Protein 9FHP (pdb70)

Sequence (419 aa):
SETFVFSKDNLAGSSSGAITFGPSLSDCPAFSNGMLKAYHEYKISMVILEFVSEASSQNSGSIAYELDPHCKLNSLSSTINKFGITKPGKRAFTASYINGTEWHDVAEDQFRILYKGNGSSSIAGSFRITIKCQFHNPKSETFVFSKDNLAGSSSGAITFGPSLSDCPAFSNGMLKAYHEYKISMVILEFVSEASSQNSGSIAYELDPHCKLNSLSSTINKFGITKPGKRAFTASYINGTEWHDVAEDQFRILYKGNGSSSIAGSFRITIKCQFHNPKGSSETFVFSKDNLAGSSSGAITFGPSLSDCPAFSNGMLKAYHEYKISMVILEFVSEASSQNSGSIAYELDPHCKLNSLSSTINKFGITKPGKRAFTASYINGTEWHDVAEDQFRILYKGNGSSSIAGSFRITIKCQFHNPK

Radius of gyration: 26.4 Å; Cα contacts (8 Å, |Δi|>4): 1147; chains: 3; bounding box: 72×52×68 Å

Organism: Turnip yellows virus (isolate FL-1) (NCBI:txid12043)

Foldseek 3Di:
DDKDKFKAFQDFQFDKFKQFAFLPRPRDCCRNVNPQVFAFWKFQFKKKKKWFQPDDPVKFKKKAKDKFQAPPDGGDDDRDHIGTLHDIDIDMDGCVSNVGPDIDTRVGIGIMMIMGHDIHRGRSTMIMMMTDMDGDDGD/DDKDKFKDFQQFQFDWFKQFPALPNPRDCCRNVNVLQFAFKKFFFKKKKKWFQPDDLPWFWWKAKDKFQQPPDGTDDDRPHIGTLNDIDIDMDGRVSNVRPDIDTRVGGGIMMIMGHDIDGHRRTMIMMITDMDGDHTD/DDKDKDKFKDFQPFLADKFKAFPALPRPRGCCGNVNCLQFFFWKFFFKKKKKWAQPDAPPWWWKKAKDKFQAPPDGADDDRDDIGTLRDMDIDMDGCVRNVRPDIDGRVGGRIMMIMGHDTDGGGRTMIIMMTIMDGDHTD

Structure (mmCIF, N/CA/C/O backbone):
data_9FHP
#
_entry.id   9FHP
#
_cell.length_a   1.00
_cell.length_b   1.00
_cell.length_c   1.00
_cell.angle_alpha   90.00
_cell.angle_beta   90.00
_cell.angle_gamma   90.00
#
_symmetry.space_group_name_H-M   'P 1'
#
loop_
_atom_site.group_PDB
_atom_site.id
_atom_site.type_symbol
_atom_site.label_atom_id
_atom_site.label_alt_id
_atom_site.label_comp_id
_atom_site.label_asym_id
_atom_site.label_entity_id
_atom_site.label_seq_id
_atom_site.pdbx_PDB_ins_code
_atom_site.Cartn_x
_atom_site.Cartn_y
_atom_site.Cartn_z
_atom_site.occupancy
_atom_site.B_iso_or_equiv
_atom_site.auth_seq_id
_atom_site.auth_comp_id
_atom_site.auth_asym_id
_atom_site.auth_atom_id
_atom_site.pdbx_PDB_model_num
ATOM 1 N N . SER A 1 64 ? 167.40800 325.16700 263.91600 1.000 36.14000 64 SER A N 1
ATOM 2 C CA . SER A 1 64 ? 167.77200 326.08300 262.84400 1.000 36.14000 64 SER A CA 1
ATOM 3 C C . SER A 1 64 ? 166.53100 326.66300 262.18000 1.000 36.14000 64 SER A C 1
ATOM 4 O O . SER A 1 64 ? 166.31100 326.47100 260.98700 1.000 36.14000 64 SER A O 1
ATOM 7 N N . GLU A 1 65 ? 165.72300 327.37900 262.95600 1.000 40.36000 65 GLU A N 1
ATOM 8 C CA . GLU A 1 65 ? 164.46400 327.89000 262.44500 1.000 40.36000 65 GLU A CA 1
ATOM 9 C C . GLU A 1 65 ? 164.69000 329.08400 261.52200 1.000 40.36000 65 GLU A C 1
ATOM 10 O O . GLU A 1 65 ? 165.79800 329.60900 261.38900 1.000 40.36000 65 GLU A O 1
ATOM 16 N N . THR A 1 66 ? 163.60900 329.50700 260.87200 1.000 39.18000 66 THR A N 1
ATOM 17 C CA . THR A 1 66 ? 163.62300 330.60600 259.91900 1.000 39.18000 66 THR A CA 1
ATOM 18 C C . THR A 1 66 ? 162.46400 331.54000 260.22700 1.000 39.18000 66 THR A C 1
ATOM 19 O O . THR A 1 66 ? 161.40900 331.09600 260.68700 1.000 39.18000 66 THR A O 1
ATOM 23 N N . PHE A 1 67 ? 162.66200 332.83400 259.99000 1.000 37.91000 67 PHE A N 1
ATOM 24 C CA . PHE A 1 67 ? 161.60000 333.82000 260.13200 1.000 37.91000 67 PHE A CA 1
ATOM 25 C C . PHE A 1 67 ? 161.56500 334.66700 258.87500 1.000 37.91000 67 PHE A C 1
ATOM 26 O O . PHE A 1 67 ? 162.60400 334.90000 258.25100 1.000 37.91000 67 PHE A O 1
ATOM 34 N N . VAL A 1 68 ? 160.37400 335.11300 258.49700 1.000 35.13000 68 VAL A N 1
ATOM 35 C CA . VAL A 1 68 ? 160.18700 336.05500 257.40300 1.000 35.13000 68 VAL A CA 1
ATOM 36 C C . VAL A 1 68 ? 159.25100 337.14500 257.89100 1.000 35.13000 68 VAL A C 1
ATOM 37 O O . VAL A 1 68 ? 158.19100 336.84900 258.45300 1.000 35.13000 68 VAL A O 1
ATOM 41 N N . PHE A 1 69 ? 159.63800 338.40100 257.69300 1.000 39.93000 69 PHE A N 1
ATOM 42 C CA . PHE A 1 69 ? 158.74600 339.50800 258.00100 1.000 39.93000 69 PHE A CA 1
ATOM 43 C C . PHE A 1 69 ? 158.93900 340.59400 256.95600 1.000 39.93000 69 PHE A C 1
ATOM 44 O O . PHE A 1 69 ? 159.83500 340.52200 256.11100 1.000 39.93000 69 PHE A O 1
ATOM 52 N N . SER A 1 70 ? 158.07000 341.59800 256.99700 1.000 44.37000 70 SER A N 1
ATOM 53 C CA . SER A 1 70 ? 158.05300 342.59800 255.94200 1.000 44.37000 70 SER A CA 1
ATOM 54 C C . SER A 1 70 ? 157.71200 343.96000 256.52000 1.000 44.37000 70 SER A C 1
ATOM 55 O O . SER A 1 70 ? 156.71900 344.10500 257.23900 1.000 44.37000 70 SER A O 1
ATOM 58 N N . LYS A 1 71 ? 158.53800 344.94500 256.19500 1.000 48.93000 71 LYS A N 1
ATOM 59 C CA . LYS A 1 71 ? 158.27800 346.34200 256.51300 1.000 48.93000 71 LYS A CA 1
ATOM 60 C C . LYS A 1 71 ? 157.72600 346.99800 255.25400 1.000 48.93000 71 LYS A C 1
ATOM 61 O O . LYS A 1 71 ? 158.44600 347.15800 254.26200 1.000 48.93000 71 LYS A O 1
ATOM 67 N N . ASP A 1 72 ? 156.45200 347.36200 255.28600 1.000 55.59000 72 ASP A N 1
ATOM 68 C CA . ASP A 1 72 ? 155.76500 347.86000 254.10500 1.000 55.59000 72 ASP A CA 1
ATOM 69 C C . ASP A 1 72 ? 155.58500 349.37000 254.17200 1.000 55.59000 72 ASP A C 1
ATOM 70 O O . ASP A 1 72 ? 155.87200 350.01300 255.18400 1.000 55.59000 72 ASP A O 1
ATOM 75 N N . ASN A 1 73 ? 155.10600 349.92700 253.06000 1.000 54.47000 73 ASN A N 1
ATOM 76 C CA . ASN A 1 73 ? 154.80900 351.35300 252.94400 1.000 54.47000 73 ASN A CA 1
ATOM 77 C C . ASN A 1 73 ? 156.03500 352.20800 253.25400 1.000 54.47000 73 ASN A C 1
ATOM 78 O O . ASN A 1 73 ? 155.93300 353.27300 253.86700 1.000 54.47000 73 ASN A O 1
ATOM 83 N N . LEU A 1 74 ? 157.20400 351.74000 252.82700 1.000 50.43000 74 LEU A N 1
ATOM 84 C CA . LEU A 1 74 ? 158.42500 352.52500 252.96000 1.000 50.43000 74 LEU A CA 1
ATOM 85 C C . LEU A 1 74 ? 158.31200 353.76700 252.08900 1.000 50.43000 74 LEU A C 1
ATOM 86 O O . LEU A 1 74 ? 158.33200 353.67400 250.85900 1.000 50.43000 74 LEU A O 1
ATOM 91 N N . ALA A 1 75 ? 158.18300 354.92900 252.72100 1.000 53.49000 75 ALA A N 1
ATOM 92 C CA . ALA A 1 75 ? 158.15300 356.17300 251.97200 1.000 53.49000 75 ALA A CA 1
ATOM 93 C C . ALA A 1 75 ? 159.50700 356.42200 251.31700 1.000 53.49000 75 ALA A C 1
ATOM 94 O O . ALA A 1 75 ? 160.55400 355.98200 251.79800 1.000 53.49000 75 ALA A O 1
ATOM 96 N N . GLY A 1 76 ? 159.47400 357.13500 250.19200 1.000 53.72000 76 GLY A N 1
ATOM 97 C CA . GLY A 1 76 ? 160.69100 357.39500 249.45000 1.000 53.72000 76 GLY A CA 1
ATOM 98 C C . GLY A 1 76 ? 161.71400 358.21200 250.20900 1.000 53.72000 76 GLY A C 1
ATOM 99 O O . GLY A 1 76 ? 162.90300 358.14200 249.89000 1.000 53.72000 76 GLY A O 1
ATOM 100 N N . SER A 1 77 ? 161.28300 358.98900 251.20400 1.000 53.75000 77 SER A N 1
ATOM 101 C CA . SER A 1 77 ? 162.18300 359.83900 251.97300 1.000 53.75000 77 SER A CA 1
ATOM 102 C C . SER A 1 77 ? 162.25800 359.43600 253.44300 1.000 53.75000 77 SER A C 1
ATOM 103 O O . SER A 1 77 ? 162.85700 360.15600 254.24800 1.000 53.75000 77 SER A O 1
ATOM 106 N N . SER A 1 78 ? 161.66100 358.30600 253.81200 1.000 51.37000 78 SER A N 1
ATOM 107 C CA . SER A 1 78 ? 161.72200 357.85500 255.19500 1.000 51.37000 78 SER A CA 1
ATOM 108 C C . SER A 1 78 ? 163.11400 357.33100 255.52200 1.000 51.37000 78 SER A C 1
ATOM 109 O O . SER A 1 78 ? 163.72800 356.62100 254.72100 1.000 51.37000 78 SER A O 1
ATOM 112 N N . SER A 1 79 ? 163.60900 357.68700 256.70400 1.000 49.21000 79 SER A N 1
ATOM 113 C CA . SER A 1 79 ? 164.88800 357.20500 257.20500 1.000 49.21000 79 SER A CA 1
ATOM 114 C C . SER A 1 79 ? 164.65700 356.53200 258.54600 1.000 49.21000 79 SER A C 1
ATOM 115 O O . SER A 1 79 ? 164.08100 357.13700 259.45600 1.000 49.21000 79 SER A O 1
ATOM 118 N N . GLY A 1 80 ? 165.10800 355.29100 258.67100 1.000 43.14000 80 GLY A N 1
ATOM 119 C CA . GLY A 1 80 ? 164.87500 354.55600 259.89600 1.000 43.14000 80 GLY A CA 1
ATOM 120 C C . GLY A 1 80 ? 165.88200 353.44300 260.06000 1.000 43.14000 80 GLY A C 1
ATOM 121 O O . GLY A 1 80 ? 166.79500 353.27500 259.24800 1.000 43.14000 80 GLY A O 1
ATOM 122 N N . ALA A 1 81 ? 165.70400 352.68600 261.13700 1.000 40.03000 81 ALA A N 1
ATOM 123 C CA . ALA A 1 81 ? 166.58900 351.58400 261.47300 1.000 40.03000 81 ALA A CA 1
ATOM 124 C C . ALA A 1 81 ? 165.76800 350.34000 261.77000 1.000 40.03000 81 ALA A C 1
ATOM 125 O O . ALA A 1 81 ? 164.71100 350.41800 262.40200 1.000 40.03000 81 ALA A O 1
ATOM 127 N N . ILE A 1 82 ? 166.26000 349.19700 261.30500 1.000 41.35000 82 ILE A N 1
ATOM 128 C CA . ILE A 1 82 ? 165.68300 347.89400 261.59500 1.000 41.35000 82 ILE A CA 1
ATOM 129 C C . ILE A 1 82 ? 166.70800 347.14500 262.43000 1.000 41.35000 82 ILE A C 1
ATOM 130 O O . ILE A 1 82 ? 167.71900 346.67000 261.90000 1.000 41.35000 82 ILE A O 1
ATOM 135 N N . THR A 1 83 ? 166.46600 347.05900 263.73300 1.000 43.69000 83 THR A N 1
ATOM 136 C CA . THR A 1 83 ? 167.39200 346.43200 264.66500 1.000 43.69000 83 THR A CA 1
ATOM 137 C C . THR A 1 83 ? 166.93500 345.00800 264.93900 1.000 43.69000 83 THR A C 1
ATOM 138 O O . THR A 1 83 ? 165.75600 344.78100 265.22800 1.000 43.69000 83 THR A O 1
ATOM 142 N N . PHE A 1 84 ? 167.85700 344.05300 264.85200 1.000 41.65000 84 PHE A N 1
ATOM 143 C CA . PHE A 1 84 ? 167.51800 342.64400 265.01300 1.000 41.65000 84 PHE A CA 1
ATOM 144 C C . PHE A 1 84 ? 167.84500 342.21200 266.43600 1.000 41.65000 84 PHE A C 1
ATOM 145 O O . PHE A 1 84 ? 169.01500 342.17100 266.83000 1.000 41.65000 84 PHE A O 1
ATOM 153 N N . GLY A 1 85 ? 166.80700 341.89200 267.20100 1.000 48.56000 85 GLY A N 1
ATOM 154 C CA . GLY A 1 85 ? 166.95200 341.53900 268.59100 1.000 48.56000 85 GLY A CA 1
ATOM 155 C C . GLY A 1 85 ? 165.68200 341.82500 269.36100 1.000 48.56000 85 GLY A C 1
ATOM 156 O O . GLY A 1 85 ? 164.57200 341.74500 268.82600 1.000 48.56000 85 GLY A O 1
ATOM 157 N N . PRO A 1 86 ? 165.82000 342.16900 270.64100 1.000 49.05000 86 PRO A N 1
ATOM 158 C CA . PRO A 1 86 ? 164.63000 342.48000 271.44600 1.000 49.05000 86 PRO A CA 1
ATOM 159 C C . PRO A 1 86 ? 163.87700 343.70800 270.96900 1.000 49.05000 86 PRO A C 1
ATOM 160 O O . PRO A 1 86 ? 162.71800 343.89300 271.35900 1.000 49.05000 86 PRO A O 1
ATOM 164 N N . SER A 1 87 ? 164.49200 344.55300 270.14600 1.000 48.37000 87 SER A N 1
ATOM 165 C CA . SER A 1 87 ? 163.87600 345.79000 269.69100 1.000 48.37000 87 SER A CA 1
ATOM 166 C C . SER A 1 87 ? 163.13900 345.64100 268.36400 1.000 48.37000 87 SER A C 1
ATOM 167 O O . SER A 1 87 ? 162.63700 346.63800 267.83600 1.000 48.37000 87 SER A O 1
ATOM 170 N N . LEU A 1 88 ? 163.06000 344.42900 267.81400 1.000 49.92000 88 LEU A N 1
ATOM 171 C CA . LEU A 1 88 ? 162.42200 344.20600 266.51600 1.000 49.92000 88 LEU A CA 1
ATOM 172 C C . LEU A 1 88 ? 160.91500 344.07900 266.72000 1.000 49.92000 88 LEU A C 1
ATOM 173 O O . LEU A 1 88 ? 160.33000 342.99400 266.67600 1.000 49.92000 88 LEU A O 1
ATOM 178 N N . SER A 1 89 ? 160.26900 345.22500 266.94500 1.000 52.24000 89 SER A N 1
ATOM 179 C CA . SER A 1 89 ? 158.82400 345.23000 267.14100 1.000 52.24000 89 SER A CA 1
ATOM 180 C C . SER A 1 89 ? 158.06000 345.03500 265.83700 1.000 52.24000 89 SER A C 1
ATOM 181 O O . SER A 1 89 ? 156.85100 344.78500 265.87600 1.000 52.24000 89 SER A O 1
ATOM 184 N N . ASP A 1 90 ? 158.73400 345.14600 264.68900 1.000 53.52000 90 ASP A N 1
ATOM 185 C CA . ASP A 1 90 ? 158.07500 344.93100 263.40500 1.000 53.52000 90 ASP A CA 1
ATOM 186 C C . ASP A 1 90 ? 157.65100 343.48300 263.20500 1.000 53.52000 90 ASP A C 1
ATOM 187 O O . ASP A 1 90 ? 156.78400 343.21500 262.36800 1.000 53.52000 90 ASP A O 1
ATOM 192 N N . CYS A 1 91 ? 158.24400 342.54900 263.94400 1.000 53.11000 91 CYS A N 1
ATOM 193 C CA . CYS A 1 91 ? 157.89900 341.13100 263.87100 1.000 53.11000 91 CYS A CA 1
ATOM 194 C C . CYS A 1 91 ? 157.42500 340.69000 265.24800 1.000 53.11000 91 CYS A C 1
ATOM 195 O O . CYS A 1 91 ? 158.23700 340.41600 266.14100 1.000 53.11000 91 CYS A O 1
ATOM 198 N N . PRO A 1 92 ? 156.10900 340.61500 265.45600 1.000 51.49000 92 PRO A N 1
ATOM 199 C CA . PRO A 1 92 ? 155.59600 340.18000 266.76500 1.000 51.49000 92 PRO A CA 1
ATOM 200 C C . PRO A 1 92 ? 155.98900 338.76200 267.12800 1.000 51.49000 92 PRO A C 1
ATOM 201 O O . PRO A 1 92 ? 155.92300 338.39900 268.30800 1.000 51.49000 92 PRO A O 1
ATOM 205 N N . ALA A 1 93 ? 156.38800 337.94500 266.15300 1.000 47.09000 93 ALA A N 1
ATOM 206 C CA . ALA A 1 93 ? 156.74100 336.56000 266.42400 1.000 47.09000 93 ALA A CA 1
ATOM 207 C C . ALA A 1 93 ? 158.20800 336.37300 266.78700 1.000 47.09000 93 ALA A C 1
ATOM 208 O O . ALA A 1 93 ? 158.61800 335.23800 267.05200 1.000 47.09000 93 ALA A O 1
ATOM 210 N N . PHE A 1 94 ? 159.00700 337.43600 266.79600 1.000 44.63000 94 PHE A N 1
ATOM 211 C CA . PHE A 1 94 ? 160.41900 337.33600 267.13900 1.000 44.63000 94 PHE A CA 1
ATOM 212 C C . PHE A 1 94 ? 160.77600 338.10200 268.40200 1.000 44.63000 94 PHE A C 1
ATOM 213 O O . PHE A 1 94 ? 161.47900 337.57300 269.26700 1.000 44.63000 94 PHE A O 1
ATOM 221 N N . SER A 1 95 ? 160.31400 339.34700 268.53300 1.000 50.01000 95 SER A N 1
ATOM 222 C CA . SER A 1 95 ? 160.65300 340.13700 269.71200 1.000 50.01000 95 SER A CA 1
ATOM 223 C C . SER A 1 95 ? 159.97400 339.59100 270.96100 1.000 50.01000 95 SER A C 1
ATOM 224 O O . SER A 1 95 ? 160.62000 339.39100 271.99500 1.000 50.01000 95 SER A O 1
ATOM 227 N N . ASN A 1 96 ? 158.67000 339.34300 270.88400 1.000 50.58000 96 ASN A N 1
ATOM 228 C CA . ASN A 1 96 ? 157.89500 338.88500 272.02900 1.000 50.58000 96 ASN A CA 1
ATOM 229 C C . ASN A 1 96 ? 157.65200 337.38400 272.01400 1.000 50.58000 96 ASN A C 1
ATOM 230 O O . ASN A 1 96 ? 156.92600 336.87800 272.87400 1.000 50.58000 96 ASN A O 1
ATOM 235 N N . GLY A 1 97 ? 158.23700 336.66600 271.06300 1.000 48.36000 97 GLY A N 1
ATOM 236 C CA . GLY A 1 97 ? 158.03700 335.23700 270.95500 1.000 48.36000 97 GLY A CA 1
ATOM 237 C C . GLY A 1 97 ? 159.23200 334.43300 271.41500 1.000 48.36000 97 GLY A C 1
ATOM 238 O O . GLY A 1 97 ? 159.40100 334.18000 272.61000 1.000 48.36000 97 GLY A O 1
ATOM 239 N N . MET A 1 98 ? 160.06700 334.02300 270.45800 1.000 48.37000 98 MET A N 1
ATOM 240 C CA . MET A 1 98 ? 161.17500 333.12300 270.75900 1.000 48.37000 98 MET A CA 1
ATOM 241 C C . MET A 1 98 ? 162.16400 333.74700 271.73600 1.000 48.37000 98 MET A C 1
ATOM 242 O O . MET A 1 98 ? 162.70200 333.05600 272.60800 1.000 48.37000 98 MET A O 1
ATOM 247 N N . LEU A 1 99 ? 162.42600 335.04800 271.60100 1.000 47.01000 99 LEU A N 1
ATOM 248 C CA . LEU A 1 99 ? 163.43400 335.68800 272.44200 1.000 47.01000 99 LEU A CA 1
ATOM 249 C C . LEU A 1 99 ? 163.04700 335.65300 273.91500 1.000 47.01000 99 LEU A C 1
ATOM 250 O O . LEU A 1 99 ? 163.89100 335.38700 274.77800 1.000 47.01000 99 LEU A O 1
ATOM 255 N N . LYS A 1 100 ? 161.77700 335.92100 274.22700 1.000 46.94000 100 LYS A N 1
ATOM 256 C CA . LYS A 1 100 ? 161.35700 335.96900 275.62300 1.000 46.94000 100 LYS A CA 1
ATOM 257 C C . LYS A 1 100 ? 161.45100 334.61400 276.30800 1.000 46.94000 100 LYS A C 1
ATOM 258 O O . LYS A 1 100 ? 161.43700 334.55700 277.54100 1.000 46.94000 100 LYS A O 1
ATOM 264 N N . ALA A 1 101 ? 161.54800 333.52700 275.54700 1.000 47.23000 101 ALA A N 1
ATOM 265 C CA . ALA A 1 101 ? 161.58700 332.18400 276.11000 1.000 47.23000 101 ALA A CA 1
ATOM 266 C C . ALA A 1 101 ? 162.88500 331.46300 275.76300 1.000 47.23000 101 ALA A C 1
ATOM 267 O O . ALA A 1 101 ? 162.93900 330.23400 275.76700 1.000 47.23000 101 ALA A O 1
ATOM 269 N N . TYR A 1 102 ? 163.93900 332.21700 275.46900 1.000 45.50000 102 TYR A N 1
ATOM 270 C CA . TYR A 1 102 ? 165.24500 331.64600 275.18100 1.000 45.50000 102 TYR A CA 1
ATOM 271 C C . TYR A 1 102 ? 166.31900 332.57800 275.72100 1.000 45.50000 102 TYR A C 1
ATOM 272 O O . TYR A 1 102 ? 166.04300 333.71000 276.12800 1.000 45.50000 102 TYR A O 1
ATOM 281 N N . HIS A 1 103 ? 167.55700 332.09100 275.72800 1.000 43.42000 103 HIS A N 1
ATOM 282 C CA . HIS A 1 103 ? 168.67800 332.85400 276.26000 1.000 43.42000 103 HIS A CA 1
ATOM 283 C C . HIS A 1 103 ? 169.66800 333.28100 275.18600 1.000 43.42000 103 HIS A C 1
ATOM 284 O O . HIS A 1 103 ? 170.07200 334.44500 275.14400 1.000 43.42000 103 HIS A O 1
ATOM 291 N N . GLU A 1 104 ? 170.06900 332.36500 274.31400 1.000 45.70000 104 GLU A N 1
ATOM 292 C CA . GLU A 1 104 ? 171.03900 332.66600 273.27700 1.000 45.70000 104 GLU A CA 1
ATOM 293 C C . GLU A 1 104 ? 170.38400 332.55600 271.91100 1.000 45.70000 104 GLU A C 1
ATOM 294 O O . GLU A 1 104 ? 169.48800 331.73600 271.69600 1.000 45.70000 104 GLU A O 1
ATOM 300 N N . TYR A 1 105 ? 170.84700 333.39100 270.98800 1.000 38.87000 105 TYR A N 1
ATOM 301 C CA . TYR A 1 105 ? 170.35200 333.37200 269.62300 1.000 38.87000 105 TYR A CA 1
ATOM 302 C C . TYR A 1 105 ? 171.38800 334.03400 268.73400 1.000 38.87000 105 TYR A C 1
ATOM 303 O O . TYR A 1 105 ? 171.98600 335.04500 269.10700 1.000 38.87000 105 TYR A O 1
ATOM 312 N N . LYS A 1 106 ? 171.60200 333.45300 267.56000 1.000 33.80000 106 LYS A N 1
ATOM 313 C CA . LYS A 1 106 ? 172.46100 334.06100 266.55600 1.000 33.80000 106 LYS A CA 1
ATOM 314 C C . LYS A 1 106 ? 171.72100 334.06800 265.23000 1.000 33.80000 106 LYS A C 1
ATOM 315 O O . LYS A 1 106 ? 171.08800 333.07400 264.86300 1.000 33.80000 106 LYS A O 1
ATOM 321 N N . ILE A 1 107 ? 171.78200 335.19500 264.52800 1.000 32.35000 107 ILE A N 1
ATOM 322 C CA . ILE A 1 107 ? 171.11000 335.34800 263.24500 1.000 32.35000 107 ILE A CA 1
ATOM 323 C C . ILE A 1 107 ? 172.13700 335.02500 262.16700 1.000 32.35000 107 ILE A C 1
ATOM 324 O O . ILE A 1 107 ? 172.90600 335.88600 261.74400 1.000 32.35000 107 ILE A O 1
ATOM 329 N N . SER A 1 108 ? 172.15000 333.76700 261.72400 1.000 32.52000 108 SER A N 1
ATOM 330 C CA . SER A 1 108 ? 173.20700 333.31600 260.82700 1.000 32.52000 108 SER A CA 1
ATOM 331 C C . SER A 1 108 ? 173.11900 333.99000 259.46500 1.000 32.52000 108 SER A C 1
ATOM 332 O O . SER A 1 108 ? 174.14500 334.38900 258.90300 1.000 32.52000 108 SER A O 1
ATOM 335 N N . MET A 1 109 ? 171.91700 334.13200 258.91100 1.000 34.50000 109 MET A N 1
ATOM 336 C CA . MET A 1 109 ? 171.79500 334.67200 257.56400 1.000 34.50000 109 MET A CA 1
ATOM 337 C C . MET A 1 109 ? 170.65800 335.67700 257.49500 1.000 34.50000 109 MET A C 1
ATOM 338 O O . MET A 1 109 ? 169.60200 335.48100 258.09900 1.000 34.50000 109 MET A O 1
ATOM 343 N N . VAL A 1 110 ? 170.87600 336.75400 256.74400 1.000 31.72000 110 VAL A N 1
ATOM 344 C CA . VAL A 1 110 ? 169.85000 337.76600 256.52100 1.000 31.72000 110 VAL A CA 1
ATOM 345 C C . VAL A 1 110 ? 169.71100 338.00500 255.02700 1.000 31.72000 110 VAL A C 1
ATOM 346 O O . VAL A 1 110 ? 170.64700 338.48400 254.38200 1.000 31.72000 110 VAL A O 1
ATOM 350 N N . ILE A 1 111 ? 168.54000 337.69500 254.48100 1.000 33.26000 111 ILE A N 1
ATOM 351 C CA . ILE A 1 111 ? 168.23300 337.95400 253.08300 1.000 33.26000 111 ILE A CA 1
ATOM 352 C C . ILE A 1 111 ? 167.30700 339.15600 253.04800 1.000 33.26000 111 ILE A C 1
ATOM 353 O O . ILE A 1 111 ? 166.17300 339.09100 253.54100 1.000 33.26000 111 ILE A O 1
ATOM 358 N N . LEU A 1 112 ? 167.79100 340.25700 252.48600 1.000 36.41000 112 LEU A N 1
ATOM 359 C CA . LEU A 1 112 ? 167.04100 341.50100 252.40000 1.000 36.41000 112 LEU A CA 1
ATOM 360 C C . LEU A 1 112 ? 166.63700 341.71300 250.95100 1.000 36.41000 112 LEU A C 1
ATOM 361 O O . LEU A 1 112 ? 167.50000 341.84400 250.07600 1.000 36.41000 112 LEU A O 1
ATOM 366 N N . GLU A 1 113 ? 165.33300 341.73800 250.69300 1.000 39.38000 113 GLU A N 1
ATOM 367 C CA . GLU A 1 113 ? 164.81200 341.84600 249.34000 1.000 39.38000 113 GLU A CA 1
ATOM 368 C C . GLU A 1 113 ? 163.90800 343.06400 249.24800 1.000 39.38000 113 GLU A C 1
ATOM 369 O O . GLU A 1 113 ? 162.91400 343.16200 249.97200 1.000 39.38000 113 GLU A O 1
ATOM 375 N N . PHE A 1 114 ? 164.25300 343.98600 248.36000 1.000 42.43000 114 PHE A N 1
ATOM 376 C CA . PHE A 1 114 ? 163.46400 345.19100 248.15000 1.000 42.43000 114 PHE A CA 1
ATOM 377 C C . PHE A 1 114 ? 162.52000 344.95600 246.98000 1.000 42.43000 114 PHE A C 1
ATOM 378 O O . PHE A 1 114 ? 162.96500 344.78600 245.83800 1.000 42.43000 114 PHE A O 1
ATOM 386 N N . VAL A 1 115 ? 161.22200 344.94400 247.26600 1.000 44.13000 115 VAL A N 1
ATOM 387 C CA . VAL A 1 115 ? 160.19600 344.78200 246.24500 1.000 44.13000 115 VAL A CA 1
ATOM 388 C C . VAL A 1 115 ? 159.70300 346.16100 245.83600 1.000 44.13000 115 VAL A C 1
ATOM 389 O O . VAL A 1 115 ? 159.28100 346.95800 246.68400 1.000 44.13000 115 VAL A O 1
ATOM 393 N N . SER A 1 116 ? 159.75300 346.44300 244.53900 1.000 45.32000 116 SER A N 1
ATOM 394 C CA . SER A 1 116 ? 159.48700 347.77600 244.00600 1.000 45.32000 116 SER A CA 1
ATOM 395 C C . SER A 1 116 ? 157.99200 347.92900 243.75500 1.000 45.32000 116 SER A C 1
ATOM 396 O O . SER A 1 116 ? 157.48000 347.51200 242.71500 1.000 45.32000 116 SER A O 1
ATOM 399 N N . GLU A 1 117 ? 157.29300 348.53300 244.71100 1.000 51.03000 117 GLU A N 1
ATOM 400 C CA . GLU A 1 117 ? 155.90900 348.93200 244.51500 1.000 51.03000 117 GLU A CA 1
ATOM 401 C C . GLU A 1 117 ? 155.78900 350.30100 243.86900 1.000 51.03000 117 GLU A C 1
ATOM 402 O O . GLU A 1 117 ? 154.70200 350.66200 243.40800 1.000 51.03000 117 GLU A O 1
ATOM 408 N N . ALA A 1 118 ? 156.87700 351.06200 243.82100 1.000 54.56000 118 ALA A N 1
ATOM 409 C CA . ALA A 1 118 ? 156.81700 352.46200 243.43100 1.000 54.56000 118 ALA A CA 1
ATOM 410 C C . ALA A 1 118 ? 156.52000 352.61100 241.94800 1.000 54.56000 118 ALA A C 1
ATOM 411 O O . ALA A 1 118 ? 156.93300 351.78700 241.12800 1.000 54.56000 118 ALA A O 1
ATOM 413 N N . SER A 1 119 ? 155.79800 353.67200 241.61100 1.000 58.37000 119 SER A N 1
ATOM 414 C CA . SER A 1 119 ? 155.58100 354.00900 240.21600 1.000 58.37000 119 SER A CA 1
ATOM 415 C C . SER A 1 119 ? 156.90600 354.37500 239.56100 1.000 58.37000 119 SER A C 1
ATOM 416 O O . SER A 1 119 ? 157.83800 354.85000 240.21400 1.000 58.37000 119 SER A O 1
ATOM 419 N N . SER A 1 120 ? 156.98800 354.13900 238.25200 1.000 59.28000 120 SER A N 1
ATOM 420 C CA . SER A 1 120 ? 158.19400 354.47900 237.50700 1.000 59.28000 120 SER A CA 1
ATOM 421 C C . SER A 1 120 ? 158.42900 355.97800 237.41600 1.000 59.28000 120 SER A C 1
ATOM 422 O O . SER A 1 120 ? 159.45400 356.39200 236.86600 1.000 59.28000 120 SER A O 1
ATOM 425 N N . GLN A 1 121 ? 157.51600 356.79500 237.93400 1.000 62.74000 121 GLN A N 1
ATOM 426 C CA . GLN A 1 121 ? 157.65500 358.24200 237.92200 1.000 62.74000 121 GLN A CA 1
ATOM 427 C C . GLN A 1 121 ? 158.35900 358.76800 239.16700 1.000 62.74000 121 GLN A C 1
ATOM 428 O O . GLN A 1 121 ? 158.49600 359.98500 239.32200 1.000 62.74000 121 GLN A O 1
ATOM 434 N N . ASN A 1 122 ? 158.81400 357.88500 240.05200 1.000 56.74000 122 ASN A N 1
ATOM 435 C CA . ASN A 1 122 ? 159.48600 358.28400 241.28200 1.000 56.74000 122 ASN A CA 1
ATOM 436 C C . ASN A 1 122 ? 160.99200 358.18000 241.09100 1.000 56.74000 122 ASN A C 1
ATOM 437 O O . ASN A 1 122 ? 161.50600 357.11200 240.74300 1.000 56.74000 122 ASN A O 1
ATOM 442 N N . SER A 1 123 ? 161.69200 359.28400 241.32300 1.000 54.15000 123 SER A N 1
ATOM 443 C CA . SER A 1 123 ? 163.13900 359.34300 241.18600 1.000 54.15000 123 SER A CA 1
ATOM 444 C C . SER A 1 123 ? 163.77900 359.32100 242.56500 1.000 54.15000 123 SER A C 1
ATOM 445 O O . SER A 1 123 ? 163.43400 360.13400 243.42900 1.000 54.15000 123 SER A O 1
ATOM 448 N N . GLY A 1 124 ? 164.70000 358.39700 242.76700 1.000 49.00000 124 GLY A N 1
ATOM 449 C CA . GLY A 1 124 ? 165.37800 358.27300 244.04200 1.000 49.00000 124 GLY A CA 1
ATOM 450 C C . GLY A 1 124 ? 165.89300 356.86600 244.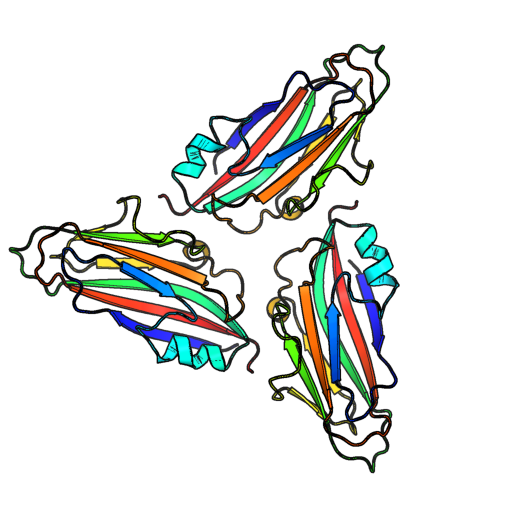24200 1.000 49.00000 124 GLY A C 1
ATOM 451 O O . GLY A 1 124 ? 165.79600 356.00600 243.37000 1.000 49.00000 124 GLY A O 1
ATOM 452 N N . SER A 1 125 ? 166.45800 356.64400 245.42400 1.000 43.17000 125 SER A N 1
ATOM 453 C CA . SER A 1 125 ? 166.99100 355.33900 245.77800 1.000 43.17000 125 SER A CA 1
ATOM 454 C C . SER A 1 125 ? 166.97400 355.19300 247.29000 1.000 43.17000 125 SER A C 1
ATOM 455 O O . SER A 1 125 ? 166.91800 356.18300 248.02300 1.000 43.17000 125 SER A O 1
ATOM 458 N N . ILE A 1 126 ? 167.02300 353.94700 247.74700 1.000 39.20000 126 ILE A N 1
ATOM 459 C CA . ILE A 1 126 ? 167.05300 353.63300 249.17000 1.000 39.20000 126 ILE A CA 1
ATOM 460 C C . ILE A 1 126 ? 168.41100 353.03100 249.49100 1.000 39.20000 126 ILE A C 1
ATOM 461 O O . ILE A 1 126 ? 168.75200 351.95300 248.99200 1.000 39.20000 126 ILE A O 1
ATOM 466 N N . ALA A 1 127 ? 169.18900 353.72400 250.31300 1.000 39.13000 127 ALA A N 1
ATOM 467 C CA . ALA A 1 127 ? 170.50300 353.24700 250.71300 1.000 39.13000 127 ALA A CA 1
ATOM 468 C C . ALA A 1 127 ? 170.40000 352.55100 252.06100 1.000 39.13000 127 ALA A C 1
ATOM 469 O O . ALA A 1 127 ? 169.83800 353.10400 253.01100 1.000 39.13000 127 ALA A O 1
ATOM 471 N N . TYR A 1 128 ? 170.93800 351.33800 252.13900 1.000 39.10000 128 TYR A N 1
ATOM 472 C CA . TYR A 1 128 ? 170.91800 350.54600 253.35900 1.000 39.10000 128 TYR A CA 1
ATOM 473 C C . TYR A 1 128 ? 172.34700 350.28800 253.80800 1.000 39.10000 128 TYR A C 1
ATOM 474 O O . TYR A 1 128 ? 173.18600 349.85900 253.01100 1.000 39.10000 128 TYR A O 1
ATOM 483 N N . GLU A 1 129 ? 172.61800 350.55800 255.07900 1.000 46.16000 129 GLU A N 1
ATOM 484 C CA . GLU A 1 129 ? 173.93300 350.36600 255.67400 1.000 46.16000 129 GLU A CA 1
ATOM 485 C C . GLU A 1 129 ? 173.81400 349.34400 256.79200 1.000 46.16000 129 GLU A C 1
ATOM 486 O O . GLU A 1 129 ? 172.93100 349.45500 257.64900 1.000 46.16000 129 GLU A O 1
ATOM 492 N N . LEU A 1 130 ? 174.70000 348.35700 256.78300 1.000 43.63000 130 LEU A N 1
ATOM 493 C CA . LEU A 1 130 ? 174.60100 347.19100 257.65600 1.000 43.63000 130 LEU A CA 1
ATOM 494 C C . LEU A 1 130 ? 175.56000 347.36400 258.82900 1.000 43.63000 130 LEU A C 1
ATOM 495 O O . LEU A 1 130 ? 176.74300 347.03300 258.72700 1.000 43.63000 130 LEU A O 1
ATOM 500 N N . ASP A 1 131 ? 175.05100 347.86900 259.95500 1.000 48.33000 131 ASP A N 1
ATOM 501 C CA . ASP A 1 131 ? 175.90200 348.14300 261.10400 1.000 48.33000 131 ASP A CA 1
ATOM 502 C C . ASP A 1 131 ? 175.90600 346.93300 262.02900 1.000 48.33000 131 ASP A C 1
ATOM 503 O O . ASP A 1 131 ? 174.85500 346.59900 262.60100 1.000 48.33000 131 ASP A O 1
ATOM 508 N N . PRO A 1 132 ? 177.04200 346.25900 262.21600 1.000 43.69000 132 PRO A N 1
ATOM 509 C CA . PRO A 1 132 ? 177.07700 345.04000 263.02900 1.000 43.69000 132 PRO A CA 1
ATOM 510 C C . PRO A 1 132 ? 177.21500 345.26900 264.52500 1.000 43.69000 132 PRO A C 1
ATOM 511 O O . PRO A 1 132 ? 177.41500 344.29600 265.25700 1.000 43.69000 132 PRO A O 1
ATOM 515 N N . HIS A 1 133 ? 177.13400 346.50500 265.01200 1.000 49.75000 133 HIS A N 1
ATOM 516 C CA . HIS A 1 133 ? 177.20900 346.72600 266.44900 1.000 49.75000 133 HIS A CA 1
ATOM 517 C C . HIS A 1 133 ? 176.21100 347.76300 266.94600 1.000 49.75000 133 HIS A C 1
ATOM 518 O O . HIS A 1 133 ? 176.28200 348.14800 268.12000 1.000 49.75000 133 HIS A O 1
ATOM 525 N N . CYS A 1 134 ? 175.28600 348.21700 266.10000 1.000 51.46000 134 CYS A N 1
ATOM 526 C CA . CYS A 1 134 ? 174.25600 349.18000 266.49100 1.000 51.46000 134 CYS A CA 1
ATOM 527 C C . CYS A 1 134 ? 174.87000 350.44200 267.09000 1.000 51.46000 134 CYS A C 1
ATOM 528 O O . CYS A 1 134 ? 174.35200 351.00900 268.05500 1.000 51.46000 134 CYS A O 1
ATOM 531 N N . LYS A 1 135 ? 175.98500 350.88600 266.51900 1.000 51.75000 135 LYS A N 1
ATOM 532 C CA . LYS A 1 135 ? 176.65000 352.09800 266.97100 1.000 51.75000 135 LYS A CA 1
ATOM 533 C C . LYS A 1 135 ? 176.34400 353.30200 266.09400 1.000 51.75000 135 LYS A C 1
ATOM 534 O O . LYS A 1 135 ? 176.94800 354.36100 266.28700 1.000 51.75000 135 LYS A O 1
ATOM 540 N N . LEU A 1 136 ? 175.42600 353.16700 265.14300 1.000 52.12000 136 LEU A N 1
ATOM 541 C CA . LEU A 1 136 ? 174.96600 354.27600 264.32200 1.000 52.12000 136 LEU A CA 1
ATOM 542 C C . LEU A 1 136 ? 173.46600 354.45300 264.50100 1.000 52.12000 136 LEU A C 1
ATOM 543 O O . LEU A 1 136 ? 172.69900 353.49300 264.38000 1.000 52.12000 136 LEU A O 1
ATOM 548 N N . ASN A 1 137 ? 173.05300 355.68200 264.79400 1.000 54.74000 137 ASN A N 1
ATOM 549 C CA . ASN A 1 137 ? 171.64200 356.02000 264.89900 1.000 54.74000 137 ASN A CA 1
ATOM 550 C C . ASN A 1 137 ? 171.08000 356.58100 263.60200 1.000 54.74000 137 ASN A C 1
ATOM 551 O O . ASN A 1 137 ? 169.86700 356.79000 263.50400 1.000 54.74000 137 ASN A O 1
ATOM 556 N N . SER A 1 138 ? 171.93100 356.82400 262.60800 1.000 55.89000 138 SER A N 1
ATOM 557 C CA . SER A 1 138 ? 171.50600 357.32400 261.31100 1.000 55.89000 138 SER A CA 1
ATOM 558 C C . SER A 1 138 ? 172.53000 356.89300 260.27300 1.000 55.89000 138 SER A C 1
ATOM 559 O O . SER A 1 138 ? 173.71000 356.70900 260.58700 1.000 55.89000 138 SER A O 1
ATOM 562 N N . LEU A 1 139 ? 172.07100 356.73500 259.03600 1.000 52.08000 139 LEU A N 1
ATOM 563 C CA . LEU A 1 139 ? 172.94700 356.25500 257.97600 1.000 52.08000 139 LEU A CA 1
ATOM 564 C C . LEU A 1 139 ? 174.04700 357.26800 257.68500 1.000 52.08000 139 LEU A C 1
ATOM 565 O O . LEU A 1 139 ? 173.82000 358.48000 257.69900 1.000 52.08000 139 LEU A O 1
ATOM 570 N N . SER A 1 140 ? 175.25000 356.75900 257.42200 1.000 52.28000 140 SER A N 1
ATOM 571 C CA . SER A 1 140 ? 176.41500 357.59200 257.15700 1.000 52.28000 140 SER A CA 1
ATOM 572 C C . SER A 1 140 ? 176.97600 357.44300 255.75100 1.000 52.28000 140 SER A C 1
ATOM 573 O O . SER A 1 140 ? 177.34100 358.45200 255.14300 1.000 52.28000 140 SER A O 1
ATOM 576 N N . SER A 1 141 ? 177.05900 356.22600 255.22000 1.000 51.59000 141 SER A N 1
ATOM 577 C CA . SER A 1 141 ? 177.59700 355.99400 253.88300 1.000 51.59000 141 SER A CA 1
ATOM 578 C C . SER A 1 141 ? 176.46100 355.55500 252.96700 1.000 51.59000 141 SER A C 1
ATOM 579 O O . SER A 1 141 ? 175.64100 354.71100 253.34200 1.000 51.59000 141 SER A O 1
ATOM 582 N N . THR A 1 142 ? 176.41900 356.12200 251.76400 1.000 49.37000 142 THR A N 1
ATOM 583 C CA . THR A 1 142 ? 175.35200 355.86900 250.79900 1.000 49.37000 142 THR A CA 1
ATOM 584 C C . THR A 1 142 ? 175.81500 354.98300 249.65200 1.000 49.37000 142 THR A C 1
ATOM 585 O O . THR A 1 142 ? 175.47300 355.23600 248.49500 1.000 49.37000 142 THR A O 1
ATOM 589 N N . ILE A 1 143 ? 176.60200 353.95000 249.92800 1.000 44.15000 143 ILE A N 1
ATOM 590 C CA . ILE A 1 143 ? 177.14300 353.09000 248.88200 1.000 44.15000 143 ILE A CA 1
ATOM 591 C C . ILE A 1 143 ? 176.14500 352.02700 248.45300 1.000 44.15000 143 ILE A C 1
ATOM 592 O O . ILE A 1 143 ? 175.69000 352.02000 247.31000 1.000 44.15000 143 ILE A O 1
ATOM 597 N N . ASN A 1 144 ? 175.78900 351.11700 249.35300 1.000 42.02000 144 ASN A N 1
ATOM 598 C CA . ASN A 1 144 ? 174.84700 350.05700 249.03000 1.000 42.02000 144 ASN A CA 1
ATOM 599 C C . ASN A 1 144 ? 173.45600 350.66000 248.90600 1.000 42.02000 144 ASN A C 1
ATOM 600 O O . ASN A 1 144 ? 172.93300 351.22500 249.87000 1.000 42.02000 144 ASN A O 1
ATOM 605 N N . LYS A 1 145 ? 172.86200 350.54500 247.72200 1.000 37.91000 145 LYS A N 1
ATOM 606 C CA . LYS A 1 145 ? 171.57800 351.18700 247.49600 1.000 37.91000 145 LYS A CA 1
ATOM 607 C C . LYS A 1 145 ? 170.77000 350.38500 246.49100 1.000 37.91000 145 LYS A C 1
ATOM 608 O O . LYS A 1 145 ? 171.32400 349.70900 245.62100 1.000 37.91000 145 LYS A O 1
ATOM 614 N N . PHE A 1 146 ? 169.45200 350.47000 246.63300 1.000 38.88000 146 PHE A N 1
ATOM 615 C CA . PHE A 1 146 ? 168.50300 349.90100 245.69000 1.000 38.88000 146 PHE A CA 1
ATOM 616 C C . PHE A 1 146 ? 167.79800 351.03300 244.95900 1.000 38.88000 146 PHE A C 1
ATOM 617 O O . PHE A 1 146 ? 167.32100 351.98200 245.59200 1.000 38.88000 146 PHE A O 1
ATOM 625 N N . GLY A 1 147 ? 167.74000 350.93600 243.63600 1.000 38.95000 147 GLY A N 1
ATOM 626 C CA . GLY A 1 147 ? 166.89300 351.83200 242.87900 1.000 38.95000 147 GLY A CA 1
ATOM 627 C C . GLY A 1 147 ? 165.43700 351.57700 243.20600 1.000 38.95000 147 GLY A C 1
ATOM 628 O O . GLY A 1 147 ? 164.98200 350.43200 243.15200 1.000 38.95000 147 GLY A O 1
ATOM 629 N N . ILE A 1 148 ? 164.69100 352.62900 243.55100 1.000 41.50000 148 ILE A N 1
ATOM 630 C CA . ILE A 1 148 ? 163.29900 352.45400 243.94700 1.000 41.50000 148 ILE A CA 1
ATOM 631 C C . ILE A 1 148 ? 162.41600 351.96800 242.81300 1.000 41.50000 148 ILE A C 1
ATOM 632 O O . ILE A 1 148 ? 161.27300 351.57200 243.05900 1.000 41.50000 148 ILE A O 1
ATOM 637 N N . THR A 1 149 ? 162.90800 351.99100 241.57800 1.000 41.91000 149 THR A N 1
ATOM 638 C CA . THR A 1 149 ? 162.12500 351.57700 240.42400 1.000 41.91000 149 THR A CA 1
ATOM 639 C C . THR A 1 149 ? 162.28700 350.10100 240.08800 1.000 41.91000 149 THR A C 1
ATOM 640 O O . THR A 1 149 ? 161.52100 349.57900 239.27300 1.000 41.91000 149 THR A O 1
ATOM 644 N N . LYS A 1 150 ? 163.25400 349.41400 240.69300 1.000 39.81000 150 LYS A N 1
ATOM 645 C CA . LYS A 1 150 ? 163.54100 348.03600 240.33300 1.000 39.81000 150 LYS A CA 1
ATOM 646 C C . LYS A 1 150 ? 163.69700 347.18000 241.58100 1.000 39.81000 150 LYS A C 1
ATOM 647 O O . LYS A 1 150 ? 164.13400 347.67600 242.62500 1.000 39.81000 150 LYS A O 1
ATOM 653 N N . PRO A 1 151 ? 163.36100 345.89500 241.50300 1.000 41.75000 151 PRO A N 1
ATOM 654 C CA . PRO A 1 151 ? 163.56700 345.01500 242.65500 1.000 41.75000 151 PRO A CA 1
ATOM 655 C C . PRO A 1 151 ? 165.04400 344.77500 242.90100 1.000 41.75000 151 PRO A C 1
ATOM 656 O O . PRO A 1 151 ? 165.87800 344.90600 242.00300 1.000 41.75000 151 PRO A O 1
ATOM 660 N N . GLY A 1 152 ? 165.36500 344.42500 244.14400 1.000 40.33000 152 GLY A N 1
ATOM 661 C CA . GLY A 1 152 ? 166.73400 344.11900 244.50000 1.000 40.33000 152 GLY A CA 1
ATOM 662 C C . GLY A 1 152 ? 166.78200 343.01100 245.53100 1.000 40.33000 152 GLY A C 1
ATOM 663 O O . GLY A 1 152 ? 165.83600 342.79800 246.28800 1.000 40.33000 152 GLY A O 1
ATOM 664 N N . LYS A 1 153 ? 167.91000 342.30800 245.55300 1.000 34.85000 153 LYS A N 1
ATOM 665 C CA . LYS A 1 153 ? 168.09700 341.22400 246.50600 1.000 34.85000 153 LYS A CA 1
ATOM 666 C C . LYS A 1 153 ? 169.51500 341.28700 247.04600 1.000 34.85000 153 LYS A C 1
ATOM 667 O O . LYS A 1 153 ? 170.44700 341.60100 246.30100 1.000 34.85000 153 LYS A O 1
ATOM 673 N N . ARG A 1 154 ? 169.67600 340.99300 248.33300 1.000 34.62000 154 ARG A N 1
ATOM 674 C CA . ARG A 1 154 ? 170.98600 341.01900 248.96600 1.000 34.62000 154 ARG A CA 1
ATOM 675 C C . ARG A 1 154 ? 171.03600 339.94100 250.03400 1.000 34.62000 154 ARG A C 1
ATOM 676 O O . ARG A 1 154 ? 170.04900 339.72100 250.74100 1.000 34.62000 154 ARG A O 1
ATOM 684 N N . ALA A 1 155 ? 172.17800 339.27100 250.15000 1.000 33.49000 155 ALA A N 1
ATOM 685 C CA . ALA A 1 155 ? 172.36500 338.19600 251.11500 1.000 33.49000 155 ALA A CA 1
ATOM 686 C C . ALA A 1 155 ? 173.54300 338.52900 252.01900 1.000 33.49000 155 ALA A C 1
ATOM 687 O O . ALA A 1 155 ? 174.64100 338.81300 251.53200 1.000 33.49000 155 ALA A O 1
ATOM 689 N N . PHE A 1 156 ? 173.31500 338.48800 253.32600 1.000 35.26000 156 PHE A N 1
ATOM 690 C CA . PHE A 1 156 ? 174.36200 338.67800 254.31700 1.000 35.26000 156 PHE A CA 1
ATOM 691 C C . PHE A 1 156 ? 174.57100 337.37500 255.07300 1.000 35.26000 156 PHE A C 1
ATOM 692 O O . PHE A 1 156 ? 173.63000 336.84400 255.67700 1.000 35.26000 156 PHE A O 1
ATOM 700 N N . THR A 1 157 ? 175.80000 336.87400 255.04700 1.000 37.89000 157 THR A N 1
ATOM 701 C CA . THR A 1 157 ? 176.14100 335.61500 255.68600 1.000 37.89000 157 THR A CA 1
ATOM 702 C C . THR A 1 157 ? 176.57100 335.87200 257.12900 1.000 37.89000 157 THR A C 1
ATOM 703 O O . THR A 1 157 ? 176.37300 336.95900 257.67500 1.000 37.89000 157 THR A O 1
ATOM 707 N N . ALA A 1 158 ? 177.16800 334.86100 257.76100 1.000 37.49000 158 ALA A N 1
ATOM 708 C CA . ALA A 1 158 ? 177.48400 334.95600 259.18200 1.000 37.49000 158 ALA A CA 1
ATOM 709 C C . ALA A 1 158 ? 178.51600 336.04000 259.46600 1.000 37.49000 158 ALA A C 1
ATOM 710 O O . ALA A 1 158 ? 178.37000 336.80200 260.42800 1.000 37.49000 158 ALA A O 1
ATOM 712 N N . SER A 1 159 ? 179.56200 336.13100 258.64400 1.000 39.84000 159 SER A N 1
ATOM 713 C CA . SER A 1 159 ? 180.67100 337.02300 258.96800 1.000 39.84000 159 SER A CA 1
ATOM 714 C C . SER A 1 159 ? 180.28100 338.49300 258.86600 1.000 39.84000 159 SER A C 1
ATOM 715 O O . SER A 1 159 ? 180.74300 339.30800 259.67200 1.000 39.84000 159 SER A O 1
ATOM 718 N N . TYR A 1 160 ? 179.44200 338.85400 257.89700 1.000 40.96000 160 TYR A N 1
ATOM 719 C CA . TYR A 1 160 ? 179.08400 340.25200 257.68800 1.000 40.96000 160 TYR A CA 1
ATOM 720 C C . TYR A 1 160 ? 178.26700 340.84500 258.82700 1.000 40.96000 160 TYR A C 1
ATOM 721 O O . TYR A 1 160 ? 178.38600 342.04700 259.08300 1.000 40.96000 160 TYR A O 1
ATOM 730 N N . ILE A 1 161 ? 177.44800 340.04900 259.50900 1.000 38.74000 161 ILE A N 1
ATOM 731 C CA . ILE A 1 161 ? 176.50900 340.57300 260.49000 1.000 38.74000 161 ILE A CA 1
ATOM 732 C C . ILE A 1 161 ? 176.86000 340.12600 261.90500 1.000 38.74000 161 ILE A C 1
ATOM 733 O O . ILE A 1 161 ? 175.97700 339.99100 262.74200 1.000 38.74000 161 ILE A O 1
ATOM 738 N N . ASN A 1 162 ? 178.14400 339.90200 262.18200 1.000 40.78000 162 ASN A N 1
ATOM 739 C CA . ASN A 1 162 ? 178.60400 339.53100 263.52000 1.000 40.78000 162 ASN A CA 1
ATOM 740 C C . ASN A 1 162 ? 177.83300 338.32300 264.04700 1.000 40.78000 162 ASN A C 1
ATOM 741 O O . ASN A 1 162 ? 177.39800 338.29200 265.19900 1.000 40.78000 162 ASN A O 1
ATOM 746 N N . GLY A 1 163 ? 177.65100 337.32500 263.18800 1.000 41.14000 163 GLY A N 1
ATOM 747 C CA . GLY A 1 163 ? 176.84200 336.17300 263.52300 1.000 41.14000 163 GLY A CA 1
ATOM 748 C C . GLY A 1 163 ? 177.62600 334.89200 263.70400 1.000 41.14000 163 GLY A C 1
ATOM 749 O O . GLY A 1 163 ? 177.19600 333.82800 263.25300 1.000 41.14000 163 GLY A O 1
ATOM 750 N N . THR A 1 164 ? 178.78100 334.97700 264.35800 1.000 44.82000 164 THR A N 1
ATOM 751 C CA . THR A 1 164 ? 179.57800 333.79900 264.65600 1.000 44.82000 164 THR A CA 1
ATOM 752 C C . THR A 1 164 ? 179.55700 333.40500 266.12400 1.000 44.82000 164 THR A C 1
ATOM 753 O O . THR A 1 164 ? 180.14000 332.37300 266.47500 1.000 44.82000 164 THR A O 1
ATOM 757 N N . GLU A 1 165 ? 178.90700 334.18000 266.98500 1.000 46.81000 165 GLU A N 1
ATOM 758 C CA . GLU A 1 165 ? 178.84600 333.89500 268.41000 1.000 46.81000 165 GLU A CA 1
ATOM 759 C C . GLU A 1 165 ? 177.45700 334.20500 268.94400 1.000 46.81000 165 GLU A C 1
ATOM 760 O O . GLU A 1 165 ? 176.75200 335.06500 268.40700 1.000 46.81000 165 GLU A O 1
ATOM 766 N N . TRP A 1 166 ? 177.07000 333.50400 270.00400 1.000 43.37000 166 TRP A N 1
ATOM 767 C CA . TRP A 1 166 ? 175.76200 333.72300 270.60200 1.000 43.37000 166 TRP A CA 1
ATOM 768 C C . TRP A 1 166 ? 175.70400 335.09300 271.26200 1.000 43.37000 166 TRP A C 1
ATOM 769 O O . TRP A 1 166 ? 176.73300 335.71800 271.52800 1.000 43.37000 166 TRP A O 1
ATOM 780 N N . HIS A 1 167 ? 174.48900 335.56300 271.51600 1.000 45.15000 167 HIS A N 1
ATOM 781 C CA . HIS A 1 167 ? 174.26200 336.79900 272.24700 1.000 45.15000 167 HIS A CA 1
ATOM 782 C C . HIS A 1 167 ? 173.06000 336.63300 273.16200 1.000 45.15000 167 HIS A C 1
ATOM 783 O O . HIS A 1 167 ? 172.14300 335.86100 272.87200 1.000 45.15000 167 HIS A O 1
ATOM 790 N N . ASP A 1 168 ? 173.07100 337.36000 274.27300 1.000 51.73000 168 ASP A N 1
ATOM 791 C CA . ASP A 1 168 ? 171.92600 337.34500 275.16800 1.000 51.73000 168 ASP A CA 1
ATOM 792 C C . ASP A 1 168 ? 170.73300 338.01400 274.49600 1.000 51.73000 168 ASP A C 1
ATOM 793 O O . ASP A 1 168 ? 170.87800 338.97100 273.73200 1.000 51.73000 168 ASP A O 1
ATOM 798 N N . VAL A 1 169 ? 169.53600 337.49400 274.78900 1.000 48.17000 169 VAL A N 1
ATOM 799 C CA . VAL A 1 169 ? 168.31500 338.01000 274.17400 1.000 48.17000 169 VAL A CA 1
ATOM 800 C C . VAL A 1 169 ? 167.98000 339.42200 274.61500 1.000 48.17000 169 VAL A C 1
ATOM 801 O O . VAL A 1 169 ? 167.03500 340.01700 274.08000 1.000 48.17000 169 VAL A O 1
ATOM 805 N N . ALA A 1 170 ? 168.71400 339.98000 275.57400 1.000 50.39000 170 ALA A N 1
ATOM 806 C CA . ALA A 1 170 ? 168.49500 341.35500 275.99500 1.000 50.39000 170 ALA A CA 1
ATOM 807 C C . ALA A 1 170 ? 169.33100 342.36000 275.21700 1.000 50.39000 170 ALA A C 1
ATOM 808 O O . ALA A 1 170 ? 169.16100 343.56700 275.41700 1.000 50.39000 170 ALA A O 1
ATOM 810 N N . GLU A 1 171 ? 170.21700 341.89800 274.33800 1.000 53.52000 171 GLU A N 1
ATOM 811 C CA . GLU A 1 171 ? 171.10800 342.77000 273.58500 1.000 53.52000 171 GLU A CA 1
ATOM 812 C C . GLU A 1 171 ? 170.90600 342.55400 272.09400 1.000 53.52000 171 GLU A C 1
ATOM 813 O O . GLU A 1 171 ? 170.78000 341.41400 271.63700 1.000 53.52000 171 GLU A O 1
ATOM 819 N N . ASP A 1 172 ? 170.87800 343.65100 271.34400 1.000 48.89000 172 ASP A N 1
ATOM 820 C CA . ASP A 1 172 ? 170.74800 343.57400 269.89700 1.000 48.89000 172 ASP A CA 1
ATOM 821 C C . ASP A 1 172 ? 172.00800 342.97700 269.28600 1.000 48.89000 172 ASP A C 1
ATOM 822 O O . ASP A 1 172 ? 173.11000 343.13700 269.81600 1.000 48.89000 172 ASP A O 1
ATOM 827 N N . GLN A 1 173 ? 171.84300 342.28100 268.16100 1.000 40.21000 173 GLN A N 1
ATOM 828 C CA . GLN A 1 173 ? 173.00700 341.74200 267.46700 1.000 40.21000 173 GLN A CA 1
ATOM 829 C C . GLN A 1 173 ? 173.53800 342.72900 266.43700 1.000 40.21000 173 GLN A C 1
ATOM 830 O O . GLN A 1 173 ? 174.73500 343.03400 266.41700 1.000 40.21000 173 GLN A O 1
ATOM 836 N N . PHE A 1 174 ? 172.66700 343.23700 265.57300 1.000 40.22000 174 PHE A N 1
ATOM 837 C CA . PHE A 1 174 ? 173.07300 344.20000 264.55900 1.000 40.22000 174 PHE A CA 1
ATOM 838 C C . PHE A 1 174 ? 171.84400 344.97700 264.10600 1.000 40.22000 174 PHE A C 1
ATOM 839 O O . PHE A 1 174 ? 170.72700 344.75000 264.58800 1.000 40.22000 174 PHE A O 1
ATOM 847 N N . ARG A 1 175 ? 172.05000 345.90000 263.17100 1.000 44.23000 175 ARG A N 1
ATOM 848 C CA . ARG A 1 175 ? 170.94300 346.67200 262.63800 1.000 44.23000 175 ARG A CA 1
ATOM 849 C C . ARG A 1 175 ? 171.22100 347.02000 261.18600 1.000 44.23000 175 ARG A C 1
ATOM 850 O O . ARG A 1 175 ? 172.36500 347.00500 260.72400 1.000 44.23000 175 ARG A O 1
ATOM 858 N N . ILE A 1 176 ? 170.14400 347.31500 260.46800 1.000 41.35000 176 ILE A N 1
ATOM 859 C CA . ILE A 1 176 ? 170.20100 347.77800 259.09000 1.000 41.35000 176 ILE A CA 1
ATOM 860 C C . ILE A 1 176 ? 169.54600 349.14700 259.05100 1.000 41.35000 176 ILE A C 1
ATOM 861 O O . ILE A 1 176 ? 168.35200 349.27600 259.34100 1.000 41.35000 176 ILE A O 1
ATOM 866 N N . LEU A 1 177 ? 170.31900 350.16800 258.70900 1.000 43.49000 177 LEU A N 1
ATOM 867 C CA . LEU A 1 177 ? 169.80800 351.52800 258.64000 1.000 43.49000 177 LEU A CA 1
ATOM 868 C C . LEU A 1 177 ? 169.44400 351.82800 257.19500 1.000 43.49000 177 LEU A C 1
ATOM 869 O O . LEU A 1 177 ? 170.30800 351.78100 256.31400 1.000 43.49000 177 LEU A O 1
ATOM 874 N N . TYR A 1 178 ? 168.17400 352.12800 256.95100 1.000 42.27000 178 TYR A N 1
ATOM 875 C CA . TYR A 1 178 ? 167.70100 352.44900 255.61600 1.000 42.27000 178 TYR A CA 1
ATOM 876 C C . TYR A 1 178 ? 167.39500 353.93700 255.54000 1.000 42.27000 178 TYR A C 1
ATOM 877 O O . TYR A 1 178 ? 166.88000 354.52500 256.49600 1.000 42.27000 178 TYR A O 1
ATOM 886 N N . LYS A 1 179 ? 167.73100 354.54600 254.40700 1.000 46.23000 179 LYS A N 1
ATOM 887 C CA . LYS A 1 179 ? 167.46100 355.96300 254.19600 1.000 46.23000 179 LYS A CA 1
ATOM 888 C C . LYS A 1 179 ? 167.13000 356.18100 252.73100 1.000 46.23000 179 LYS A C 1
ATOM 889 O O . LYS A 1 179 ? 167.90800 355.79400 251.85600 1.000 46.23000 179 LYS A O 1
ATOM 895 N N . GLY A 1 180 ? 165.98600 356.79500 252.46500 1.000 49.69000 180 GLY A N 1
ATOM 896 C CA . GLY A 1 180 ? 165.57500 357.10500 251.11200 1.000 49.69000 180 GLY A CA 1
ATOM 897 C C . GLY A 1 180 ? 165.65600 358.59500 250.83900 1.000 49.69000 180 GLY A C 1
ATOM 898 O O . GLY A 1 180 ? 165.57700 359.41300 251.75200 1.000 49.69000 180 GLY A O 1
ATOM 899 N N . ASN A 1 181 ? 165.81800 358.94200 249.56200 1.000 53.06000 181 ASN A N 1
ATOM 900 C CA . ASN A 1 181 ? 165.88900 360.33600 249.14300 1.000 53.06000 181 ASN A CA 1
ATOM 901 C C . ASN A 1 181 ? 164.91800 360.64500 248.01000 1.000 53.06000 181 ASN A C 1
ATOM 902 O O . ASN A 1 181 ? 165.15100 361.57700 247.23500 1.000 53.06000 181 ASN A O 1
ATOM 907 N N . GLY A 1 182 ? 163.83600 359.87900 247.89600 1.000 53.63000 182 GLY A N 1
ATOM 908 C CA . GLY A 1 182 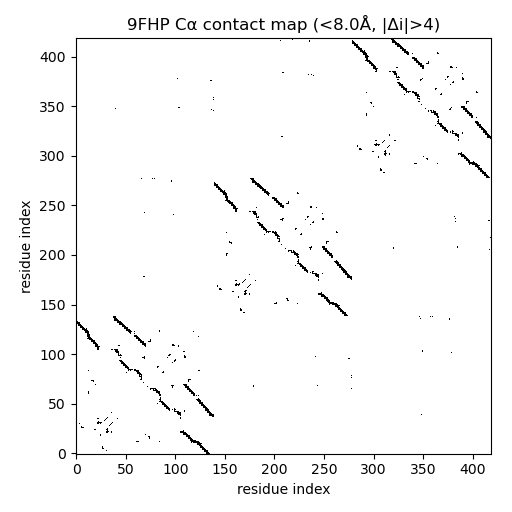? 162.83400 360.10100 246.87800 1.000 53.63000 182 GLY A CA 1
ATOM 909 C C . GLY A 1 182 ? 161.67300 360.93800 247.38100 1.000 53.63000 182 GLY A C 1
ATOM 910 O O . GLY A 1 182 ? 161.76100 361.65200 248.38100 1.000 53.63000 182 GLY A O 1
ATOM 911 N N . SER A 1 183 ? 160.56000 360.83900 246.66000 1.000 57.00000 183 SER A N 1
ATOM 912 C CA . SER A 1 183 ? 159.36100 361.58600 246.99800 1.000 57.00000 183 SER A CA 1
ATOM 913 C C . SER A 1 183 ? 158.61300 360.90800 248.14300 1.000 57.00000 183 SER A C 1
ATOM 914 O O . SER A 1 183 ? 158.94300 359.80200 248.57300 1.000 57.00000 183 SER A O 1
ATOM 917 N N . SER A 1 184 ? 157.57700 361.59000 248.63400 1.000 58.01000 184 SER A N 1
ATOM 918 C CA . SER A 1 184 ? 156.80000 361.07800 249.75500 1.000 58.01000 184 SER A CA 1
ATOM 919 C C . SER A 1 184 ? 155.90300 359.90600 249.37800 1.000 58.01000 184 SER A C 1
ATOM 920 O O . SER A 1 184 ? 155.31600 359.29000 250.27300 1.000 58.01000 184 SER A O 1
ATOM 923 N N . SER A 1 185 ? 155.78100 359.58600 248.09200 1.000 56.03000 185 SER A N 1
ATOM 924 C CA . SER A 1 185 ? 154.90900 358.50500 247.66300 1.000 56.03000 185 SER A CA 1
ATOM 925 C C . SER A 1 185 ? 155.47000 357.15100 248.09800 1.000 56.03000 185 SER A C 1
ATOM 926 O O . SER A 1 185 ? 156.58200 357.04300 248.62300 1.000 56.03000 185 SER A O 1
ATOM 929 N N . ILE A 1 186 ? 154.67600 356.10500 247.87000 1.000 54.06000 186 ILE A N 1
ATOM 930 C CA . ILE A 1 186 ? 155.07900 354.75600 248.24700 1.000 54.06000 186 ILE A CA 1
ATOM 931 C C . ILE A 1 186 ? 156.25400 354.31900 247.38700 1.000 54.06000 186 ILE A C 1
ATOM 932 O O . ILE A 1 186 ? 156.19200 354.36500 246.15200 1.000 54.06000 186 ILE A O 1
ATOM 937 N N . ALA A 1 187 ? 157.33200 353.88500 248.03700 1.000 53.87000 187 ALA A N 1
ATOM 938 C CA . ALA A 1 187 ? 158.55100 353.51400 247.33900 1.000 53.87000 187 ALA A CA 1
ATOM 939 C C . ALA A 1 187 ? 158.74300 352.01200 247.19800 1.000 53.87000 187 ALA A C 1
ATOM 940 O O . ALA A 1 187 ? 159.52600 351.58700 246.34300 1.000 53.87000 187 ALA A O 1
ATOM 942 N N . GLY A 1 188 ? 158.06700 351.20700 247.99800 1.000 50.23000 188 GLY A N 1
ATOM 943 C CA . GLY A 1 188 ? 158.19100 349.76900 247.90400 1.000 50.23000 188 GLY A CA 1
ATOM 944 C C . GLY A 1 188 ? 158.11100 349.14100 249.28000 1.000 50.23000 188 GLY A C 1
ATOM 945 O O . GLY A 1 188 ? 157.67000 349.76700 250.23600 1.000 50.23000 188 GLY A O 1
ATOM 946 N N . SER A 1 189 ? 158.55200 347.88900 249.35500 1.000 46.02000 189 SER A N 1
ATOM 947 C CA . SER A 1 189 ? 158.49800 347.13700 250.59700 1.000 46.02000 189 SER A CA 1
ATOM 948 C C . SER A 1 189 ? 159.82200 346.42400 250.82000 1.000 46.02000 189 SER A C 1
ATOM 949 O O . SER A 1 189 ? 160.53900 346.08500 249.87400 1.000 46.02000 189 SER A O 1
ATOM 952 N N . PHE A 1 190 ? 160.13700 346.19400 252.09100 1.000 41.41000 190 PHE A N 1
ATOM 953 C CA . PHE A 1 190 ? 161.31100 345.43400 252.49000 1.000 41.41000 190 PHE A CA 1
ATOM 954 C C . PHE A 1 190 ? 160.85200 344.07300 252.99400 1.000 41.41000 190 PHE A C 1
ATOM 955 O O . PHE A 1 190 ? 160.02900 343.99700 253.91000 1.000 41.41000 190 PHE A O 1
ATOM 963 N N . ARG A 1 191 ? 161.37400 343.00800 252.40000 1.000 38.28000 191 ARG A N 1
ATOM 964 C CA . ARG A 1 191 ? 161.13100 341.65200 252.86700 1.000 38.28000 191 ARG A CA 1
ATOM 965 C C . ARG A 1 191 ? 162.42200 341.12400 253.47500 1.000 38.28000 191 ARG A C 1
ATOM 966 O O . ARG A 1 191 ? 163.43300 340.99500 252.77600 1.000 38.28000 191 ARG A O 1
ATOM 974 N N . ILE A 1 192 ? 162.39400 340.83100 254.77000 1.000 33.47000 192 ILE A N 1
ATOM 975 C CA . ILE A 1 192 ? 163.56900 340.36800 255.49300 1.000 33.47000 192 ILE A CA 1
ATOM 976 C C . ILE A 1 192 ? 163.33900 338.91800 255.88000 1.000 33.47000 192 ILE A C 1
ATOM 977 O O . ILE A 1 192 ? 162.34800 338.59600 256.55000 1.000 33.47000 192 ILE A O 1
ATOM 982 N N . THR A 1 193 ? 164.25200 338.04800 255.46000 1.000 34.19000 193 THR A N 1
ATOM 983 C CA . THR A 1 193 ? 164.23400 336.63600 255.82100 1.000 34.19000 193 THR A CA 1
ATOM 984 C C . THR A 1 193 ? 165.45400 336.36900 256.68900 1.000 34.19000 193 THR A C 1
ATOM 985 O O . THR A 1 193 ? 166.58800 336.42300 256.20400 1.000 34.19000 193 THR A O 1
ATOM 989 N N . ILE A 1 194 ? 165.22700 336.08700 257.96500 1.000 32.50000 194 ILE A N 1
ATOM 990 C CA . ILE A 1 194 ? 166.30600 335.85200 258.91400 1.000 32.50000 194 ILE A CA 1
ATOM 991 C C . ILE A 1 194 ? 166.35100 334.36900 259.23900 1.000 32.50000 194 ILE A C 1
ATOM 992 O O . ILE A 1 194 ? 165.40600 333.81700 259.81600 1.000 32.50000 194 ILE A O 1
ATOM 997 N N . LYS A 1 195 ? 167.44400 333.72000 258.85700 1.000 34.36000 195 LYS A N 1
ATOM 998 C CA . LYS A 1 195 ? 167.70200 332.33900 259.23400 1.000 34.36000 195 LYS A CA 1
ATOM 999 C C . LYS A 1 195 ? 168.56700 332.36900 260.48500 1.000 34.36000 195 LYS A C 1
ATOM 1000 O O . LYS A 1 195 ? 169.73400 332.78000 260.43200 1.000 34.36000 195 LYS A O 1
ATOM 1006 N N . CYS A 1 196 ? 167.98600 331.95500 261.60800 1.000 37.99000 196 CYS A N 1
ATOM 1007 C CA . CYS A 1 196 ? 168.58200 332.08100 262.92800 1.000 37.99000 196 CYS A CA 1
ATOM 1008 C C . CYS A 1 196 ? 168.55400 330.74000 263.64500 1.000 37.99000 196 CYS A C 1
ATOM 1009 O O . CYS A 1 196 ? 167.91400 329.78300 263.20600 1.000 37.99000 196 CYS A O 1
ATOM 1012 N N . GLN A 1 197 ? 169.26100 330.68300 264.77000 1.000 37.47000 197 GLN A N 1
ATOM 1013 C CA . GLN A 1 197 ? 169.30200 329.49100 265.60000 1.000 37.47000 197 GLN A CA 1
ATOM 1014 C C . GLN A 1 197 ? 169.13800 329.89800 267.05500 1.000 37.47000 197 GLN A C 1
ATOM 1015 O O . GLN A 1 197 ? 169.44500 331.02900 267.43600 1.000 37.47000 197 GLN A O 1
ATOM 1021 N N . PHE A 1 198 ? 168.64400 328.96800 267.86300 1.000 43.19000 198 PHE A N 1
ATOM 1022 C CA . PHE A 1 198 ? 168.44400 329.20200 269.28300 1.000 43.19000 198 PHE A CA 1
ATOM 1023 C C . PHE A 1 198 ? 169.09600 328.08300 270.07800 1.000 43.19000 198 PHE A C 1
ATOM 1024 O O . PHE A 1 198 ? 169.24200 326.95800 269.59500 1.000 43.19000 198 PHE A O 1
ATOM 1032 N N . HIS A 1 199 ? 169.48600 328.40700 271.30700 1.000 47.36000 199 HIS A N 1
ATOM 1033 C CA . HIS A 1 199 ? 170.24400 327.48700 272.13600 1.000 47.36000 199 HIS A CA 1
ATOM 1034 C C . HIS A 1 199 ? 169.88400 327.73900 273.59000 1.000 47.36000 199 HIS A C 1
ATOM 1035 O O . HIS A 1 199 ? 169.35600 328.79800 273.94000 1.000 47.36000 199 HIS A O 1
ATOM 1042 N N . ASN A 1 200 ? 170.17800 326.75100 274.43500 1.000 49.28000 200 ASN A N 1
ATOM 1043 C CA . ASN A 1 200 ? 169.93200 326.83500 275.87000 1.000 49.28000 200 ASN A CA 1
ATOM 1044 C C . ASN A 1 200 ? 168.47800 327.19500 276.15000 1.000 49.28000 200 ASN A C 1
ATOM 1045 O O . ASN A 1 200 ? 168.18100 328.34600 276.49500 1.000 49.28000 200 ASN A O 1
ATOM 1050 N N . PRO A 1 201 ? 167.54400 326.25800 275.98300 1.000 47.84000 201 PRO A N 1
ATOM 1051 C CA . PRO A 1 201 ? 166.12800 326.58700 276.18900 1.000 47.84000 201 PRO A CA 1
ATOM 1052 C C . PRO A 1 201 ? 165.87200 327.09200 277.60000 1.000 47.84000 201 PRO A C 1
ATOM 1053 O O . PRO A 1 201 ? 166.43400 326.59100 278.57500 1.000 47.84000 201 PRO A O 1
ATOM 1057 N N . LYS A 1 202 ? 165.01400 328.10000 277.69500 1.000 51.26000 202 LYS A N 1
ATOM 1058 C CA . LYS A 1 202 ? 164.73500 328.75100 278.96300 1.000 51.26000 202 LYS A CA 1
ATOM 1059 C C . LYS A 1 202 ? 163.57100 328.07200 279.65700 1.000 51.26000 202 LYS A C 1
ATOM 1060 O O . LYS A 1 202 ? 162.42200 328.20500 279.24000 1.000 51.26000 202 LYS A O 1
ATOM 1067 N N . SER B 1 64 ? 192.67800 341.96200 253.23900 1.000 48.77000 64 SER B N 1
ATOM 1068 C CA . SER B 1 64 ? 193.83900 341.41600 253.93100 1.000 48.77000 64 SER B CA 1
ATOM 1069 C C . SER B 1 64 ? 195.09200 342.19900 253.57500 1.000 48.77000 64 SER B C 1
ATOM 1070 O O . SER B 1 64 ? 195.40600 342.37300 252.40100 1.000 48.77000 64 SER B O 1
ATOM 1073 N N . GLU B 1 65 ? 195.81200 342.66900 254.58900 1.000 48.26000 65 GLU B N 1
ATOM 1074 C CA . GLU B 1 65 ? 197.00500 343.46900 254.35200 1.000 48.26000 65 GLU B CA 1
ATOM 1075 C C . GLU B 1 65 ? 197.93900 343.32200 255.54600 1.000 48.26000 65 GLU B C 1
ATOM 1076 O O . GLU B 1 65 ? 197.56800 342.78600 256.59600 1.000 48.26000 65 GLU B O 1
ATOM 1082 N N . THR B 1 66 ? 199.17000 343.79200 255.35500 1.000 49.59000 66 THR B N 1
ATOM 1083 C CA . THR B 1 66 ? 200.24900 343.67000 256.33200 1.000 49.59000 66 THR B CA 1
ATOM 1084 C C . THR B 1 66 ? 200.81300 345.06500 256.57900 1.000 49.59000 66 THR B C 1
ATOM 1085 O O . THR B 1 66 ? 201.76500 345.47900 255.91300 1.000 49.59000 66 THR B O 1
ATOM 1089 N N . PHE B 1 67 ? 200.23200 345.78800 257.53100 1.000 45.97000 67 PHE B N 1
ATOM 1090 C CA . PHE B 1 67 ? 200.62200 347.16200 257.81400 1.000 45.97000 67 PHE B CA 1
ATOM 1091 C C . PHE B 1 67 ? 201.83900 347.17500 258.72500 1.000 45.97000 67 PHE B C 1
ATOM 1092 O O . PHE B 1 67 ? 201.83000 346.55600 259.79200 1.000 45.97000 67 PHE B O 1
ATOM 1100 N N . VAL B 1 68 ? 202.87600 347.89300 258.31300 1.000 45.85000 68 VAL B N 1
ATOM 1101 C CA . VAL B 1 68 ? 204.11500 347.99500 259.07100 1.000 45.85000 68 VAL B CA 1
ATOM 1102 C C . VAL B 1 68 ? 204.29200 349.44700 259.47700 1.000 45.85000 68 VAL B C 1
ATOM 1103 O O . VAL B 1 68 ? 204.31000 350.33700 258.62000 1.000 45.85000 68 VAL B O 1
ATOM 1107 N N . PHE B 1 69 ? 204.42100 349.69500 260.77600 1.000 50.27000 69 PHE B N 1
ATOM 1108 C CA . PHE B 1 69 ? 204.73100 351.03500 261.24900 1.000 50.27000 69 PHE B CA 1
ATOM 1109 C C . PHE B 1 69 ? 205.69400 350.93100 262.42100 1.000 50.27000 69 PHE B C 1
ATOM 1110 O O . PHE B 1 69 ? 206.13600 349.84300 262.79300 1.000 50.27000 69 PHE B O 1
ATOM 1118 N N . SER B 1 70 ? 206.03500 352.07600 263.00200 1.000 54.20000 70 SER B N 1
ATOM 1119 C CA . SER B 1 70 ? 207.03900 352.10000 264.05100 1.000 54.20000 70 SER B CA 1
ATOM 1120 C C . SER B 1 70 ? 206.84100 353.30700 264.95000 1.000 54.20000 70 SER B C 1
ATOM 1121 O O . SER B 1 70 ? 206.36600 354.35700 264.50900 1.000 54.20000 70 SER B O 1
ATOM 1124 N N . LYS B 1 71 ? 207.21200 353.13900 266.21300 1.000 55.65000 71 LYS B N 1
ATOM 1125 C CA . LYS B 1 71 ? 207.29300 354.22700 267.17900 1.000 55.65000 71 LYS B CA 1
ATOM 1126 C C . LYS B 1 71 ? 208.76000 354.38600 267.55300 1.000 55.65000 71 LYS B C 1
ATOM 1127 O O . LYS B 1 71 ? 209.41200 353.42000 267.96900 1.000 55.65000 71 LYS B O 1
ATOM 1133 N N . ASP B 1 72 ? 209.27800 355.59900 267.40500 1.000 58.08000 72 ASP B N 1
ATOM 1134 C CA . ASP B 1 72 ? 210.70000 355.86700 267.53900 1.000 58.08000 72 ASP B CA 1
ATOM 1135 C C . ASP B 1 72 ? 210.96700 356.76500 268.73800 1.000 58.08000 72 ASP B C 1
ATOM 1136 O O . ASP B 1 72 ? 210.05000 357.26400 269.39500 1.000 58.08000 72 ASP B O 1
ATOM 1141 N N . ASN B 1 73 ? 212.25700 356.96000 269.01200 1.000 58.91000 73 ASN B N 1
ATOM 1142 C CA . ASN B 1 73 ? 212.71900 357.83000 270.09300 1.000 58.91000 73 ASN B CA 1
ATOM 1143 C C . ASN B 1 73 ? 212.14900 357.39900 271.44200 1.000 58.91000 73 ASN B C 1
ATOM 1144 O O . ASN B 1 73 ? 211.85100 358.22600 272.30500 1.000 58.91000 73 ASN B O 1
ATOM 1149 N N . LEU B 1 74 ? 211.99700 356.09200 271.62900 1.000 58.69000 74 LEU B N 1
ATOM 1150 C CA . LEU B 1 74 ? 211.56500 355.55700 272.91400 1.000 58.69000 74 LEU B CA 1
ATOM 1151 C C . LEU B 1 74 ? 212.72700 355.66100 273.89000 1.000 58.69000 74 LEU B C 1
ATOM 1152 O O . LEU B 1 74 ? 213.72300 354.94200 273.75900 1.000 58.69000 74 LEU B O 1
ATOM 1157 N N . ALA B 1 75 ? 212.60900 356.55800 274.86400 1.000 58.51000 75 ALA B N 1
ATOM 1158 C CA . ALA B 1 75 ? 213.65100 356.69000 275.86800 1.000 58.51000 75 ALA B CA 1
ATOM 1159 C C . ALA B 1 75 ? 213.68300 355.45400 276.76100 1.000 58.51000 75 ALA B C 1
ATOM 1160 O O . ALA B 1 75 ? 212.78300 354.61100 276.74000 1.000 58.51000 75 ALA B O 1
ATOM 1162 N N . GLY B 1 76 ? 214.74800 355.34900 277.55400 1.000 57.10000 76 GLY B N 1
ATOM 1163 C CA . GLY B 1 76 ? 214.90100 354.19400 278.41800 1.000 57.10000 76 GLY B CA 1
ATOM 1164 C C . GLY B 1 76 ? 213.84200 354.10700 279.49800 1.000 57.10000 76 GLY B C 1
ATOM 1165 O O . GLY B 1 76 ? 213.62600 353.03800 280.07300 1.000 57.10000 76 GLY B O 1
ATOM 1166 N N . SER B 1 77 ? 213.17500 355.22100 279.79800 1.000 56.09000 77 SER B N 1
ATOM 1167 C CA . SER B 1 77 ? 212.14000 355.25500 280.82200 1.000 56.09000 77 SER B CA 1
ATOM 1168 C C . SER B 1 77 ? 210.79600 355.73300 280.28900 1.000 56.09000 77 SER B C 1
ATOM 1169 O O . SER B 1 77 ? 209.92300 356.09700 281.08200 1.000 56.09000 77 SER B O 1
ATOM 1172 N N . SER B 1 78 ? 210.60800 355.74800 278.97300 1.000 56.10000 78 SER B N 1
ATOM 1173 C CA . SER B 1 78 ? 209.34800 356.20800 278.40900 1.000 56.10000 78 SER B CA 1
ATOM 1174 C C . SER B 1 78 ? 208.22800 355.22500 278.72000 1.000 56.10000 78 SER B C 1
ATOM 1175 O O . SER B 1 78 ? 208.35900 354.01800 278.50100 1.000 56.10000 78 SER B O 1
ATOM 1178 N N . SER B 1 79 ? 207.11900 355.75200 279.22600 1.000 55.14000 79 SER B N 1
ATOM 1179 C CA . SER B 1 79 ? 205.94800 354.95500 279.55100 1.000 55.14000 79 SER B CA 1
ATOM 1180 C C . SER B 1 79 ? 204.78200 355.40600 278.68700 1.000 55.14000 79 SER B C 1
ATOM 1181 O O . SER B 1 79 ? 204.49000 356.60100 278.58900 1.000 55.14000 79 SER B O 1
ATOM 1184 N N . GLY B 1 80 ? 204.11400 354.44400 278.06600 1.000 54.60000 80 GLY B N 1
ATOM 1185 C CA . GLY B 1 80 ? 203.02900 354.79600 277.17100 1.000 54.60000 80 GLY B CA 1
ATOM 1186 C C . GLY B 1 80 ? 202.24000 353.57500 276.76200 1.000 54.60000 80 GLY B C 1
ATOM 1187 O O . GLY B 1 80 ? 202.52600 352.44600 277.17500 1.000 54.60000 80 GLY B O 1
ATOM 1188 N N . ALA B 1 81 ? 201.23000 353.82700 275.93600 1.000 52.24000 81 ALA B N 1
ATOM 1189 C CA . ALA B 1 81 ? 200.32600 352.79500 275.45900 1.000 52.24000 81 ALA B CA 1
ATOM 1190 C C . ALA B 1 81 ? 200.08400 352.97100 273.96900 1.000 52.24000 81 ALA B C 1
ATOM 1191 O O . ALA B 1 81 ? 199.83600 354.08400 273.49700 1.000 52.24000 81 ALA B O 1
ATOM 1193 N N . ILE B 1 82 ? 200.15600 351.86900 273.23800 1.000 51.54000 82 ILE B N 1
ATOM 1194 C CA . ILE B 1 82 ? 199.83300 351.83100 271.82000 1.000 51.54000 82 ILE B CA 1
ATOM 1195 C C . ILE B 1 82 ? 198.53100 351.05300 271.69700 1.000 51.54000 82 ILE B C 1
ATOM 1196 O O . ILE B 1 82 ? 198.51100 349.83000 271.86800 1.000 51.54000 82 ILE B O 1
ATOM 1201 N N . THR B 1 83 ? 197.43600 351.75700 271.42200 1.000 51.48000 83 THR B N 1
ATOM 1202 C CA . THR B 1 83 ? 196.11600 351.14100 271.32900 1.000 51.48000 83 THR B CA 1
ATOM 1203 C C . THR B 1 83 ? 195.81200 350.86200 269.86400 1.000 51.48000 83 THR B C 1
ATOM 1204 O O . THR B 1 83 ? 195.64800 351.79300 269.07000 1.000 51.48000 83 THR B O 1
ATOM 1208 N N . PHE B 1 84 ? 195.73500 349.58600 269.49900 1.000 49.84000 84 PHE B N 1
ATOM 1209 C CA . PHE B 1 84 ? 195.49700 349.22600 268.10700 1.000 49.84000 84 PHE B CA 1
ATOM 1210 C C . PHE B 1 84 ? 194.01900 349.41400 267.79400 1.000 49.84000 84 PHE B C 1
ATOM 1211 O O . PHE B 1 84 ? 193.17000 348.66900 268.29100 1.000 49.84000 84 PHE B O 1
ATOM 1219 N N . GLY B 1 85 ? 193.71500 350.41300 266.97300 1.000 53.77000 85 GLY B N 1
ATOM 1220 C CA . GLY B 1 85 ? 192.35300 350.74800 266.63900 1.000 53.77000 85 GLY B CA 1
ATOM 1221 C C . GLY B 1 85 ? 192.25600 352.15600 266.09300 1.000 53.77000 85 GLY B C 1
ATOM 1222 O O . GLY B 1 85 ? 193.21300 352.69500 265.53200 1.000 53.77000 85 GLY B O 1
ATOM 1223 N N . PRO B 1 86 ? 191.09200 352.78500 266.25500 1.000 52.86000 86 PRO B N 1
ATOM 1224 C CA . PRO B 1 86 ? 190.92500 354.15700 265.75200 1.000 52.86000 86 PRO B CA 1
ATOM 1225 C C . PRO B 1 86 ? 191.83900 355.16500 266.41800 1.000 52.86000 86 PRO B C 1
ATOM 1226 O O . PRO B 1 86 ? 192.05600 356.24500 265.85600 1.000 52.86000 86 PRO B O 1
ATOM 1230 N N . SER B 1 87 ? 192.37700 354.85700 267.59400 1.000 52.98000 87 SER B N 1
ATOM 1231 C CA . SER B 1 87 ? 193.27400 355.76200 268.29900 1.000 52.98000 87 SER B CA 1
ATOM 1232 C C . SER B 1 87 ? 194.73800 355.54300 267.94200 1.000 52.98000 87 SER B C 1
ATOM 1233 O O . SER B 1 87 ? 195.61200 356.11700 268.59800 1.000 52.98000 87 SER B O 1
ATOM 1236 N N . LEU B 1 88 ? 195.02600 354.72600 266.92900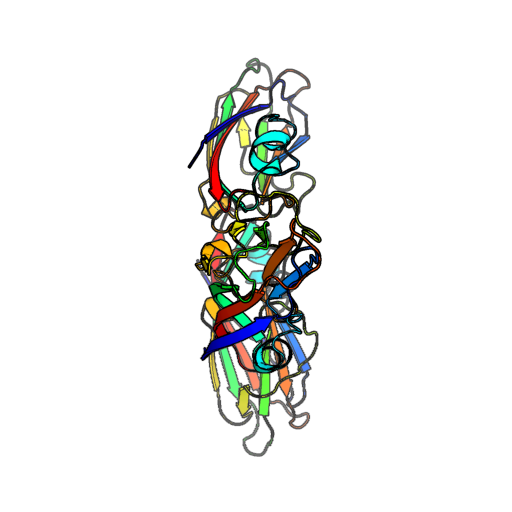 1.000 54.28000 88 LEU B N 1
ATOM 1237 C CA . LEU B 1 88 ? 196.39900 354.43700 266.51600 1.000 54.28000 88 LEU B CA 1
ATOM 1238 C C . LEU B 1 88 ? 196.88100 355.55900 265.59900 1.000 54.28000 88 LEU B C 1
ATOM 1239 O O . LEU B 1 88 ? 197.00700 355.41000 264.38100 1.000 54.28000 88 LEU B O 1
ATOM 1244 N N . SER B 1 89 ? 197.16100 356.71300 266.20800 1.000 58.25000 89 SER B N 1
ATOM 1245 C CA . SER B 1 89 ? 197.62200 357.86500 265.44100 1.000 58.25000 89 SER B CA 1
ATOM 1246 C C . SER B 1 89 ? 199.05700 357.70500 264.95700 1.000 58.25000 89 SER B C 1
ATOM 1247 O O . SER B 1 89 ? 199.51700 358.51900 264.14900 1.000 58.25000 89 SER B O 1
ATOM 1250 N N . ASP B 1 90 ? 199.77200 356.68300 265.43400 1.000 58.06000 90 ASP B N 1
ATOM 1251 C CA . ASP B 1 90 ? 201.14800 356.47100 264.99700 1.000 58.06000 90 ASP B CA 1
ATOM 1252 C C . ASP B 1 90 ? 201.20900 356.15600 263.50900 1.000 58.06000 90 ASP B C 1
ATOM 1253 O O . ASP B 1 90 ? 202.12400 356.60400 262.80800 1.000 58.06000 90 ASP B O 1
ATOM 1258 N N . CYS B 1 91 ? 200.24900 355.38200 263.01000 1.000 55.26000 91 CYS B N 1
ATOM 1259 C CA . CYS B 1 91 ? 200.19800 355.01800 261.59800 1.000 55.26000 91 CYS B CA 1
ATOM 1260 C C . CYS B 1 91 ? 198.97100 355.64300 260.95500 1.000 55.26000 91 CYS B C 1
ATOM 1261 O O . CYS B 1 91 ? 197.85500 355.12700 261.11900 1.000 55.26000 91 CYS B O 1
ATOM 1264 N N . PRO B 1 92 ? 199.11300 356.74800 260.22000 1.000 53.16000 92 PRO B N 1
ATOM 1265 C CA . PRO B 1 92 ? 197.95100 357.31600 259.52000 1.000 53.16000 92 PRO B CA 1
ATOM 1266 C C . PRO B 1 92 ? 197.34900 356.37500 258.49700 1.000 53.16000 92 PRO B C 1
ATOM 1267 O O . PRO B 1 92 ? 196.17400 356.53500 258.14700 1.000 53.16000 92 PRO B O 1
ATOM 1271 N N . ALA B 1 93 ? 198.11200 355.39600 258.00800 1.000 52.11000 93 ALA B N 1
ATOM 1272 C CA . ALA B 1 93 ? 197.59200 354.43400 257.04600 1.000 52.11000 93 ALA B CA 1
ATOM 1273 C C . ALA B 1 93 ? 196.59800 353.45800 257.65900 1.000 52.11000 93 ALA B C 1
ATOM 1274 O O . ALA B 1 93 ? 195.97200 352.69500 256.91600 1.000 52.11000 93 ALA B O 1
ATOM 1276 N N . PHE B 1 94 ? 196.44600 353.44800 258.98200 1.000 50.80000 94 PHE B N 1
ATOM 1277 C CA . PHE B 1 94 ? 195.52000 352.53200 259.63800 1.000 50.80000 94 PHE B CA 1
ATOM 1278 C C . PHE B 1 94 ? 194.37500 353.26800 260.31900 1.000 50.80000 94 PHE B C 1
ATOM 1279 O O . PHE B 1 94 ? 193.21100 352.95700 260.05300 1.000 50.80000 94 PHE B O 1
ATOM 1287 N N . SER B 1 95 ? 194.66100 354.23300 261.19400 1.000 52.82000 95 SER B N 1
ATOM 1288 C CA . SER B 1 95 ? 193.58500 354.92700 261.89500 1.000 52.82000 95 SER B CA 1
ATOM 1289 C C . SER B 1 95 ? 192.83700 355.86900 260.96300 1.000 52.82000 95 SER B C 1
ATOM 1290 O O . SER B 1 95 ? 191.60200 355.91800 260.97400 1.000 52.82000 95 SER B O 1
ATOM 1293 N N . ASN B 1 96 ? 193.56700 356.63300 260.15400 1.000 52.12000 96 ASN B N 1
ATOM 1294 C CA . ASN B 1 96 ? 192.95200 357.58900 259.24600 1.000 52.12000 96 ASN B CA 1
ATOM 1295 C C . ASN B 1 96 ? 192.71300 357.02100 257.85600 1.000 52.12000 96 ASN B C 1
ATOM 1296 O O . ASN B 1 96 ? 192.18700 357.73200 256.99500 1.000 52.12000 96 ASN B O 1
ATOM 1301 N N . GLY B 1 97 ? 193.07900 355.76500 257.61900 1.000 50.81000 97 GLY B N 1
ATOM 1302 C CA . GLY B 1 97 ? 192.94600 355.16900 256.30700 1.000 50.81000 97 GLY B CA 1
ATOM 1303 C C . GLY B 1 97 ? 191.85100 354.12900 256.22100 1.000 50.81000 97 GLY B C 1
ATOM 1304 O O . GLY B 1 97 ? 190.67400 354.46600 256.07000 1.000 50.81000 97 GLY B O 1
ATOM 1305 N N . MET B 1 98 ? 192.23600 352.85400 256.31600 1.000 51.45000 98 MET B N 1
ATOM 1306 C CA . MET B 1 98 ? 191.28400 351.76500 256.12700 1.000 51.45000 98 MET B CA 1
ATOM 1307 C C . MET B 1 98 ? 190.15800 351.79700 257.15300 1.000 51.45000 98 MET B C 1
ATOM 1308 O O . MET B 1 98 ? 189.03400 351.38000 256.84900 1.000 51.45000 98 MET B O 1
ATOM 1313 N N . LEU B 1 99 ? 190.42800 352.28200 258.36600 1.000 49.89000 99 LEU B N 1
ATOM 1314 C CA . LEU B 1 99 ? 189.39600 352.29300 259.39700 1.000 49.89000 99 LEU B CA 1
ATOM 1315 C C . LEU B 1 99 ? 188.28100 353.28400 259.09900 1.000 49.89000 99 LEU B C 1
ATOM 1316 O O . LEU B 1 99 ? 187.24600 353.25300 259.77200 1.000 49.89000 99 LEU B O 1
ATOM 1321 N N . LYS B 1 100 ? 188.46800 354.17000 258.12500 1.000 49.95000 100 LYS B N 1
ATOM 1322 C CA . LYS B 1 100 ? 187.39900 355.03600 257.65700 1.000 49.95000 100 LYS B CA 1
ATOM 1323 C C . LYS B 1 100 ? 186.80700 354.55800 256.33900 1.000 49.95000 100 LYS B C 1
ATOM 1324 O O . LYS B 1 100 ? 185.98800 355.26500 255.74500 1.000 49.95000 100 LYS B O 1
ATOM 1330 N N . ALA B 1 101 ? 187.20300 353.37400 255.87300 1.000 47.86000 101 ALA B N 1
ATOM 1331 C CA . ALA B 1 101 ? 186.65100 352.77800 254.66400 1.000 47.86000 101 ALA B CA 1
ATOM 1332 C C . ALA B 1 101 ? 186.00000 351.43000 254.93000 1.000 47.86000 101 ALA B C 1
ATOM 1333 O O . ALA B 1 101 ? 185.52500 350.78600 253.98900 1.000 47.86000 101 ALA B O 1
ATOM 1335 N N . TYR B 1 102 ? 185.96900 350.98600 256.18200 1.000 46.50000 102 TYR B N 1
ATOM 1336 C CA . TYR B 1 102 ? 185.39300 349.69500 256.51900 1.000 46.50000 102 TYR B CA 1
ATOM 1337 C C . TYR B 1 102 ? 184.64300 349.81500 257.83500 1.000 46.50000 102 TYR B C 1
ATOM 1338 O O . TYR B 1 102 ? 184.80500 350.78400 258.57900 1.000 46.50000 102 TYR B O 1
ATOM 1347 N N . HIS B 1 103 ? 183.80300 348.81900 258.10600 1.000 48.56000 103 HIS B N 1
ATOM 1348 C CA . HIS B 1 103 ? 183.07100 348.75700 259.36300 1.000 48.56000 103 HIS B CA 1
ATOM 1349 C C . HIS B 1 103 ? 183.76100 347.84900 260.37200 1.000 48.56000 103 HIS B C 1
ATOM 1350 O O . HIS B 1 103 ? 183.85200 348.18600 261.55600 1.000 48.56000 103 HIS B O 1
ATOM 1357 N N . GLU B 1 104 ? 184.24700 346.70200 259.92100 1.000 53.78000 104 GLU B N 1
ATOM 1358 C CA . GLU B 1 104 ? 184.82700 345.70600 260.80400 1.000 53.78000 104 GLU B CA 1
ATOM 1359 C C . GLU B 1 104 ? 186.28300 345.44800 260.44200 1.000 53.78000 104 GLU B C 1
ATOM 1360 O O . GLU B 1 104 ? 186.69500 345.60100 259.29000 1.000 53.78000 104 GLU B O 1
ATOM 1366 N N . TYR B 1 105 ? 187.05800 345.05000 261.44500 1.000 47.52000 105 TYR B N 1
ATOM 1367 C CA . TYR B 1 105 ? 188.45100 344.68500 261.23900 1.000 47.52000 105 TYR B CA 1
ATOM 1368 C C . TYR B 1 105 ? 188.88100 343.78100 262.38000 1.000 47.52000 105 TYR B C 1
ATOM 1369 O O . TYR B 1 105 ? 188.39000 343.89700 263.50500 1.000 47.52000 105 TYR B O 1
ATOM 1378 N N . LYS B 1 106 ? 189.81100 342.88200 262.07900 1.000 45.32000 106 LYS B N 1
ATOM 1379 C CA . LYS B 1 106 ? 190.41800 342.05500 263.10800 1.000 45.32000 106 LYS B CA 1
ATOM 1380 C C . LYS B 1 106 ? 191.90500 341.95200 262.81900 1.000 45.32000 106 LYS B C 1
ATOM 1381 O O . LYS B 1 106 ? 192.31200 341.83300 261.66100 1.000 45.32000 106 LYS B O 1
ATOM 1387 N N . ILE B 1 107 ? 192.70700 342.01300 263.87300 1.000 43.56000 107 ILE B N 1
ATOM 1388 C CA . ILE B 1 107 ? 194.16100 342.01500 263.75000 1.000 43.56000 107 ILE B CA 1
ATOM 1389 C C . ILE B 1 107 ? 194.61200 340.58500 264.01600 1.000 43.56000 107 ILE B C 1
ATOM 1390 O O . ILE B 1 107 ? 194.78600 340.16400 265.15900 1.000 43.56000 107 ILE B O 1
ATOM 1395 N N . SER B 1 108 ? 194.80600 339.82600 262.93900 1.000 46.25000 108 SER B N 1
ATOM 1396 C CA . SER B 1 108 ? 195.09400 338.40700 263.07800 1.000 46.25000 108 SER B CA 1
ATOM 1397 C C . SER B 1 108 ? 196.48900 338.12900 263.61500 1.000 46.25000 108 SER B C 1
ATOM 1398 O O . SER B 1 108 ? 196.67100 337.11100 264.28900 1.000 46.25000 108 SER B O 1
ATOM 1401 N N . MET B 1 109 ? 197.47400 338.98200 263.34300 1.000 45.78000 109 MET B N 1
ATOM 1402 C CA . MET B 1 109 ? 198.80200 338.70600 263.87700 1.000 45.78000 109 MET B CA 1
ATOM 1403 C C . MET B 1 109 ? 199.53400 340.01000 264.14300 1.000 45.78000 109 MET B C 1
ATOM 1404 O O . MET B 1 109 ? 199.44700 340.95400 263.35700 1.000 45.78000 109 MET B O 1
ATOM 1409 N N . VAL B 1 110 ? 200.26400 340.05100 265.25500 1.000 44.13000 110 VAL B N 1
ATOM 1410 C CA . VAL B 1 110 ? 201.09300 341.20100 265.59400 1.000 44.13000 110 VAL B CA 1
ATOM 1411 C C . VAL B 1 110 ? 202.52000 340.72800 265.81800 1.000 44.13000 110 VAL B C 1
ATOM 1412 O O . VAL B 1 110 ? 202.77900 339.92900 266.72100 1.000 44.13000 110 VAL B O 1
ATOM 1416 N N . ILE B 1 111 ? 203.44600 341.23600 265.01600 1.000 44.99000 111 ILE B N 1
ATOM 1417 C CA . ILE B 1 111 ? 204.86500 340.96900 265.19100 1.000 44.99000 111 ILE B CA 1
ATOM 1418 C C . ILE B 1 111 ? 205.47300 342.23300 265.77200 1.000 44.99000 111 ILE B C 1
ATOM 1419 O O . ILE B 1 111 ? 205.51600 343.27500 265.10500 1.000 44.99000 111 ILE B O 1
ATOM 1424 N N . LEU B 1 112 ? 205.92200 342.15100 267.01900 1.000 47.50000 112 LEU B N 1
ATOM 1425 C CA . LEU B 1 112 ? 206.46200 343.29300 267.74300 1.000 47.50000 112 LEU B CA 1
ATOM 1426 C C . LEU B 1 112 ? 207.97100 343.11800 267.84300 1.000 47.50000 112 LEU B C 1
ATOM 1427 O O . LEU B 1 112 ? 208.45100 342.20800 268.52400 1.000 47.50000 112 LEU B O 1
ATOM 1432 N N . GLU B 1 113 ? 208.71900 343.97900 267.16000 1.000 52.34000 113 GLU B N 1
ATOM 1433 C CA . GLU B 1 113 ? 210.16800 343.89700 267.13100 1.000 52.34000 113 GLU B CA 1
ATOM 1434 C C . GLU B 1 113 ? 210.75600 345.13200 267.79600 1.000 52.34000 113 GLU B C 1
ATOM 1435 O O . GLU B 1 113 ? 210.22600 346.23600 267.65600 1.000 52.34000 113 GLU B O 1
ATOM 1441 N N . PHE B 1 114 ? 211.83400 344.93800 268.53900 1.000 51.58000 114 PHE B N 1
ATOM 1442 C CA . PHE B 1 114 ? 212.54500 346.02400 269.19800 1.000 51.58000 114 PHE B CA 1
ATOM 1443 C C . PHE B 1 114 ? 213.93200 346.11200 268.58300 1.000 51.58000 114 PHE B C 1
ATOM 1444 O O . PHE B 1 114 ? 214.73100 345.17600 268.70700 1.000 51.58000 114 PHE B O 1
ATOM 1452 N N . VAL B 1 115 ? 214.21000 347.23000 267.92200 1.000 53.96000 115 VAL B N 1
ATOM 1453 C CA . VAL B 1 115 ? 215.51800 347.48400 267.33400 1.000 53.96000 115 VAL B CA 1
ATOM 1454 C C . VAL B 1 115 ? 216.31600 348.32900 268.31500 1.000 53.96000 115 VAL B C 1
ATOM 1455 O O . VAL B 1 115 ? 215.88600 349.42300 268.69800 1.000 53.96000 115 VAL B O 1
ATOM 1459 N N . SER B 1 116 ? 217.47500 347.82000 268.72100 1.000 55.77000 116 SER B N 1
ATOM 1460 C CA . SER B 1 116 ? 218.25600 348.42800 269.79200 1.000 55.77000 116 SER B CA 1
ATOM 1461 C C . SER B 1 116 ? 219.14200 349.52600 269.22100 1.000 55.77000 116 SER B C 1
ATOM 1462 O O . SER B 1 116 ? 220.17500 349.24500 268.60500 1.000 55.77000 116 SER B O 1
ATOM 1465 N N . GLU B 1 117 ? 218.74000 350.77500 269.42600 1.000 60.16000 117 GLU B N 1
ATOM 1466 C CA . GLU B 1 117 ? 219.58200 351.91500 269.10100 1.000 60.16000 117 GLU B CA 1
ATOM 1467 C C . GLU B 1 117 ? 220.46100 352.33800 270.26700 1.000 60.16000 117 GLU B C 1
ATOM 1468 O O . GLU B 1 117 ? 221.30200 353.22800 270.09900 1.000 60.16000 117 GLU B O 1
ATOM 1474 N N . ALA B 1 118 ? 220.28900 351.72400 271.43300 1.000 58.04000 118 ALA B N 1
ATOM 1475 C CA . ALA B 1 118 ? 220.97900 352.15900 272.63400 1.000 58.04000 118 ALA B CA 1
ATOM 1476 C C . ALA B 1 118 ? 222.44500 351.75200 272.60700 1.000 58.04000 118 ALA B C 1
ATOM 1477 O O . ALA B 1 118 ? 222.83600 350.78700 271.94500 1.000 58.04000 118 ALA B O 1
ATOM 1479 N N . SER B 1 119 ? 223.25600 352.50900 273.33800 1.000 60.51000 119 SER B N 1
ATOM 1480 C CA . SER B 1 119 ? 224.66300 352.17400 273.48500 1.000 60.51000 119 SER B CA 1
ATOM 1481 C C . SER B 1 119 ? 224.81000 350.88100 274.27400 1.000 60.51000 119 SER B C 1
ATOM 1482 O O . SER B 1 119 ? 223.98900 350.56700 275.13800 1.000 60.51000 119 SER B O 1
ATOM 1485 N N . SER B 1 120 ? 225.86600 350.12600 273.97200 1.000 61.86000 120 SER B N 1
ATOM 1486 C CA . SER B 1 120 ? 226.11700 348.89000 274.70000 1.000 61.86000 120 SER B CA 1
ATOM 1487 C C . SER B 1 120 ? 226.49300 349.13500 276.15400 1.000 61.86000 120 SER B C 1
ATOM 1488 O O . SER B 1 120 ? 226.51700 348.18000 276.93600 1.000 61.86000 120 SER B O 1
ATOM 1491 N N . GLN B 1 121 ? 226.79400 350.37800 276.52900 1.000 61.74000 121 GLN B N 1
ATOM 1492 C CA . GLN B 1 121 ? 227.11800 350.73700 277.90400 1.000 61.74000 121 GLN B CA 1
ATOM 1493 C C . GLN B 1 121 ? 225.95000 351.41300 278.61200 1.000 61.74000 121 GLN B C 1
ATOM 1494 O O . GLN B 1 121 ? 226.15800 352.29300 279.45400 1.000 61.74000 121 GLN B O 1
ATOM 1500 N N . ASN B 1 122 ? 224.72200 351.02000 278.28000 1.000 58.42000 122 ASN B N 1
ATOM 1501 C CA . ASN B 1 122 ? 223.52600 351.48900 278.96400 1.000 58.42000 122 ASN B CA 1
ATOM 1502 C C . ASN B 1 122 ? 222.77300 350.29400 279.52500 1.000 58.42000 122 ASN B C 1
ATOM 1503 O O . ASN B 1 122 ? 222.73200 349.22700 278.90700 1.000 58.42000 122 ASN B O 1
ATOM 1508 N N . SER B 1 123 ? 222.18000 350.48200 280.69700 1.000 56.83000 123 SER B N 1
ATOM 1509 C CA . SER B 1 123 ? 221.54200 349.41100 281.44400 1.000 56.83000 123 SER B CA 1
ATOM 1510 C C . SER B 1 123 ? 220.03200 349.60100 281.47000 1.000 56.83000 123 SER B C 1
ATOM 1511 O O . SER B 1 123 ? 219.51300 350.70700 281.30000 1.000 56.83000 123 SER B O 1
ATOM 1514 N N . GLY B 1 124 ? 219.33200 348.50100 281.69500 1.000 53.93000 124 GLY B N 1
ATOM 1515 C CA . GLY B 1 124 ? 217.88900 348.50000 281.79800 1.000 53.93000 124 GLY B CA 1
ATOM 1516 C C . GLY B 1 124 ? 217.25200 347.66100 280.71200 1.000 53.93000 124 GLY B C 1
ATOM 1517 O O . GLY B 1 124 ? 217.92500 347.02400 279.89700 1.000 53.93000 124 GLY B O 1
ATOM 1518 N N . SER B 1 125 ? 215.92300 347.66400 280.71100 1.000 52.15000 125 SER B N 1
ATOM 1519 C CA . SER B 1 125 ? 215.14300 346.91500 279.73900 1.000 52.15000 125 SER B CA 1
ATOM 1520 C C . SER B 1 125 ? 213.77800 347.57300 279.62000 1.000 52.15000 125 SER B C 1
ATOM 1521 O O . SER B 1 125 ? 213.37300 348.35900 280.47900 1.000 52.15000 125 SER B O 1
ATOM 1524 N N . ILE B 1 126 ? 213.07500 347.24400 278.54300 1.000 47.41000 126 ILE B N 1
ATOM 1525 C CA . ILE B 1 126 ? 211.73700 347.76100 278.29000 1.000 47.41000 126 ILE B CA 1
ATOM 1526 C C . ILE B 1 126 ? 210.76600 346.60300 278.44100 1.000 47.41000 126 ILE B C 1
ATOM 1527 O O . ILE B 1 126 ? 210.87700 345.59200 277.73700 1.000 47.41000 126 ILE B O 1
ATOM 1532 N N . ALA B 1 127 ? 209.82200 346.73700 279.36600 1.000 49.52000 127 ALA B N 1
ATOM 1533 C CA . ALA B 1 127 ? 208.79700 345.73100 279.57200 1.000 49.52000 127 ALA B CA 1
ATOM 1534 C C . ALA B 1 127 ? 207.52000 346.12800 278.84500 1.000 49.52000 127 ALA B C 1
ATOM 1535 O O . ALA B 1 127 ? 207.18300 347.31100 278.72900 1.000 49.52000 127 ALA B O 1
ATOM 1537 N N . TYR B 1 128 ? 206.81300 345.11900 278.34700 1.000 51.22000 128 TYR B N 1
ATOM 1538 C CA . TYR B 1 128 ? 205.58200 345.33000 277.60500 1.000 51.22000 128 TYR B CA 1
ATOM 1539 C C . TYR B 1 128 ? 204.51500 344.37900 278.12400 1.000 51.22000 128 TYR B C 1
ATOM 1540 O O . TYR B 1 128 ? 204.77900 343.20200 278.37900 1.000 51.22000 128 TYR B O 1
ATOM 1549 N N . GLU B 1 129 ? 203.30600 344.90500 278.27900 1.000 55.63000 129 GLU B N 1
ATOM 1550 C CA . GLU B 1 129 ? 202.15200 344.12300 278.69500 1.000 55.63000 129 GLU B CA 1
ATOM 1551 C C . GLU B 1 129 ? 201.10800 344.19500 277.59500 1.000 55.63000 129 GLU B C 1
ATOM 1552 O O . GLU B 1 129 ? 200.76300 345.28700 277.13300 1.000 55.63000 129 GLU B O 1
ATOM 1558 N N . LEU B 1 130 ? 200.61100 343.03600 277.17900 1.000 51.13000 130 LEU B N 1
ATOM 1559 C CA . LEU B 1 130 ? 199.69500 342.93700 276.04800 1.000 51.13000 130 LEU B CA 1
ATOM 1560 C C . LEU B 1 130 ? 198.27000 342.88100 276.58000 1.000 51.13000 130 LEU B C 1
ATOM 1561 O O . LEU B 1 130 ? 197.71900 341.79900 276.79300 1.000 51.13000 130 LEU B O 1
ATOM 1566 N N . ASP B 1 131 ? 197.65900 344.04800 276.78900 1.000 54.15000 131 ASP B N 1
ATOM 1567 C CA . ASP B 1 131 ? 196.32200 344.10500 277.36200 1.000 54.15000 131 ASP B CA 1
ATOM 1568 C C . ASP B 1 131 ? 195.30900 343.78000 276.27300 1.000 54.15000 131 ASP B C 1
ATOM 1569 O O . ASP B 1 131 ? 195.22500 344.52000 275.27800 1.000 54.15000 131 ASP B O 1
ATOM 1574 N N . PRO B 1 132 ? 194.52800 342.71100 276.40700 1.000 52.06000 132 PRO B N 1
ATOM 1575 C CA . PRO B 1 132 ? 193.63300 342.30400 275.31600 1.000 52.06000 132 PRO B CA 1
ATOM 1576 C C . PRO B 1 132 ? 192.31500 343.05900 275.28800 1.000 52.06000 132 PRO B C 1
ATOM 1577 O O . PRO B 1 132 ? 191.57700 342.97200 274.30100 1.000 52.06000 132 PRO B O 1
ATOM 1581 N N . HIS B 1 133 ? 191.99100 343.79000 276.35400 1.000 56.11000 133 HIS B N 1
ATOM 1582 C CA . HIS B 1 133 ? 190.70600 344.47200 276.44400 1.000 56.11000 133 HIS B CA 1
ATOM 1583 C C . HIS B 1 133 ? 190.83400 345.91700 276.91100 1.000 56.11000 133 HIS B C 1
ATOM 1584 O O . HIS B 1 133 ? 189.82200 346.55500 277.21500 1.000 56.11000 133 HIS B O 1
ATOM 1591 N N . CYS B 1 134 ? 192.05700 346.44200 276.97300 1.000 58.52000 134 CYS B N 1
ATOM 1592 C CA . CYS B 1 134 ? 192.29700 347.86200 277.23500 1.000 58.52000 134 CYS B CA 1
ATOM 1593 C C . CYS B 1 134 ? 191.63500 348.32600 278.53000 1.000 58.52000 134 CYS B C 1
ATOM 1594 O O . CYS B 1 134 ? 191.05800 349.41200 278.60300 1.000 58.52000 134 CYS B O 1
ATOM 1597 N N . LYS B 1 135 ? 191.71300 347.49200 279.56500 1.000 61.18000 135 LYS B N 1
ATOM 1598 C CA . LYS B 1 135 ? 191.22800 347.88800 280.87900 1.000 61.18000 135 LYS B CA 1
ATOM 1599 C C . LYS B 1 135 ? 192.30900 348.50400 281.75500 1.000 61.18000 135 LYS B C 1
ATOM 1600 O O . LYS B 1 135 ? 191.99000 349.02200 282.83000 1.000 61.18000 135 LYS B O 1
ATOM 1606 N N . LEU B 1 136 ? 193.56400 348.46700 281.32300 1.000 59.50000 136 LEU B N 1
ATOM 1607 C CA . LEU B 1 136 ? 194.67800 349.03300 282.07000 1.000 59.50000 136 LEU B CA 1
ATOM 1608 C C . LEU B 1 136 ? 195.21800 350.24300 281.32200 1.000 59.50000 136 LEU B C 1
ATOM 1609 O O . LEU B 1 136 ? 195.54900 350.14800 280.13600 1.000 59.50000 136 LEU B O 1
ATOM 1614 N N . ASN B 1 137 ? 195.30400 351.37700 282.01500 1.000 61.96000 137 ASN B N 1
ATOM 1615 C CA . ASN B 1 137 ? 195.82600 352.60100 281.42500 1.000 61.96000 137 ASN B CA 1
ATOM 1616 C C . ASN B 1 137 ? 197.30800 352.81400 281.69900 1.000 61.96000 137 ASN B C 1
ATOM 1617 O O . ASN B 1 137 ? 197.86600 353.81800 281.24500 1.000 61.96000 137 ASN B O 1
ATOM 1622 N N . SER B 1 138 ? 197.95400 351.90400 282.42400 1.000 64.93000 138 SER B N 1
ATOM 1623 C CA . SER B 1 138 ? 199.37300 352.00700 282.72300 1.000 64.93000 138 SER B CA 1
ATOM 1624 C C . SER B 1 138 ? 199.93400 350.61400 282.96300 1.000 64.93000 138 SER B C 1
ATOM 1625 O O . SER B 1 138 ? 199.18900 349.66800 283.23000 1.000 64.93000 138 SER B O 1
ATOM 1628 N N . LEU B 1 139 ? 201.25500 350.49700 282.86600 1.000 61.66000 139 LEU B N 1
ATOM 1629 C CA . LEU B 1 139 ? 201.90200 349.20100 283.01500 1.000 61.66000 139 LEU B CA 1
ATOM 1630 C C . LEU B 1 139 ? 201.71000 348.65800 284.42400 1.000 61.66000 139 LEU B C 1
ATOM 1631 O O . LEU B 1 139 ? 201.84300 349.38500 285.41200 1.000 61.66000 139 LEU B O 1
ATOM 1636 N N . SER B 1 140 ? 201.38800 347.37300 284.51200 1.000 61.54000 140 SER B N 1
ATOM 1637 C CA . SER B 1 140 ? 201.25000 346.68700 285.79100 1.000 61.54000 140 SER B CA 1
ATOM 1638 C C . SER B 1 140 ? 202.20000 345.51200 285.94800 1.000 61.54000 140 SER B C 1
ATOM 1639 O O . SER B 1 140 ? 202.86400 345.39700 286.98100 1.000 61.54000 140 SER B O 1
ATOM 1642 N N . SER B 1 141 ? 202.28700 344.63800 284.95200 1.000 62.53000 141 SER B N 1
ATOM 1643 C CA . SER B 1 141 ? 203.14500 343.46600 285.00700 1.000 62.53000 141 SER B CA 1
ATOM 1644 C C . SER B 1 141 ? 204.38000 343.66800 284.14000 1.000 62.53000 141 SER B C 1
ATOM 1645 O O . SER B 1 141 ? 204.34700 344.38900 283.14000 1.000 62.53000 141 SER B O 1
ATOM 1648 N N . THR B 1 142 ? 205.47700 343.01500 284.53100 1.000 62.32000 142 THR B N 1
ATOM 1649 C CA . THR B 1 142 ? 206.74300 343.15800 283.82400 1.000 62.32000 142 THR B CA 1
ATOM 1650 C C . THR B 1 142 ? 207.37500 341.80700 283.52000 1.000 62.32000 142 THR B C 1
ATOM 1651 O O . THR B 1 142 ? 208.60400 341.69800 283.45100 1.000 62.32000 142 THR B O 1
ATOM 1655 N N . ILE B 1 143 ? 206.56000 340.76800 283.33100 1.000 57.03000 143 ILE B N 1
ATOM 1656 C CA . ILE B 1 143 ? 207.11400 339.43400 283.12300 1.000 57.03000 143 ILE B CA 1
ATOM 1657 C C . ILE B 1 143 ? 207.79300 339.33400 281.76100 1.000 57.03000 143 ILE B C 1
ATOM 1658 O O . ILE B 1 143 ? 208.78600 338.61400 281.60000 1.000 57.03000 143 ILE B O 1
ATOM 1663 N N . ASN B 1 144 ? 207.28000 340.04600 280.76300 1.000 52.84000 144 ASN B N 1
ATOM 1664 C CA . ASN B 1 144 ? 207.84500 339.99900 279.42200 1.000 52.84000 144 ASN B CA 1
ATOM 1665 C C . ASN B 1 144 ? 208.56500 341.30400 279.11400 1.000 52.84000 144 ASN B C 1
ATOM 1666 O O . ASN B 1 144 ? 208.03000 342.39200 279.34600 1.000 52.84000 144 ASN B O 1
ATOM 1671 N N . LYS B 1 145 ? 209.78300 341.19400 278.59000 1.000 49.90000 145 LYS B N 1
ATOM 1672 C CA . LYS B 1 145 ? 210.61300 342.37600 278.41600 1.000 49.90000 145 LYS B CA 1
ATOM 1673 C C . LYS B 1 145 ? 211.69100 342.11100 277.37700 1.000 49.90000 145 LYS B C 1
ATOM 1674 O O . LYS B 1 145 ? 212.07300 340.96400 277.13600 1.000 49.90000 145 LYS B O 1
ATOM 1680 N N . PHE B 1 146 ? 212.17400 343.19200 276.76800 1.000 50.89000 146 PHE B N 1
ATOM 1681 C CA . PHE B 1 146 ? 213.32000 343.16400 275.86900 1.000 50.89000 146 PHE B CA 1
ATOM 1682 C C . PHE B 1 146 ? 214.44900 343.96200 276.50400 1.000 50.89000 146 PHE B C 1
ATOM 1683 O O . PHE B 1 146 ? 214.22800 345.08100 276.97900 1.000 50.89000 146 PHE B O 1
ATOM 1691 N N . GLY B 1 147 ? 215.65100 343.39600 276.50700 1.000 52.72000 147 GLY B N 1
ATOM 1692 C CA . GLY B 1 147 ? 216.81000 344.15700 276.93700 1.000 52.72000 147 GLY B CA 1
ATOM 1693 C C . GLY B 1 147 ? 217.13900 345.25300 275.93900 1.000 52.72000 147 GLY B C 1
ATOM 1694 O O . GLY B 1 147 ? 217.18100 345.02900 274.72900 1.000 52.72000 147 GLY B O 1
ATOM 1695 N N . ILE B 1 148 ? 217.37900 346.46100 276.45800 1.000 53.97000 148 ILE B N 1
ATOM 1696 C CA . ILE B 1 148 ? 217.64400 347.60300 275.59100 1.000 53.97000 148 ILE B CA 1
ATOM 1697 C C . ILE B 1 148 ? 218.99300 347.52500 274.89900 1.000 53.97000 148 ILE B C 1
ATOM 1698 O O . ILE B 1 148 ? 219.34700 348.44400 274.15400 1.000 53.97000 148 ILE B O 1
ATOM 1703 N N . THR B 1 149 ? 219.76200 346.46600 275.12900 1.000 55.89000 149 THR B N 1
ATOM 1704 C CA . THR B 1 149 ? 221.04800 346.28700 274.47500 1.000 55.89000 149 THR B CA 1
ATOM 1705 C C . THR B 1 149 ? 221.02700 345.20700 273.40600 1.000 55.89000 149 THR B C 1
ATOM 1706 O O . THR B 1 149 ? 221.98300 345.10500 272.63100 1.000 55.89000 149 THR B O 1
ATOM 1710 N N . LYS B 1 150 ? 219.96900 344.40100 273.33900 1.000 55.73000 150 LYS B N 1
ATOM 1711 C CA . LYS B 1 150 ? 219.88200 343.29900 272.38500 1.000 55.73000 150 LYS B CA 1
ATOM 1712 C C . LYS B 1 150 ? 218.58400 343.43100 271.60200 1.000 55.73000 150 LYS B C 1
ATOM 1713 O O . LYS B 1 150 ? 217.52300 343.68400 272.20600 1.000 55.73000 150 LYS B O 1
ATOM 1719 N N . PRO B 1 151 ? 218.60900 343.27600 270.28000 1.000 53.26000 151 PRO B N 1
ATOM 1720 C CA . PRO B 1 151 ? 217.36400 343.34300 269.50900 1.000 53.26000 151 PRO B CA 1
ATOM 1721 C C . PRO B 1 151 ? 216.43100 342.20600 269.88900 1.000 53.26000 151 PRO B C 1
ATOM 1722 O O . PRO B 1 151 ? 216.86900 341.09700 270.20000 1.000 53.26000 151 PRO B O 1
ATOM 1726 N N . GLY B 1 152 ? 215.13100 342.48900 269.86100 1.000 51.38000 152 GLY B N 1
ATOM 1727 C CA . GLY B 1 152 ? 214.16300 341.48600 270.26000 1.000 51.38000 152 GLY B CA 1
ATOM 1728 C C . GLY B 1 152 ? 213.02500 341.31600 269.27800 1.000 51.38000 152 GLY B C 1
ATOM 1729 O O . GLY B 1 152 ? 212.73800 342.22500 268.49800 1.000 51.38000 152 GLY B O 1
ATOM 1730 N N . LYS B 1 153 ? 212.36300 340.16300 269.31000 1.000 48.05000 153 LYS B N 1
ATOM 1731 C CA . LYS B 1 153 ? 211.22800 339.91000 268.43700 1.000 48.05000 153 LYS B CA 1
ATOM 1732 C C . LYS B 1 153 ? 210.21400 339.06100 269.18600 1.000 48.05000 153 LYS B C 1
ATOM 1733 O O . LYS B 1 153 ? 210.58700 338.12100 269.89100 1.000 48.05000 153 LYS B O 1
ATOM 1739 N N . ARG B 1 154 ? 208.93500 339.39400 269.02800 1.000 45.83000 154 ARG B N 1
ATOM 1740 C CA . ARG B 1 154 ? 207.86000 338.67300 269.69800 1.000 45.83000 154 ARG B CA 1
ATOM 1741 C C . ARG B 1 154 ? 206.69600 338.53700 268.73100 1.000 45.83000 154 ARG B C 1
ATOM 1742 O O . ARG B 1 154 ? 206.44200 339.44600 267.93500 1.000 45.83000 154 ARG B O 1
ATOM 1750 N N . ALA B 1 155 ? 205.99600 337.40900 268.79200 1.000 45.73000 155 ALA B N 1
ATOM 1751 C CA . ALA B 1 155 ? 204.88000 337.12100 267.90000 1.000 45.73000 155 ALA B CA 1
ATOM 1752 C C . ALA B 1 155 ? 203.61600 336.92200 268.72400 1.000 45.73000 155 ALA B C 1
ATOM 1753 O O . ALA B 1 155 ? 203.63300 336.20600 269.73000 1.000 45.73000 155 ALA B O 1
ATOM 1755 N N . PHE B 1 156 ? 202.52600 337.54900 268.29500 1.000 46.86000 156 PHE B N 1
ATOM 1756 C CA . PHE B 1 156 ? 201.22800 337.43600 268.94200 1.000 46.86000 156 PHE B CA 1
ATOM 1757 C C . PHE B 1 156 ? 200.21800 336.95300 267.91300 1.000 46.86000 156 PHE B C 1
ATOM 1758 O O . PHE B 1 156 ? 199.94100 337.65800 266.93500 1.000 46.86000 156 PHE B O 1
ATOM 1766 N N . THR B 1 157 ? 199.66600 335.76600 268.13800 1.000 47.69000 157 THR B N 1
ATOM 1767 C CA . THR B 1 157 ? 198.68600 335.19300 267.22800 1.000 47.69000 157 THR B CA 1
ATOM 1768 C C . THR B 1 157 ? 197.29900 335.73700 267.56600 1.000 47.69000 157 THR B C 1
ATOM 1769 O O . THR B 1 157 ? 197.14000 336.62700 268.40500 1.000 47.69000 157 THR B O 1
ATOM 1773 N N . ALA B 1 158 ? 196.27300 335.19800 266.90600 1.000 48.84000 158 ALA B N 1
ATOM 1774 C CA . ALA B 1 158 ? 194.93000 335.75700 267.02700 1.000 48.84000 158 ALA B CA 1
ATOM 1775 C C . ALA B 1 158 ? 194.37000 335.57600 268.43200 1.000 48.84000 158 ALA B C 1
ATOM 1776 O O . ALA B 1 158 ? 193.69400 336.46600 268.95900 1.000 48.84000 158 ALA B O 1
ATOM 1778 N N . SER B 1 159 ? 194.63500 334.42600 269.05300 1.000 49.75000 159 SER B N 1
ATOM 1779 C CA . SER B 1 159 ? 194.02700 334.12900 270.34500 1.000 49.75000 159 SER B CA 1
ATOM 1780 C C . SER B 1 159 ? 194.46900 335.10900 271.42500 1.000 49.75000 159 SER B C 1
ATOM 1781 O O . SER B 1 159 ? 193.65100 335.52900 272.25100 1.000 49.75000 159 SER B O 1
ATOM 1784 N N . TYR B 1 160 ? 195.75000 335.48500 271.43800 1.000 50.36000 160 TYR B N 1
ATOM 1785 C CA . TYR B 1 160 ? 196.25400 336.37800 272.47800 1.000 50.36000 160 TYR B CA 1
ATOM 1786 C C . TYR B 1 160 ? 195.58700 337.74700 272.42300 1.000 50.36000 160 TYR B C 1
ATOM 1787 O O . TYR B 1 160 ? 195.25400 338.32100 273.46600 1.000 50.36000 160 TYR B O 1
ATOM 1796 N N . ILE B 1 161 ? 195.38600 338.28500 271.22600 1.000 48.88000 161 ILE B N 1
ATOM 1797 C CA . ILE B 1 161 ? 194.96800 339.66900 271.06200 1.000 48.88000 161 ILE B CA 1
ATOM 1798 C C . ILE B 1 161 ? 193.49800 339.77700 270.65600 1.000 48.88000 161 ILE B C 1
ATOM 1799 O O . ILE B 1 161 ? 193.11500 340.73200 269.98300 1.000 48.88000 161 ILE B O 1
ATOM 1804 N N . ASN B 1 162 ? 192.67000 338.81400 271.05200 1.000 52.25000 162 ASN B N 1
ATOM 1805 C CA . ASN B 1 162 ? 191.23100 338.83100 270.81600 1.000 52.25000 162 ASN B CA 1
ATOM 1806 C C . ASN B 1 162 ? 190.88000 339.00000 269.34400 1.000 52.25000 162 ASN B C 1
ATOM 1807 O O . ASN B 1 162 ? 189.94800 339.74300 269.01800 1.000 52.25000 162 ASN B O 1
ATOM 1812 N N . GLY B 1 163 ? 191.60500 338.34400 268.44300 1.000 51.73000 163 GLY B N 1
ATOM 1813 C CA . GLY B 1 163 ? 191.35400 338.47200 267.02200 1.000 51.73000 163 GLY B CA 1
ATOM 1814 C C . GLY B 1 163 ? 190.35600 337.46600 266.49300 1.000 51.73000 163 GLY B C 1
ATOM 1815 O O . GLY B 1 163 ? 190.13300 337.37500 265.28300 1.000 51.73000 163 GLY B O 1
ATOM 1816 N N . THR B 1 164 ? 189.74900 336.69700 267.39600 1.000 53.72000 164 THR B N 1
ATOM 1817 C CA . THR B 1 164 ? 188.75900 335.71400 266.97400 1.000 53.72000 164 THR B CA 1
ATOM 1818 C C . THR B 1 164 ? 187.47700 336.38700 266.49900 1.000 53.72000 164 THR B C 1
ATOM 1819 O O . THR B 1 164 ? 186.74700 335.82900 265.67200 1.000 53.72000 164 THR B O 1
ATOM 1823 N N . GLU B 1 165 ? 187.18600 337.57900 267.00500 1.000 53.90000 165 GLU B N 1
ATOM 1824 C CA . GLU B 1 165 ? 185.95700 338.28700 266.69100 1.000 53.90000 165 GLU B CA 1
ATOM 1825 C C . GLU B 1 165 ? 186.26800 339.61800 266.01000 1.000 53.90000 165 GLU B C 1
ATOM 1826 O O . GLU B 1 165 ? 187.33100 340.21400 266.21200 1.000 53.90000 165 GLU B O 1
ATOM 1832 N N . TRP B 1 166 ? 185.32700 340.08600 265.19900 1.000 49.61000 166 TRP B N 1
ATOM 1833 C CA . TRP B 1 166 ? 185.42600 341.37100 264.52800 1.000 49.61000 166 TRP B CA 1
ATOM 1834 C C . TRP B 1 166 ? 184.96700 342.47200 265.47200 1.000 49.61000 166 TRP B C 1
ATOM 1835 O O . TRP B 1 166 ? 184.29100 342.22100 266.47100 1.000 49.61000 166 TRP B O 1
ATOM 1846 N N . HIS B 1 167 ? 185.34900 343.70300 265.15200 1.000 51.11000 167 HIS B N 1
ATOM 1847 C CA . HIS B 1 167 ? 184.99500 344.85000 265.97000 1.000 51.11000 167 HIS B CA 1
ATOM 1848 C C . HIS B 1 167 ? 184.69900 346.04800 265.08400 1.000 51.11000 167 HIS B C 1
ATOM 1849 O O . HIS B 1 167 ? 185.25800 346.18800 263.99500 1.000 51.11000 167 HIS B O 1
ATOM 1856 N N . ASP B 1 168 ? 183.81400 346.91400 265.56600 1.000 53.08000 168 ASP B N 1
ATOM 1857 C CA . ASP B 1 168 ? 18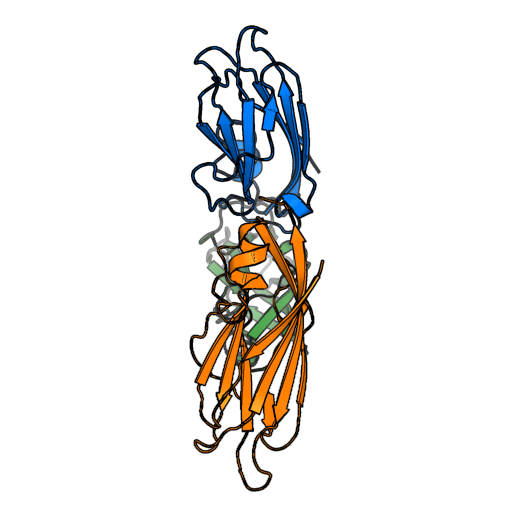3.51300 348.15000 264.86200 1.000 53.08000 168 ASP B CA 1
ATOM 1858 C C . ASP B 1 168 ? 184.70200 349.09500 264.95800 1.000 53.08000 168 ASP B C 1
ATOM 1859 O O . ASP B 1 168 ? 185.45100 349.07600 265.93800 1.000 53.08000 168 ASP B O 1
ATOM 1864 N N . VAL B 1 169 ? 184.87400 349.92700 263.92900 1.000 50.81000 169 VAL B N 1
ATOM 1865 C CA . VAL B 1 169 ? 186.02700 350.81100 263.84600 1.000 50.81000 169 VAL B CA 1
ATOM 1866 C C . VAL B 1 169 ? 186.01400 351.90800 264.89800 1.000 50.81000 169 VAL B C 1
ATOM 1867 O O . VAL B 1 169 ? 186.95300 352.70500 264.95600 1.000 50.81000 169 VAL B O 1
ATOM 1871 N N . ALA B 1 170 ? 184.97200 351.98200 265.72200 1.000 52.79000 170 ALA B N 1
ATOM 1872 C CA . ALA B 1 170 ? 184.93000 352.91700 266.83600 1.000 52.79000 170 ALA B CA 1
ATOM 1873 C C . ALA B 1 170 ? 185.35200 352.27200 268.15100 1.000 52.79000 170 ALA B C 1
ATOM 1874 O O . ALA B 1 170 ? 185.22300 352.89900 269.20900 1.000 52.79000 170 ALA B O 1
ATOM 1876 N N . GLU B 1 171 ? 185.85200 351.03900 268.10600 1.000 53.06000 171 GLU B N 1
ATOM 1877 C CA . GLU B 1 171 ? 186.21800 350.28400 269.29500 1.000 53.06000 171 GLU B CA 1
ATOM 1878 C C . GLU B 1 171 ? 187.68200 349.87800 269.22100 1.000 53.06000 171 GLU B C 1
ATOM 1879 O O . GLU B 1 171 ? 188.15900 349.42600 268.17700 1.000 53.06000 171 GLU B O 1
ATOM 1885 N N . ASP B 1 172 ? 188.38800 350.03300 270.33800 1.000 52.91000 172 ASP B N 1
ATOM 1886 C CA . ASP B 1 172 ? 189.79300 349.65600 270.41000 1.000 52.91000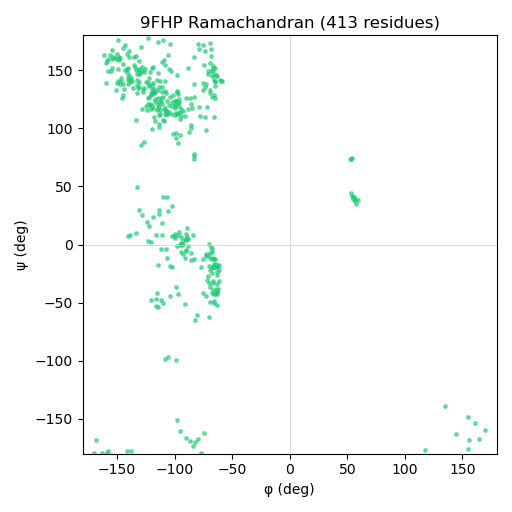 172 ASP B CA 1
ATOM 1887 C C . ASP B 1 172 ? 189.91100 348.17800 270.75500 1.000 52.91000 172 ASP B C 1
ATOM 1888 O O . ASP B 1 172 ? 189.43100 347.73900 271.80500 1.000 52.91000 172 ASP B O 1
ATOM 1893 N N . GLN B 1 173 ? 190.55500 347.41000 269.87500 1.000 48.79000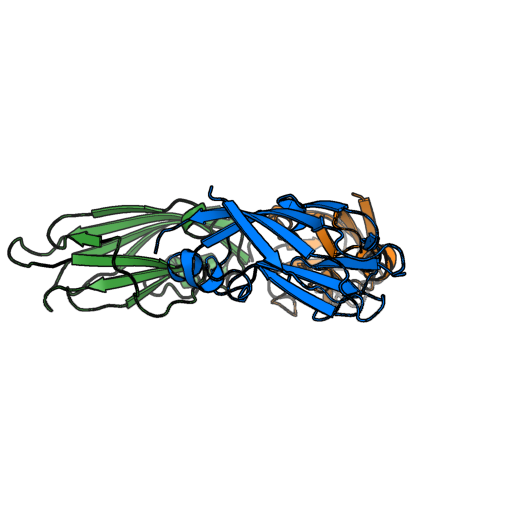 173 GLN B N 1
ATOM 1894 C CA . GLN B 1 173 ? 190.60900 345.96500 270.07200 1.000 48.79000 173 GLN B CA 1
ATOM 1895 C C . GLN B 1 173 ? 191.49200 345.59900 271.25900 1.000 48.79000 173 GLN B C 1
ATOM 1896 O O . GLN B 1 173 ? 191.01700 345.01600 272.23900 1.000 48.79000 173 GLN B O 1
ATOM 1902 N N . PHE B 1 174 ? 192.77500 345.93300 271.19400 1.000 49.28000 174 PHE B N 1
ATOM 1903 C CA . PHE B 1 174 ? 193.69500 345.63600 272.28500 1.000 49.28000 174 PHE B CA 1
ATOM 1904 C C . PHE B 1 174 ? 194.76400 346.72000 272.31300 1.000 49.28000 174 PHE B C 1
ATOM 1905 O O . PHE B 1 174 ? 194.79300 347.60900 271.45400 1.000 49.28000 174 PHE B O 1
ATOM 1913 N N . ARG B 1 175 ? 195.64300 346.65500 273.30800 1.000 51.01000 175 ARG B N 1
ATOM 1914 C CA . ARG B 1 175 ? 196.67900 347.66700 273.42100 1.000 51.01000 175 ARG B CA 1
ATOM 1915 C C . ARG B 1 175 ? 197.93400 347.03600 273.99900 1.000 51.01000 175 ARG B C 1
ATOM 1916 O O . ARG B 1 175 ? 197.89700 345.96100 274.60300 1.000 51.01000 175 ARG B O 1
ATOM 1924 N N . ILE B 1 176 ? 199.04900 347.72000 273.78200 1.000 48.86000 176 ILE B N 1
ATOM 1925 C CA . ILE B 1 176 ? 200.34500 347.31900 274.30500 1.000 48.86000 176 ILE B CA 1
ATOM 1926 C C . ILE B 1 176 ? 200.81800 348.43200 275.22400 1.000 48.86000 176 ILE B C 1
ATOM 1927 O O . ILE B 1 176 ? 201.01200 349.57100 274.78100 1.000 48.86000 176 ILE B O 1
ATOM 1932 N N . LEU B 1 177 ? 200.98600 348.11700 276.50300 1.000 54.49000 177 LEU B N 1
ATOM 1933 C CA . LEU B 1 177 ? 201.53300 349.06200 277.46300 1.000 54.49000 177 LEU B CA 1
ATOM 1934 C C . LEU B 1 177 ? 203.03200 348.83200 277.57400 1.000 54.49000 177 LEU B C 1
ATOM 1935 O O . LEU B 1 177 ? 203.46600 347.76000 278.00100 1.000 54.49000 177 LEU B O 1
ATOM 1940 N N . TYR B 1 178 ? 203.82000 349.83000 277.18700 1.000 52.85000 178 TYR B N 1
ATOM 1941 C CA . TYR B 1 178 ? 205.26700 349.69700 277.19300 1.000 52.85000 178 TYR B CA 1
ATOM 1942 C C . TYR B 1 178 ? 205.87100 350.70300 278.16000 1.000 52.85000 178 TYR B C 1
ATOM 1943 O O . TYR B 1 178 ? 205.53900 351.89200 278.13800 1.000 52.85000 178 TYR B O 1
ATOM 1952 N N . LYS B 1 179 ? 206.76700 350.21300 279.01400 1.000 51.45000 179 LYS B N 1
ATOM 1953 C CA . LYS B 1 179 ? 207.46100 351.08800 279.94700 1.000 51.45000 179 LYS B CA 1
ATOM 1954 C C . LYS B 1 179 ? 208.85700 350.54500 280.19200 1.000 51.45000 179 LYS B C 1
ATOM 1955 O O . LYS B 1 179 ? 209.03700 349.33400 280.34000 1.000 51.45000 179 LYS B O 1
ATOM 1961 N N . GLY B 1 180 ? 209.83800 351.43900 280.22500 1.000 53.56000 180 GLY B N 1
ATOM 1962 C CA . GLY B 1 180 ? 211.22000 351.07200 280.45600 1.000 53.56000 180 GLY B CA 1
ATOM 1963 C C . GLY B 1 180 ? 211.67200 351.54400 281.82200 1.000 53.56000 180 GLY B C 1
ATOM 1964 O O . GLY B 1 180 ? 211.08000 352.45400 282.40600 1.000 53.56000 180 GLY B O 1
ATOM 1965 N N . ASN B 1 181 ? 212.72700 350.91800 282.33400 1.000 53.90000 181 ASN B N 1
ATOM 1966 C CA . ASN B 1 181 ? 213.26400 351.25100 283.64400 1.000 53.90000 181 ASN B CA 1
ATOM 1967 C C . ASN B 1 181 ? 214.63800 351.90200 283.56700 1.000 53.90000 181 ASN B C 1
ATOM 1968 O O . ASN B 1 181 ? 215.17200 352.32400 284.59700 1.000 53.90000 181 ASN B O 1
ATOM 1973 N N . GLY B 1 182 ? 215.21400 352.01300 282.37400 1.000 58.98000 182 GLY B N 1
ATOM 1974 C CA . GLY B 1 182 ? 216.56400 352.50700 282.21700 1.000 58.98000 182 GLY B CA 1
ATOM 1975 C C . GLY B 1 182 ? 216.67300 354.00800 282.41100 1.000 58.98000 182 GLY B C 1
ATOM 1976 O O . GLY B 1 182 ? 215.80400 354.66900 282.98100 1.000 58.98000 182 GLY B O 1
ATOM 1977 N N . SER B 1 183 ? 217.78300 354.54900 281.91600 1.000 62.47000 183 SER B N 1
ATOM 1978 C CA . SER B 1 183 ? 218.07400 355.97000 282.04100 1.000 62.47000 183 SER B CA 1
ATOM 1979 C C . SER B 1 183 ? 217.29000 356.74600 280.98500 1.000 62.47000 183 SER B C 1
ATOM 1980 O O . SER B 1 183 ? 216.37900 356.22100 280.34000 1.000 62.47000 183 SER B O 1
ATOM 1983 N N . SER B 1 184 ? 217.63400 358.01900 280.79900 1.000 65.08000 184 SER B N 1
ATOM 1984 C CA . SER B 1 184 ? 216.93500 358.88700 279.86400 1.000 65.08000 184 SER B CA 1
ATOM 1985 C C . SER B 1 184 ? 217.53500 358.85300 278.46200 1.000 65.08000 184 SER B C 1
ATOM 1986 O O . SER B 1 184 ? 217.09200 359.61000 277.59100 1.000 65.08000 184 SER B O 1
ATOM 1989 N N . SER B 1 185 ? 218.52300 357.99800 278.22400 1.000 62.17000 185 SER B N 1
ATOM 1990 C CA . SER B 1 185 ? 219.14900 357.89700 276.91500 1.000 62.17000 185 SER B CA 1
ATOM 1991 C C . SER B 1 185 ? 218.22200 357.19100 275.93500 1.000 62.17000 185 SER B C 1
ATOM 1992 O O . SER B 1 185 ? 217.22000 356.58600 276.32300 1.000 62.17000 185 SER B O 1
ATOM 1995 N N . ILE B 1 186 ? 218.56600 357.28100 274.65200 1.000 60.34000 186 ILE B N 1
ATOM 1996 C CA . ILE B 1 186 ? 217.79700 356.62100 273.60400 1.000 60.34000 186 ILE B CA 1
ATOM 1997 C C . ILE B 1 186 ? 217.90200 355.11700 273.79600 1.000 60.34000 186 ILE B C 1
ATOM 1998 O O . ILE B 1 186 ? 219.00500 354.56700 273.88600 1.000 60.34000 186 ILE B O 1
ATOM 2003 N N . ALA B 1 187 ? 216.75700 354.44200 273.86500 1.000 59.44000 187 ALA B N 1
ATOM 2004 C CA . ALA B 1 187 ? 216.73700 353.01200 274.13000 1.000 59.44000 187 ALA B CA 1
ATOM 2005 C C . ALA B 1 187 ? 216.57400 352.16900 272.87600 1.000 59.44000 187 ALA B C 1
ATOM 2006 O O . ALA B 1 187 ? 217.18000 351.09600 272.78600 1.000 59.44000 187 ALA B O 1
ATOM 2008 N N . GLY B 1 188 ? 215.78700 352.61900 271.91700 1.000 57.88000 188 GLY B N 1
ATOM 2009 C CA . GLY B 1 188 ? 215.55400 351.85900 270.70900 1.000 57.88000 188 GLY B CA 1
ATOM 2010 C C . GLY B 1 188 ? 214.23100 352.25600 270.08800 1.000 57.88000 188 GLY B C 1
ATOM 2011 O O . GLY B 1 188 ? 213.61200 353.24200 270.47700 1.000 57.88000 188 GLY B O 1
ATOM 2012 N N . SER B 1 189 ? 213.80700 351.46000 269.11200 1.000 55.49000 189 SER B N 1
ATOM 2013 C CA . SER B 1 189 ? 212.58000 351.73400 268.38300 1.000 55.49000 189 SER B CA 1
ATOM 2014 C C . SER B 1 189 ? 211.71600 350.48500 268.32300 1.000 55.49000 189 SER B C 1
ATOM 2015 O O . SER B 1 189 ? 212.22200 349.36000 268.26100 1.000 55.49000 189 SER B O 1
ATOM 2018 N N . PHE B 1 190 ? 210.40200 350.69400 268.34600 1.000 52.64000 190 PHE B N 1
ATOM 2019 C CA . PHE B 1 190 ? 209.43100 349.61800 268.21400 1.000 52.64000 190 PHE B CA 1
ATOM 2020 C C . PHE B 1 190 ? 208.97500 349.55600 266.76500 1.000 52.64000 190 PHE B C 1
ATOM 2021 O O . PHE B 1 190 ? 208.45800 350.54200 266.23400 1.000 52.64000 190 PHE B O 1
ATOM 2029 N N . ARG B 1 191 ? 209.16800 348.40800 266.12900 1.000 51.38000 191 ARG B N 1
ATOM 2030 C CA . ARG B 1 191 ? 208.65600 348.15000 264.79200 1.000 51.38000 191 ARG B CA 1
ATOM 2031 C C . ARG B 1 191 ? 207.50400 347.16100 264.92600 1.000 51.38000 191 ARG B C 1
ATOM 2032 O O . ARG B 1 191 ? 207.70500 346.01400 265.33800 1.000 51.38000 191 ARG B O 1
ATOM 2040 N N . ILE B 1 192 ? 206.29800 347.60700 264.59500 1.000 45.81000 192 ILE B N 1
ATOM 2041 C CA . ILE B 1 192 ? 205.09300 346.80600 264.74900 1.000 45.81000 192 ILE B CA 1
ATOM 2042 C C . ILE B 1 192 ? 204.59600 346.42400 263.36500 1.000 45.81000 192 ILE B C 1
ATOM 2043 O O . ILE B 1 192 ? 204.40900 347.29000 262.49800 1.000 45.81000 192 ILE B O 1
ATOM 2048 N N . THR B 1 193 ? 204.38300 345.12800 263.15900 1.000 46.32000 193 THR B N 1
ATOM 2049 C CA . THR B 1 193 ? 203.83700 344.59600 261.91700 1.000 46.32000 193 THR B CA 1
ATOM 2050 C C . THR B 1 193 ? 202.50300 343.94100 262.23900 1.000 46.32000 193 THR B C 1
ATOM 2051 O O . THR B 1 193 ? 202.46800 342.86500 262.84200 1.000 46.32000 193 THR B O 1
ATOM 2055 N N . ILE B 1 194 ? 201.40900 344.58500 261.85100 1.000 41.91000 194 ILE B N 1
ATOM 2056 C CA . ILE B 1 194 ? 200.07300 344.05600 262.07900 1.000 41.91000 194 ILE B CA 1
ATOM 2057 C C . ILE B 1 194 ? 199.56500 343.46900 260.77100 1.000 41.91000 194 ILE B C 1
ATOM 2058 O O . ILE B 1 194 ? 199.33400 344.19600 259.79900 1.000 41.91000 194 ILE B O 1
ATOM 2063 N N . LYS B 1 195 ? 199.42100 342.15100 260.73900 1.000 44.07000 195 LYS B N 1
ATOM 2064 C CA . LYS B 1 195 ? 198.78000 341.45300 259.63500 1.000 44.07000 195 LYS B CA 1
ATOM 2065 C C . LYS B 1 195 ? 197.30200 341.35100 259.98200 1.000 44.07000 195 LYS B C 1
ATOM 2066 O O . LYS B 1 195 ? 196.92700 340.62600 260.91300 1.000 44.07000 195 LYS B O 1
ATOM 2072 N N . CYS B 1 196 ? 196.47000 342.09100 259.25000 1.000 46.64000 196 CYS B N 1
ATOM 2073 C CA . CYS B 1 196 ? 195.06900 342.25400 259.60800 1.000 46.64000 196 CYS B CA 1
ATOM 2074 C C . CYS B 1 196 ? 194.19500 342.19800 258.36600 1.000 46.64000 196 CYS B C 1
ATOM 2075 O O . CYS B 1 196 ? 194.67600 342.28600 257.23300 1.000 46.64000 196 CYS B O 1
ATOM 2078 N N . GLN B 1 197 ? 192.89300 342.05900 258.59900 1.000 47.68000 197 GLN B N 1
ATOM 2079 C CA . GLN B 1 197 ? 191.90500 341.94900 257.53900 1.000 47.68000 197 GLN B CA 1
ATOM 2080 C C . GLN B 1 197 ? 190.86600 343.04800 257.70200 1.000 47.68000 197 GLN B C 1
ATOM 2081 O O . GLN B 1 197 ? 190.91500 343.84200 258.64300 1.000 47.68000 197 GLN B O 1
ATOM 2087 N N . PHE B 1 198 ? 189.92200 343.08900 256.76800 1.000 48.26000 198 PHE B N 1
ATOM 2088 C CA . PHE B 1 198 ? 188.84100 344.06000 256.78800 1.000 48.26000 198 PHE B CA 1
ATOM 2089 C C . PHE B 1 198 ? 187.61500 343.45600 256.12000 1.000 48.26000 198 PHE B C 1
ATOM 2090 O O . PHE B 1 198 ? 187.71500 342.49900 255.34900 1.000 48.26000 198 PHE B O 1
ATOM 2098 N N . HIS B 1 199 ? 186.45000 344.02200 256.42600 1.000 52.03000 199 HIS B N 1
ATOM 2099 C CA . HIS B 1 199 ? 185.19800 343.46300 255.93900 1.000 52.03000 199 HIS B CA 1
ATOM 2100 C C . HIS B 1 199 ? 184.11700 344.53200 255.93400 1.000 52.03000 199 HIS B C 1
ATOM 2101 O O . HIS B 1 199 ? 184.21700 345.54000 256.63900 1.000 52.03000 199 HIS B O 1
ATOM 2108 N N . ASN B 1 200 ? 183.07100 344.28600 255.14200 1.000 50.07000 200 ASN B N 1
ATOM 2109 C CA . ASN B 1 200 ? 181.89900 345.15000 255.03400 1.000 50.07000 200 ASN B CA 1
ATOM 2110 C C . ASN B 1 200 ? 182.28900 346.58700 254.71000 1.000 50.07000 200 ASN B C 1
ATOM 2111 O O . ASN B 1 200 ? 182.22600 347.45600 255.58900 1.000 50.07000 200 ASN B O 1
ATOM 2116 N N . PRO B 1 201 ? 182.70200 346.87400 253.47500 1.000 46.75000 201 PRO B N 1
ATOM 2117 C CA . PRO B 1 201 ? 183.16100 348.22900 253.14500 1.000 46.75000 201 PRO B CA 1
ATOM 2118 C C . PRO B 1 201 ? 182.07500 349.26900 253.37400 1.000 46.75000 201 PRO B C 1
ATOM 2119 O O . PRO B 1 201 ? 180.89800 349.04100 253.08700 1.000 46.75000 201 PRO B O 1
ATOM 2123 N N . LYS B 1 202 ? 182.48600 350.42100 253.89200 1.000 48.50000 202 LYS B N 1
ATOM 2124 C CA . LYS B 1 202 ? 181.55800 351.50900 254.17500 1.000 48.50000 202 LYS B CA 1
ATOM 2125 C C . LYS B 1 202 ? 181.08500 352.15700 252.88800 1.000 48.50000 202 LYS B C 1
ATOM 2126 O O . LYS B 1 202 ? 181.63700 353.17100 252.46700 1.000 48.50000 202 LYS B O 1
ATOM 2133 N N . GLY C 1 62 ? 199.25000 328.55400 276.89200 1.000 42.94000 62 GLY C N 1
ATOM 2134 C CA . GLY C 1 62 ? 198.29100 328.65800 277.97600 1.000 42.94000 62 GLY C CA 1
ATOM 2135 C C . GLY C 1 62 ? 198.39800 327.51900 278.96800 1.000 42.94000 62 GLY C C 1
ATOM 2136 O O . GLY C 1 62 ? 199.14100 326.56500 278.74800 1.000 42.94000 62 GLY C O 1
ATOM 2137 N N . SER C 1 63 ? 197.65100 327.61600 280.06600 1.000 41.41000 63 SER C N 1
ATOM 2138 C CA . SER C 1 63 ? 197.66700 326.61000 281.11900 1.000 41.41000 63 SER C CA 1
ATOM 2139 C C . SER C 1 63 ? 196.27000 326.03400 281.28600 1.000 41.41000 63 SER C C 1
ATOM 2140 O O . SER C 1 63 ? 195.29700 326.78500 281.39900 1.000 41.41000 63 SER C O 1
ATOM 2143 N N . SER C 1 64 ? 196.17400 324.70800 281.30500 1.000 40.96000 64 SER C N 1
ATOM 2144 C CA . SER C 1 64 ? 194.90600 324.01300 281.47500 1.000 40.96000 64 SER C CA 1
ATOM 2145 C C . SER C 1 64 ? 194.79700 323.53700 282.91700 1.000 40.96000 64 SER C C 1
ATOM 2146 O O . SER C 1 64 ? 195.71300 322.88500 283.42800 1.000 40.96000 64 SER C O 1
ATOM 2149 N N . GLU C 1 65 ? 193.68500 323.86100 283.57000 1.000 41.04000 65 GLU C N 1
ATOM 2150 C CA . GLU C 1 65 ? 193.49500 323.52200 284.97100 1.000 41.04000 65 GLU C CA 1
ATOM 2151 C C . GLU C 1 65 ? 192.09900 322.95800 285.18800 1.000 41.04000 65 GLU C C 1
ATOM 2152 O O . GLU C 1 65 ? 191.19400 323.13800 284.36900 1.000 41.04000 65 GLU C O 1
ATOM 2158 N N . THR C 1 66 ? 191.94000 322.26200 286.31300 1.000 39.10000 66 THR C N 1
ATOM 2159 C CA . THR C 1 66 ? 190.67400 321.62700 286.67800 1.000 39.10000 66 THR C CA 1
ATOM 2160 C C . THR C 1 66 ? 190.39800 321.96000 288.14000 1.000 39.10000 66 THR C C 1
ATOM 2161 O O . THR C 1 66 ? 191.05100 321.42100 289.03600 1.000 39.10000 66 THR C O 1
ATOM 2165 N N . PHE C 1 67 ? 189.43400 322.84100 288.37700 1.000 36.83000 67 PHE C N 1
ATOM 2166 C CA . PHE C 1 67 ? 189.08100 323.26500 289.72500 1.000 36.83000 67 PHE C CA 1
ATOM 2167 C C . PHE C 1 67 ? 187.80600 322.55500 290.15500 1.000 36.83000 67 PHE C C 1
ATOM 2168 O O . PHE C 1 67 ? 186.75800 322.72000 289.52400 1.000 36.83000 67 PHE C O 1
ATOM 2176 N N . VAL C 1 68 ? 187.89300 321.77400 291.22500 1.000 36.41000 68 VAL C N 1
ATOM 2177 C CA . VAL C 1 68 ? 186.76300 321.01900 291.75100 1.000 36.41000 68 VAL C CA 1
ATOM 2178 C C . VAL C 1 68 ? 186.43500 321.57200 293.12700 1.000 36.41000 68 VAL C C 1
ATOM 2179 O O . VAL C 1 68 ? 187.26000 321.49200 294.04500 1.000 36.41000 68 VAL C O 1
ATOM 2183 N N . PHE C 1 69 ? 185.23800 322.12600 293.28100 1.000 39.73000 69 PHE C N 1
ATOM 2184 C CA . PHE C 1 69 ? 184.82600 322.66400 294.56800 1.000 39.73000 69 PHE C CA 1
ATOM 2185 C C . PHE C 1 69 ? 183.38000 322.27200 294.83400 1.000 39.73000 69 PHE C C 1
ATOM 2186 O O . PHE C 1 69 ? 182.74900 321.56500 294.04400 1.000 39.73000 69 PHE C O 1
ATOM 2194 N N . SER C 1 70 ? 182.85000 322.73200 295.96400 1.000 40.92000 70 SER C N 1
ATOM 2195 C CA . SER C 1 70 ? 181.51200 322.34000 296.37100 1.000 40.92000 70 SER C CA 1
ATOM 2196 C C . SER C 1 70 ? 180.87400 323.44400 297.19600 1.000 40.92000 70 SER C C 1
ATOM 2197 O O . SER C 1 70 ? 181.49400 323.98300 298.11500 1.000 40.92000 70 SER C O 1
ATOM 2200 N N . LYS C 1 71 ? 179.63200 323.77000 296.85500 1.000 43.60000 71 LYS C N 1
ATOM 2201 C CA . LYS C 1 71 ? 178.78200 324.62300 297.67400 1.000 43.60000 71 LYS C CA 1
ATOM 2202 C C . LYS C 1 71 ? 177.84100 323.70600 298.44400 1.000 43.60000 71 LYS C C 1
ATOM 2203 O O . LYS C 1 71 ? 177.06900 322.95200 297.84100 1.000 43.60000 71 LYS C O 1
ATOM 2209 N N . ASP C 1 72 ? 177.91100 323.76300 299.76800 1.000 49.62000 72 ASP C N 1
ATOM 2210 C CA . ASP C 1 72 ? 177.22600 322.80900 300.62600 1.000 49.62000 72 ASP C CA 1
ATOM 2211 C C . ASP C 1 72 ? 176.07400 323.47500 301.36700 1.000 49.62000 72 ASP C C 1
ATOM 2212 O O . ASP C 1 72 ? 175.85600 324.68600 301.27800 1.000 49.62000 72 ASP C O 1
ATOM 2217 N N . ASN C 1 73 ? 175.33900 322.64500 302.10800 1.000 47.63000 73 ASN C N 1
ATOM 2218 C CA . ASN C 1 73 ? 174.20600 323.08700 302.92100 1.000 47.63000 73 ASN C CA 1
ATOM 2219 C C . ASN C 1 73 ? 173.13300 323.76200 302.07100 1.000 47.63000 73 ASN C C 1
ATOM 2220 O O . ASN C 1 73 ? 172.51300 324.74300 302.48500 1.000 47.63000 73 ASN C O 1
ATOM 2225 N N . LEU C 1 74 ? 172.90500 323.23100 300.87300 1.000 44.06000 74 LEU C N 1
ATOM 2226 C CA . LEU C 1 74 ? 171.81800 323.70900 300.02400 1.000 44.06000 74 LEU C CA 1
ATOM 2227 C C . LEU C 1 74 ? 170.50000 323.23500 300.61300 1.000 44.06000 74 LEU C C 1
ATOM 2228 O O . LEU C 1 74 ? 170.08600 322.09300 300.40500 1.000 44.06000 74 LEU C O 1
ATOM 2233 N N . ALA C 1 75 ? 169.83400 324.11100 301.35600 1.000 44.06000 75 ALA C N 1
ATOM 2234 C CA . ALA C 1 75 ? 168.51800 323.77600 301.87400 1.000 44.06000 75 ALA C CA 1
ATOM 2235 C C . ALA C 1 75 ? 167.52600 323.64800 300.72600 1.000 44.06000 75 ALA C C 1
ATOM 2236 O O . ALA C 1 75 ? 167.69000 324.25000 299.66200 1.000 44.06000 75 ALA C O 1
ATOM 2238 N N . GLY C 1 76 ? 166.48400 322.84900 300.94800 1.000 45.46000 76 GLY C N 1
ATOM 2239 C CA . GLY C 1 76 ? 165.48200 322.63700 299.92000 1.000 45.46000 76 GLY C CA 1
ATOM 2240 C C . GLY C 1 76 ? 164.69600 323.87800 299.55300 1.000 45.46000 76 GLY C C 1
ATOM 2241 O O . GLY C 1 76 ? 163.97900 323.85800 298.54700 1.000 45.46000 76 GLY C O 1
ATOM 2242 N N . SER C 1 77 ? 164.80500 324.94800 300.34100 1.000 43.95000 77 SER C N 1
ATOM 2243 C CA . SER C 1 77 ? 164.10100 326.18800 300.06400 1.000 43.95000 77 SER C CA 1
ATOM 2244 C C . SER C 1 77 ? 165.01800 327.35600 299.73900 1.000 43.95000 77 SER C C 1
ATOM 2245 O O . SER C 1 77 ? 164.54400 328.34800 299.17300 1.000 43.95000 77 SER C O 1
ATOM 2248 N N . SER C 1 78 ? 166.30100 327.27700 300.07600 1.000 42.56000 78 SER C N 1
ATOM 2249 C CA . SER C 1 78 ? 167.20700 328.38800 299.82100 1.000 42.56000 78 SER C CA 1
ATOM 2250 C C . SER C 1 78 ? 167.55700 328.47000 298.34100 1.000 42.56000 78 SER C C 1
ATOM 2251 O O . SER C 1 78 ? 167.78300 327.45300 297.67900 1.000 42.56000 78 SER C O 1
ATOM 2254 N N . SER C 1 79 ? 167.60100 329.69300 297.82400 1.000 41.41000 79 SER C N 1
ATOM 2255 C CA . SER C 1 79 ? 167.92700 329.95500 296.43200 1.000 41.41000 79 SER C CA 1
ATOM 2256 C C . SER C 1 79 ? 169.08100 330.94400 296.34700 1.000 41.41000 79 SER C C 1
ATOM 2257 O O . SER C 1 79 ? 169.26400 331.78700 297.22900 1.000 41.41000 79 SER C O 1
ATOM 2260 N N . GLY C 1 80 ? 169.85600 330.83400 295.27600 1.000 41.78000 80 GLY C N 1
ATOM 2261 C CA . GLY C 1 80 ? 170.98800 331.71400 295.09900 1.000 41.78000 80 GLY C CA 1
ATOM 2262 C C . GLY C 1 80 ? 171.56600 331.61700 293.70600 1.000 41.78000 80 GLY C C 1
ATOM 2263 O O . GLY C 1 80 ? 170.97000 331.02800 292.80100 1.000 41.78000 80 GLY C O 1
ATOM 2264 N N . ALA C 1 81 ? 172.74700 332.20900 293.54600 1.000 38.15000 81 ALA C N 1
ATOM 2265 C CA . ALA C 1 81 ? 173.42100 332.23200 292.25900 1.000 38.15000 81 ALA C CA 1
ATOM 2266 C C . ALA C 1 81 ? 174.91200 332.02400 292.46400 1.000 38.15000 81 ALA C C 1
ATOM 2267 O O . ALA C 1 81 ? 175.50400 332.58900 293.38700 1.000 38.15000 81 ALA C O 1
ATOM 2269 N N . ILE C 1 82 ? 175.51100 331.21600 291.59500 1.000 37.26000 82 ILE C N 1
ATOM 2270 C CA . ILE C 1 82 ? 176.94500 330.96500 291.58900 1.000 37.26000 82 ILE C CA 1
ATOM 2271 C C . ILE C 1 82 ? 177.49500 331.57200 290.30900 1.000 37.26000 82 ILE C C 1
ATOM 2272 O O . ILE C 1 82 ? 177.19900 331.08400 289.21200 1.000 37.26000 82 ILE C O 1
ATOM 2277 N N . THR C 1 83 ? 178.29200 332.62600 290.44100 1.000 37.26000 83 THR C N 1
ATOM 2278 C CA . THR C 1 83 ? 178.86700 333.31200 289.29100 1.000 37.26000 83 THR C CA 1
ATOM 2279 C C . THR C 1 83 ? 180.30000 332.84000 289.09600 1.000 37.26000 83 THR C C 1
ATOM 2280 O O . THR C 1 83 ? 181.12000 332.94500 290.01300 1.000 37.26000 83 THR C O 1
ATOM 2284 N N . PHE C 1 84 ? 180.60500 332.32500 287.90800 1.000 36.35000 84 PHE C N 1
ATOM 2285 C CA . PHE C 1 84 ? 181.92400 331.77000 287.64300 1.000 36.35000 84 PHE C CA 1
ATOM 2286 C C . PHE C 1 84 ? 182.84400 332.85400 287.10500 1.000 36.35000 84 PHE C C 1
ATOM 2287 O O . PHE C 1 84 ? 182.51500 333.53000 286.12600 1.000 36.35000 84 PHE C O 1
ATOM 2295 N N . GLY C 1 85 ? 183.99400 333.01600 287.74900 1.000 39.45000 85 GLY C N 1
ATOM 2296 C CA . GLY C 1 85 ? 184.92800 334.05400 287.39400 1.000 39.45000 85 GLY C CA 1
ATOM 2297 C C . GLY C 1 85 ? 185.45900 334.77400 288.61400 1.000 39.45000 85 GLY C C 1
ATOM 2298 O O . GLY C 1 85 ? 185.74800 334.16500 289.64800 1.000 39.45000 85 GLY C O 1
ATOM 2299 N N . PRO C 1 86 ? 185.58900 336.09700 288.52000 1.000 41.15000 86 PRO C N 1
ATOM 2300 C CA . PRO C 1 86 ? 186.17400 336.85700 289.63400 1.000 41.15000 86 PRO C CA 1
ATOM 2301 C C . PRO C 1 86 ? 185.29300 336.92100 290.86800 1.000 41.15000 86 PRO C C 1
ATOM 2302 O O . PRO C 1 86 ? 185.74600 337.42000 291.90400 1.000 41.15000 86 PRO C O 1
ATOM 2306 N N . SER C 1 87 ? 184.05000 336.44600 290.79700 1.000 40.20000 87 SER C N 1
ATOM 2307 C CA . SER C 1 87 ? 183.14200 336.48100 291.93500 1.000 40.20000 87 SER C CA 1
ATOM 2308 C C . SER C 1 87 ? 182.85400 335.09200 292.49500 1.000 40.20000 87 SER C C 1
ATOM 2309 O O . SER C 1 87 ? 181.86700 334.91100 293.21500 1.000 40.20000 87 SER C O 1
ATOM 2312 N N . LEU C 1 88 ? 183.69800 334.10700 292.18300 1.000 42.24000 88 LEU C N 1
ATOM 2313 C CA . LEU C 1 88 ? 183.49100 332.73000 292.63300 1.000 42.24000 88 LEU C CA 1
ATOM 2314 C C . LEU C 1 88 ? 184.04400 332.59100 294.04900 1.000 42.24000 88 LEU C C 1
ATOM 2315 O O . LEU C 1 88 ? 185.12300 332.04500 294.28900 1.000 42.24000 88 LEU C O 1
ATOM 2320 N N . SER C 1 89 ? 183.26900 333.09300 295.01300 1.000 45.40000 89 SER C N 1
ATOM 2321 C CA . SER C 1 89 ? 183.72300 333.09400 296.40000 1.000 45.40000 89 SER C CA 1
ATOM 2322 C C . SER C 1 89 ? 183.81400 331.68500 296.97200 1.000 45.40000 89 SER C C 1
ATOM 2323 O O . SER C 1 89 ? 184.58100 331.45100 297.91300 1.000 45.40000 89 SER C O 1
ATOM 2326 N N . ASP C 1 90 ? 183.05100 330.73700 296.42400 1.000 45.50000 90 ASP C N 1
ATOM 2327 C CA . ASP C 1 90 ? 183.03900 329.38600 296.97200 1.000 45.50000 90 ASP C CA 1
ATOM 2328 C C . ASP C 1 90 ? 184.34600 328.64000 296.73300 1.000 45.50000 90 ASP C C 1
ATOM 2329 O O . ASP C 1 90 ? 184.63300 327.68100 297.45600 1.000 45.50000 90 ASP C O 1
ATOM 2334 N N . CYS C 1 91 ? 185.13900 329.04900 295.74600 1.000 43.41000 91 CYS C N 1
ATOM 2335 C CA . CYS C 1 91 ? 186.43100 328.42600 295.45400 1.000 43.41000 91 CYS C CA 1
ATOM 2336 C C . CYS C 1 91 ? 187.48900 329.51500 295.36800 1.000 43.41000 91 CYS C C 1
ATOM 2337 O O . CYS C 1 91 ? 187.80600 330.00500 294.27600 1.000 43.41000 91 CYS C O 1
ATOM 2340 N N . PRO C 1 92 ? 188.06100 329.91700 296.50300 1.000 40.83000 92 PRO C N 1
ATOM 2341 C CA . PRO C 1 92 ? 189.09400 330.96400 296.47300 1.000 40.83000 92 PRO C CA 1
ATOM 2342 C C . PRO C 1 92 ? 190.31800 330.58500 295.66200 1.000 40.83000 92 PRO C C 1
ATOM 2343 O O . PRO C 1 92 ? 191.09400 331.47500 295.29300 1.000 40.83000 92 PRO C O 1
ATOM 2347 N N . ALA C 1 93 ? 190.52300 329.29900 295.37600 1.000 39.18000 93 ALA C N 1
ATOM 2348 C CA . ALA C 1 93 ? 191.63300 328.88700 294.52700 1.000 39.18000 93 ALA C CA 1
ATOM 2349 C C . ALA C 1 93 ? 191.49300 329.37900 293.09500 1.000 39.18000 93 ALA C C 1
ATOM 2350 O O . ALA C 1 93 ? 192.49600 329.42600 292.37500 1.000 39.18000 93 ALA C O 1
ATOM 2352 N N . PHE C 1 94 ? 190.28600 329.74500 292.66600 1.000 38.72000 94 PHE C N 1
ATOM 2353 C CA . PHE C 1 94 ? 190.03000 330.15900 291.29400 1.000 38.72000 94 PHE C CA 1
ATOM 2354 C C . PHE C 1 94 ? 189.72500 331.64700 291.18900 1.000 38.72000 94 PHE C C 1
ATOM 2355 O O . PHE C 1 94 ? 190.31700 332.34200 290.36000 1.000 38.72000 94 PHE C O 1
ATOM 2363 N N . SER C 1 95 ? 188.79900 332.15600 292.00400 1.000 40.06000 95 SER C N 1
ATOM 2364 C CA . SER C 1 95 ? 188.40700 333.55700 291.89800 1.000 40.06000 95 SER C CA 1
ATOM 2365 C C . SER C 1 95 ? 189.57200 334.48400 292.21600 1.000 40.06000 95 SER C C 1
ATOM 2366 O O . SER C 1 95 ? 189.89700 335.38400 291.43400 1.000 40.06000 95 SER C O 1
ATOM 2369 N N . ASN C 1 96 ? 190.21400 334.28000 293.36200 1.000 39.49000 96 ASN C N 1
ATOM 2370 C CA . ASN C 1 96 ? 191.35600 335.08400 293.76700 1.000 39.49000 96 ASN C CA 1
ATOM 2371 C C . ASN C 1 96 ? 192.67800 334.38800 293.48900 1.000 39.49000 96 ASN C C 1
ATOM 2372 O O . ASN C 1 96 ? 193.72900 334.87600 293.91500 1.000 39.49000 96 ASN C O 1
ATOM 2377 N N . GLY C 1 97 ? 192.64900 333.26600 292.77800 1.000 39.14000 97 GLY C N 1
ATOM 2378 C CA . GLY C 1 97 ? 193.85000 332.50200 292.51800 1.000 39.14000 97 GLY C CA 1
ATOM 2379 C C . GLY C 1 97 ? 194.43400 332.76200 291.14700 1.000 39.14000 97 GLY C C 1
ATOM 2380 O O . GLY C 1 97 ? 195.13300 333.75900 290.94300 1.000 39.14000 97 GLY C O 1
ATOM 2381 N N . MET C 1 98 ? 194.15400 331.86700 290.19900 1.000 40.54000 98 MET C N 1
ATOM 2382 C CA . MET C 1 98 ? 194.75100 331.97700 288.87300 1.000 40.54000 98 MET C CA 1
ATOM 2383 C C . MET C 1 98 ? 194.32900 333.25400 288.15700 1.000 40.54000 98 MET C C 1
ATOM 2384 O O . MET C 1 98 ? 195.06700 333.75300 287.30100 1.000 40.54000 98 MET C O 1
ATOM 2389 N N . LEU C 1 99 ? 193.15600 333.79900 288.48800 1.000 38.45000 99 LEU C N 1
ATOM 2390 C CA . LEU C 1 99 ? 192.68200 335.01100 287.82700 1.000 38.45000 99 LEU C CA 1
ATOM 2391 C C . LEU C 1 99 ? 193.56000 336.22300 288.09900 1.000 38.45000 99 LEU C C 1
ATOM 2392 O O . LEU C 1 99 ? 193.47900 337.20200 287.35100 1.000 38.45000 99 LEU C O 1
ATOM 2397 N N . LYS C 1 100 ? 194.37700 336.19300 289.14300 1.000 37.82000 100 LYS C N 1
ATOM 2398 C CA . LYS C 1 100 ? 195.33000 337.25900 289.40200 1.000 37.82000 100 LYS C CA 1
ATOM 2399 C C . LYS C 1 100 ? 196.70500 336.95900 288.82600 1.000 37.82000 100 LYS C C 1
ATOM 2400 O O . LYS C 1 100 ? 197.64500 337.72000 289.07400 1.000 37.82000 100 LYS C O 1
ATOM 2406 N N . ALA C 1 101 ? 196.84400 335.86700 288.07000 1.000 37.29000 101 ALA C N 1
ATOM 2407 C CA . ALA C 1 101 ? 198.10900 335.50200 287.44500 1.000 37.29000 101 ALA C CA 1
ATOM 2408 C C . ALA C 1 101 ? 197.97700 335.35500 285.93500 1.000 37.29000 101 ALA C C 1
ATOM 2409 O O . ALA C 1 101 ? 198.94700 334.98400 285.26800 1.000 37.29000 101 ALA C O 1
ATOM 2411 N N . TYR C 1 102 ? 196.79900 335.62700 285.38100 1.000 37.16000 102 TYR C N 1
ATOM 2412 C CA . TYR C 1 102 ? 196.58600 335.52000 283.94700 1.000 37.16000 102 TYR C CA 1
ATOM 2413 C C . TYR C 1 102 ? 195.58900 336.58300 283.51500 1.000 37.16000 102 TYR C C 1
ATOM 2414 O O . TYR C 1 102 ? 194.64600 336.88800 284.24500 1.000 37.16000 102 TYR C O 1
ATOM 2423 N N . HIS C 1 103 ? 195.81200 337.15100 282.33100 1.000 37.30000 103 HIS C N 1
ATOM 2424 C CA . HIS C 1 103 ? 194.89100 338.15200 281.80600 1.000 37.30000 103 HIS C CA 1
ATOM 2425 C C . HIS C 1 103 ? 193.60400 337.53400 281.27900 1.000 37.30000 103 HIS C C 1
ATOM 2426 O O . HIS C 1 103 ? 192.52000 338.08000 281.51000 1.000 37.30000 103 HIS C O 1
ATOM 2433 N N . GLU C 1 104 ? 193.69700 336.41100 280.57700 1.000 40.20000 104 GLU C N 1
ATOM 2434 C CA . GLU C 1 104 ? 192.55900 335.81800 279.89500 1.000 40.20000 104 GLU C CA 1
ATOM 2435 C C . GLU C 1 104 ? 192.29800 334.42300 280.43600 1.000 40.20000 104 GLU C C 1
ATOM 2436 O O . GLU C 1 104 ? 193.23000 333.63900 280.63400 1.000 40.20000 104 GLU C O 1
ATOM 2442 N N . TYR C 1 105 ? 191.02500 334.11500 280.65600 1.000 35.44000 105 TYR C N 1
ATOM 2443 C CA . TYR C 1 105 ? 190.61600 332.79900 281.11400 1.000 35.44000 105 TYR C CA 1
ATOM 2444 C C . TYR C 1 105 ? 189.32600 332.41500 280.41200 1.000 35.44000 105 TYR C C 1
ATOM 2445 O O . TYR C 1 105 ? 188.49700 333.26600 280.08500 1.000 35.44000 105 TYR C O 1
ATOM 2454 N N . LYS C 1 106 ? 189.16100 331.11800 280.18200 1.000 34.23000 106 LYS C N 1
ATOM 2455 C CA . LYS C 1 106 ? 187.90900 330.61100 279.64500 1.000 34.23000 106 LYS C CA 1
ATOM 2456 C C . LYS C 1 106 ? 187.56400 329.30400 280.33700 1.000 34.23000 106 LYS C C 1
ATOM 2457 O O . LYS C 1 106 ? 188.44700 328.49500 280.63400 1.000 34.23000 106 LYS C O 1
ATOM 2463 N N . ILE C 1 107 ? 186.27700 329.11500 280.61700 1.000 31.88000 107 ILE C N 1
ATOM 2464 C CA . ILE C 1 107 ? 185.80000 327.91600 281.30500 1.000 31.88000 107 ILE C CA 1
ATOM 2465 C C . ILE C 1 107 ? 185.27200 326.98100 280.22200 1.000 31.88000 107 ILE C C 1
ATOM 2466 O O . ILE C 1 107 ? 184.11100 327.04500 279.82300 1.000 31.88000 107 ILE C O 1
ATOM 2471 N N . SER C 1 108 ? 186.14800 326.10200 279.73400 1.000 33.19000 108 SER C N 1
ATOM 2472 C CA . SER C 1 108 ? 185.77800 325.23800 278.62200 1.000 33.19000 108 SER C CA 1
ATOM 2473 C C . SER C 1 108 ? 184.68000 324.25100 278.98300 1.000 33.19000 108 SER C C 1
ATOM 2474 O O . SER C 1 108 ? 183.76400 324.05500 278.17900 1.000 33.19000 108 SER C O 1
ATOM 2477 N N . MET C 1 109 ? 184.73300 323.62600 280.15900 1.000 33.28000 109 MET C N 1
ATOM 2478 C CA . MET C 1 109 ? 183.72300 322.62200 280.47300 1.000 33.28000 109 MET C CA 1
ATOM 2479 C C . MET C 1 109 ? 183.29100 322.74600 281.92400 1.000 33.28000 109 MET C C 1
ATOM 2480 O O . MET C 1 109 ? 184.09400 323.08300 282.79600 1.000 33.28000 109 MET C O 1
ATOM 2485 N N . VAL C 1 110 ? 182.01500 322.46000 282.18100 1.000 30.59000 110 VAL C N 1
ATOM 2486 C CA . VAL C 1 110 ? 181.48700 322.43000 283.53900 1.000 30.59000 110 VAL C CA 1
ATOM 2487 C C . VAL C 1 110 ? 180.78800 321.10000 283.76600 1.000 30.59000 110 VAL C C 1
ATOM 2488 O O . VAL C 1 110 ? 180.01800 320.63900 282.91900 1.000 30.59000 110 VAL C O 1
ATOM 2492 N N . ILE C 1 111 ? 181.07200 320.47200 284.90000 1.000 32.46000 111 ILE C N 1
ATOM 2493 C CA . ILE C 1 111 ? 180.37600 319.27400 285.34000 1.000 32.46000 111 ILE C CA 1
ATOM 2494 C C . ILE C 1 111 ? 179.69400 319.63500 286.64700 1.000 32.46000 111 ILE C C 1
ATOM 2495 O O . ILE C 1 111 ? 180.36600 319.85400 287.66400 1.000 32.46000 111 ILE C O 1
ATOM 2500 N N . LEU C 1 112 ? 178.37000 319.72400 286.61800 1.000 36.82000 112 LEU C N 1
ATOM 2501 C CA . LEU C 1 112 ? 177.57600 320.09700 287.77800 1.000 36.82000 112 LEU C CA 1
ATOM 2502 C C . LEU C 1 112 ? 176.90300 318.84600 288.32000 1.000 36.82000 112 LEU C C 1
ATOM 2503 O O . LEU C 1 112 ? 176.12500 318.20000 287.60900 1.000 36.82000 112 LEU C O 1
ATOM 2508 N N . GLU C 1 113 ? 177.19700 318.50400 289.57000 1.000 41.08000 113 GLU C N 1
ATOM 2509 C CA . GLU C 1 113 ? 176.66600 317.29800 290.17900 1.000 41.08000 113 GLU C CA 1
ATOM 2510 C C . GLU C 1 113 ? 175.95800 317.66300 291.47100 1.000 41.08000 113 GLU C C 1
ATOM 2511 O O . GLU C 1 113 ? 176.41000 318.53600 292.21600 1.000 41.08000 113 GLU C O 1
ATOM 2517 N N . PHE C 1 114 ? 174.83300 317.01400 291.71500 1.000 42.91000 114 PHE C N 1
ATOM 2518 C CA . PHE C 1 114 ? 174.10100 317.14600 292.96500 1.000 42.91000 114 PHE C CA 1
ATOM 2519 C C . PHE C 1 114 ? 174.28400 315.85000 293.73800 1.000 42.91000 114 PHE C C 1
ATOM 2520 O O . PHE C 1 114 ? 173.80100 314.79200 293.31100 1.000 42.91000 114 PHE C O 1
ATOM 2528 N N . VAL C 1 115 ? 174.99600 315.93800 294.85900 1.000 44.30000 115 VAL C N 1
ATOM 2529 C CA . VAL C 1 115 ? 175.16700 314.82500 295.78300 1.000 44.30000 115 VAL C CA 1
ATOM 2530 C C . VAL C 1 115 ? 174.01600 314.87700 296.77400 1.000 44.30000 115 VAL C C 1
ATOM 2531 O O . VAL C 1 115 ? 173.88300 315.84800 297.53100 1.000 44.30000 115 VAL C O 1
ATOM 2535 N N . SER C 1 116 ? 173.18600 313.84000 296.76600 1.000 46.32000 116 SER C N 1
ATOM 2536 C CA . SER C 1 116 ? 171.96600 313.81100 297.55900 1.000 46.32000 116 SER C CA 1
ATOM 2537 C C . SER C 1 116 ? 172.26100 313.31200 298.96500 1.000 46.32000 116 SER C C 1
ATOM 2538 O O . SER C 1 116 ? 172.38300 312.10400 299.19100 1.000 46.32000 116 SER C O 1
ATOM 2541 N N . GLU C 1 117 ? 172.37100 314.24500 299.90700 1.000 46.54000 117 GLU C N 1
ATOM 2542 C CA . GLU C 1 117 ? 172.53700 313.91600 301.31400 1.000 46.54000 117 GLU C CA 1
ATOM 2543 C C . GLU C 1 117 ? 171.20900 313.85400 302.05300 1.000 46.54000 117 GLU C C 1
ATOM 2544 O O . GLU C 1 117 ? 171.19500 313.60000 303.26100 1.000 46.54000 117 GLU C O 1
ATOM 2550 N N . ALA C 1 118 ? 170.09800 314.07900 301.35800 1.000 43.77000 118 ALA C N 1
ATOM 2551 C CA . ALA C 1 118 ? 168.78300 314.06800 301.97600 1.000 43.77000 118 ALA C CA 1
ATOM 2552 C C . ALA C 1 118 ? 168.20300 312.66200 301.97600 1.000 43.77000 118 ALA C C 1
ATOM 2553 O O . ALA C 1 118 ? 168.52000 311.83400 301.11900 1.000 43.77000 118 ALA C O 1
ATOM 2555 N N . SER C 1 119 ? 167.34600 312.40000 302.95500 1.000 42.55000 119 SER C N 1
ATOM 2556 C CA . SER C 1 119 ? 166.72800 311.09400 303.08200 1.000 42.55000 119 SER C CA 1
ATOM 2557 C C . SER C 1 119 ? 165.57900 310.95500 302.08900 1.000 42.55000 119 SER C C 1
ATOM 2558 O O . SER C 1 119 ? 165.13600 311.92100 301.46600 1.000 42.55000 119 SER C O 1
ATOM 2561 N N . SER C 1 120 ? 165.09000 309.72300 301.94900 1.000 39.52000 120 SER C N 1
ATOM 2562 C CA . SER C 1 120 ? 164.03400 309.44700 300.98500 1.000 39.52000 120 SER C CA 1
ATOM 2563 C C . SER C 1 120 ? 162.71700 310.11800 301.34600 1.000 39.52000 120 SER C C 1
ATOM 2564 O O . SER C 1 120 ? 161.85300 310.26000 300.47500 1.000 39.52000 120 SER C O 1
ATOM 2567 N N . GLN C 1 121 ? 162.53800 310.53200 302.59600 1.000 40.29000 121 GLN C N 1
ATOM 2568 C CA . GLN C 1 121 ? 161.26900 311.09600 303.03200 1.000 40.29000 121 GLN C CA 1
ATOM 2569 C C . GLN C 1 121 ? 161.05300 312.53300 302.57500 1.000 40.29000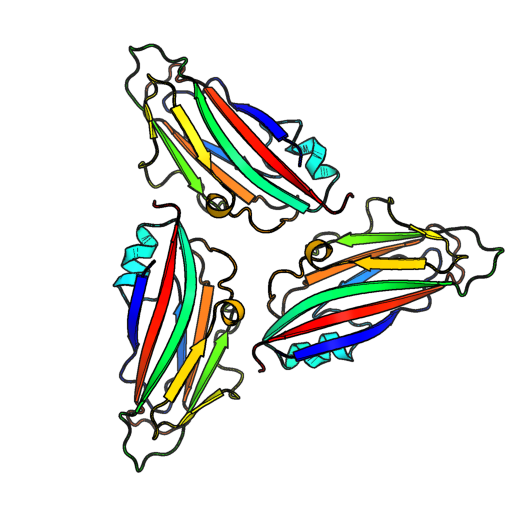 121 GLN C C 1
ATOM 2570 O O . GLN C 1 121 ? 159.90800 312.99400 302.57200 1.000 40.29000 121 GLN C O 1
ATOM 2576 N N . ASN C 1 122 ? 162.10800 313.25000 302.19500 1.000 41.52000 122 ASN C N 1
ATOM 2577 C CA . ASN C 1 122 ? 161.97000 314.65100 301.82000 1.000 41.52000 122 ASN C CA 1
ATOM 2578 C C . ASN C 1 122 ? 161.61400 314.76800 300.34500 1.000 41.52000 122 ASN C C 1
ATOM 2579 O O . ASN C 1 122 ? 162.31300 314.22600 299.48400 1.000 41.52000 122 ASN C O 1
ATOM 2584 N N . SER C 1 123 ? 160.53200 315.48200 300.05500 1.000 42.6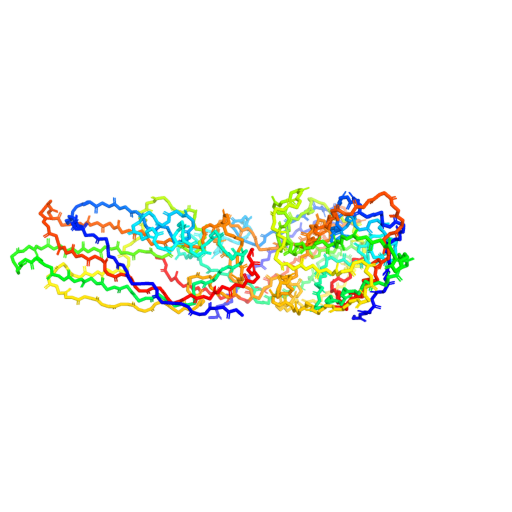2000 123 SER C N 1
ATOM 2585 C CA . SER C 1 123 ? 160.00400 315.61100 298.70300 1.000 42.62000 123 SER C CA 1
ATOM 2586 C C . SER C 1 123 ? 160.29500 317.01100 298.18500 1.000 42.62000 123 SER C C 1
ATOM 2587 O O . SER C 1 123 ? 160.01900 318.00000 298.87200 1.000 42.62000 123 SER C O 1
ATOM 2590 N N . GLY C 1 124 ? 160.84500 317.09100 296.98100 1.000 42.89000 124 GLY C N 1
ATOM 2591 C CA . GLY C 1 124 ? 161.15600 318.37700 296.39600 1.000 42.89000 124 GLY C CA 1
ATOM 2592 C C . GLY C 1 124 ? 162.09500 318.21600 295.21800 1.000 42.89000 124 GLY C C 1
ATOM 2593 O O . GLY C 1 124 ? 162.31200 317.11200 294.71500 1.000 42.89000 124 GLY C O 1
ATOM 2594 N N . SER C 1 125 ? 162.64300 319.34800 294.78900 1.000 41.22000 125 SER C N 1
ATOM 2595 C CA . SER C 1 125 ? 163.56200 319.38100 293.66200 1.000 41.22000 125 SER C CA 1
ATOM 2596 C C . SER C 1 125 ? 164.33900 320.68600 293.71300 1.000 41.22000 125 SER C C 1
ATOM 2597 O O . SER C 1 125 ? 163.95800 321.63400 294.40200 1.000 41.22000 125 SER C O 1
ATOM 2600 N N . ILE C 1 126 ? 165.44100 320.72200 292.97300 1.000 37.77000 126 ILE C N 1
ATOM 2601 C CA . ILE C 1 126 ? 166.25000 321.92400 292.82600 1.000 37.77000 126 ILE C CA 1
ATOM 2602 C C . ILE C 1 126 ? 166.30400 322.25500 291.34400 1.000 37.77000 126 ILE C C 1
ATOM 2603 O O . ILE C 1 126 ? 166.75100 321.43300 290.53600 1.000 37.77000 126 ILE C O 1
ATOM 2608 N N . ALA C 1 127 ? 165.84400 323.44900 290.98400 1.000 38.04000 127 ALA C N 1
ATOM 2609 C CA . ALA C 1 127 ? 165.84900 323.89300 289.60100 1.000 38.04000 127 ALA C CA 1
ATOM 2610 C C . ALA C 1 127 ? 167.05300 324.79200 289.36500 1.000 38.04000 127 ALA C C 1
ATOM 2611 O O . ALA C 1 127 ? 167.23100 325.80200 290.05600 1.000 38.04000 127 ALA C O 1
ATOM 2613 N N . TYR C 1 128 ? 167.87700 324.41500 288.39300 1.000 38.14000 128 TYR C N 1
ATOM 2614 C CA . TYR C 1 128 ? 169.09400 325.13500 288.05400 1.000 38.14000 128 TYR C CA 1
ATOM 2615 C C . TYR C 1 128 ? 168.97900 325.64300 286.62800 1.000 38.14000 128 TYR C C 1
ATOM 2616 O O . TYR C 1 128 ? 168.56500 324.90200 285.73200 1.000 38.14000 128 TYR C O 1
ATOM 2625 N N . GLU C 1 129 ? 169.33300 326.90300 286.42400 1.000 42.66000 129 GLU C N 1
ATOM 2626 C CA . GLU C 1 129 ? 169.33700 327.50400 285.10000 1.000 42.66000 129 GLU C CA 1
ATOM 2627 C C . GLU C 1 129 ? 170.69900 328.11800 284.82300 1.000 42.66000 129 GLU C C 1
ATOM 2628 O O . GLU C 1 129 ? 171.38200 328.58500 285.74000 1.000 42.66000 129 GLU C O 1
ATOM 2634 N N . LEU C 1 130 ? 171.08600 328.11400 283.55600 1.000 37.60000 130 LEU C N 1
ATOM 2635 C CA . LEU C 1 130 ? 172.42000 328.50900 283.12700 1.000 37.60000 130 LEU C CA 1
ATOM 2636 C C . LEU C 1 130 ? 172.32300 329.83600 282.38800 1.000 37.60000 130 LEU C C 1
ATOM 2637 O O . LEU C 1 130 ? 171.84300 329.88100 281.25100 1.000 37.60000 130 LEU C O 1
ATOM 2642 N N . ASP C 1 131 ? 172.78100 330.91700 283.02300 1.000 39.01000 131 ASP C N 1
ATOM 2643 C CA . ASP C 1 131 ? 172.76400 332.22100 282.38300 1.000 39.01000 131 ASP C CA 1
ATOM 2644 C C . ASP C 1 131 ? 174.13800 332.49800 281.79700 1.000 39.01000 131 ASP C C 1
ATOM 2645 O O . ASP C 1 131 ? 175.10300 332.66900 282.55900 1.000 39.01000 131 ASP C O 1
ATOM 2650 N N . PRO C 1 132 ? 174.28100 332.55000 280.47300 1.000 36.20000 132 PRO C N 1
ATOM 2651 C CA . PRO C 1 132 ? 175.59200 332.77100 279.86000 1.000 36.20000 132 PRO C CA 1
ATOM 2652 C C . PRO C 1 132 ? 175.95600 334.23000 279.64100 1.000 36.20000 132 PRO C C 1
ATOM 2653 O O . PRO C 1 132 ? 176.89500 334.50100 278.88800 1.000 36.20000 132 PRO C O 1
ATOM 2657 N N . HIS C 1 133 ? 175.24300 335.17900 280.24700 1.000 40.45000 133 HIS C N 1
ATOM 2658 C CA . HIS C 1 133 ? 175.61600 336.58000 280.10000 1.000 40.45000 133 HIS C CA 1
ATOM 2659 C C . HIS C 1 133 ? 175.46200 337.38200 281.38700 1.000 40.45000 133 HIS C C 1
ATOM 2660 O O . HIS C 1 133 ? 175.61900 338.60800 281.35100 1.000 40.45000 133 HIS C O 1
ATOM 2667 N N . CYS C 1 134 ? 175.16400 336.73600 282.51200 1.000 39.08000 134 CYS C N 1
ATOM 2668 C CA . CYS C 1 134 ? 175.12200 337.37300 283.82600 1.000 39.08000 134 CYS C CA 1
ATOM 2669 C C . CYS C 1 134 ? 174.16000 338.55300 283.87900 1.000 39.08000 134 CYS C C 1
ATOM 2670 O O . CYS C 1 134 ? 174.46200 339.57500 284.50200 1.000 39.08000 134 CYS C O 1
ATOM 2673 N N . LYS C 1 135 ? 173.00700 338.44200 283.23000 1.000 40.09000 135 LYS C N 1
ATOM 2674 C CA . LYS C 1 135 ? 171.98400 339.47400 283.30000 1.000 40.09000 135 LYS C CA 1
ATOM 2675 C C . LYS C 1 135 ? 170.75000 339.03100 284.07400 1.000 40.09000 135 LYS C C 1
ATOM 2676 O O . LYS C 1 135 ? 169.75000 339.75500 284.08800 1.000 40.09000 135 LYS C O 1
ATOM 2682 N N . LEU C 1 136 ? 170.79600 337.86800 284.71500 1.000 42.42000 136 LEU C N 1
ATOM 2683 C CA . LEU C 1 136 ? 169.70600 337.37000 285.53900 1.000 42.42000 136 LEU C CA 1
ATOM 2684 C C . LEU C 1 136 ? 170.15000 337.31900 286.99300 1.000 42.42000 136 LEU C C 1
ATOM 2685 O O . LEU C 1 136 ? 171.25800 336.86600 287.29800 1.000 42.42000 136 LEU C O 1
ATOM 2690 N N . ASN C 1 137 ? 169.28200 337.78600 287.89000 1.000 46.67000 137 ASN C N 1
ATOM 2691 C CA . ASN C 1 137 ? 169.59600 337.82600 289.30900 1.000 46.67000 137 ASN C CA 1
ATOM 2692 C C . ASN C 1 137 ? 168.90400 336.74300 290.12200 1.000 46.67000 137 ASN C C 1
ATOM 2693 O O . ASN C 1 137 ? 169.34400 336.46000 291.24000 1.000 46.67000 137 ASN C O 1
ATOM 2698 N N . SER C 1 138 ? 167.84600 336.13500 289.59400 1.000 47.86000 138 SER C N 1
ATOM 2699 C CA . SER C 1 138 ? 167.13700 335.05100 290.25700 1.000 47.86000 138 SER C CA 1
ATOM 2700 C C . SER C 1 138 ? 166.53800 334.13300 289.20200 1.000 47.86000 138 SER C C 1
ATOM 2701 O O . SER C 1 138 ? 166.42600 334.49000 288.02700 1.000 47.86000 138 SER C O 1
ATOM 2704 N N . LEU C 1 139 ? 166.15300 332.93500 289.63400 1.000 45.23000 139 LEU C N 1
ATOM 2705 C CA . LEU C 1 139 ? 165.58300 331.96300 288.71200 1.000 45.23000 139 LEU C CA 1
ATOM 2706 C C . LEU C 1 139 ? 164.25800 332.46300 288.15300 1.000 45.23000 139 LEU C C 1
ATOM 2707 O O . LEU C 1 139 ? 163.44800 333.05900 288.86600 1.000 45.23000 139 LEU C O 1
ATOM 2712 N N . SER C 1 140 ? 164.04000 332.21500 286.86700 1.000 47.39000 140 SER C N 1
ATOM 2713 C CA . SER C 1 140 ? 162.80400 332.59800 286.19800 1.000 47.39000 140 SER C CA 1
ATOM 2714 C C . SER C 1 140 ? 162.00200 331.41000 285.69900 1.000 47.39000 140 SER C C 1
ATOM 2715 O O . SER C 1 140 ? 160.81400 331.30000 286.01300 1.000 47.39000 140 SER C O 1
ATOM 2718 N N . SER C 1 141 ? 162.61800 330.51600 284.93500 1.000 47.22000 141 SER C N 1
ATOM 2719 C CA . SER C 1 141 ? 161.96300 329.32500 284.42000 1.000 47.22000 141 SER C CA 1
ATOM 2720 C C . SER C 1 141 ? 162.44700 328.09900 285.18000 1.000 47.22000 141 SER C C 1
ATOM 2721 O O . SER C 1 141 ? 163.47900 328.12500 285.85500 1.000 47.22000 141 SER C O 1
ATOM 2724 N N . THR C 1 142 ? 161.68900 327.01300 285.05900 1.000 47.97000 142 THR C N 1
ATOM 2725 C CA . THR C 1 142 ? 161.91100 325.82600 285.87400 1.000 47.97000 142 THR C CA 1
ATOM 2726 C C . THR C 1 142 ? 161.91000 324.57200 285.01400 1.000 47.97000 142 THR C C 1
ATOM 2727 O O . THR C 1 142 ? 161.22800 323.58900 285.32100 1.000 47.97000 142 THR C O 1
ATOM 2731 N N . ILE C 1 143 ? 162.66900 324.58500 283.92100 1.000 44.01000 143 ILE C N 1
ATOM 2732 C CA . ILE C 1 143 ? 162.70200 323.42800 283.03200 1.000 44.01000 143 ILE C CA 1
ATOM 2733 C C . ILE C 1 143 ? 163.63900 322.35500 283.57200 1.000 44.01000 143 ILE C C 1
ATOM 2734 O O . ILE C 1 143 ? 163.22100 321.22600 283.85100 1.000 44.01000 143 ILE C O 1
ATOM 2739 N N . ASN C 1 144 ? 164.91700 322.68600 283.72700 1.000 40.56000 144 ASN C N 1
ATOM 2740 C CA . ASN C 1 144 ? 165.88300 321.70400 284.20000 1.000 40.56000 144 ASN C CA 1
ATOM 2741 C C . ASN C 1 144 ? 165.85500 321.62100 285.72100 1.000 40.56000 144 ASN C C 1
ATOM 2742 O O . ASN C 1 144 ? 165.77600 322.64100 286.41100 1.000 40.56000 144 ASN C O 1
ATOM 2747 N N . LYS C 1 145 ? 165.91600 320.39900 286.24800 1.000 40.28000 145 LYS C N 1
ATOM 2748 C CA . LYS C 1 145 ? 165.81500 320.21600 287.68900 1.000 40.28000 145 LYS C CA 1
ATOM 2749 C C . LYS C 1 145 ? 166.42400 318.88200 288.09300 1.000 40.28000 145 LYS C C 1
ATOM 2750 O O . LYS C 1 145 ? 166.53700 317.95500 287.28700 1.000 40.28000 145 LYS C O 1
ATOM 2756 N N . PHE C 1 146 ? 166.80900 318.80400 289.36500 1.000 41.43000 146 PHE C N 1
ATOM 2757 C CA . PHE C 1 146 ? 167.31400 317.59100 289.98900 1.000 41.43000 146 PHE C CA 1
ATOM 2758 C C . PHE C 1 146 ? 166.40300 317.19600 291.13900 1.000 41.43000 146 PHE C C 1
ATOM 2759 O O . PHE C 1 146 ? 165.94400 318.05400 291.90100 1.000 41.43000 146 PHE C O 1
ATOM 2767 N N . GLY C 1 147 ? 166.14700 315.89700 291.26600 1.000 41.96000 147 GLY C N 1
ATOM 2768 C CA . GLY C 1 147 ? 165.43300 315.40200 292.43100 1.000 41.96000 147 GLY C CA 1
ATOM 2769 C C . GLY C 1 147 ? 166.33500 315.42800 293.65100 1.000 41.96000 147 GLY C C 1
ATOM 2770 O O . GLY C 1 147 ? 167.50500 315.03300 293.58400 1.000 41.96000 147 GLY C O 1
ATOM 2771 N N . ILE C 1 148 ? 165.79500 315.89600 294.77900 1.000 42.91000 148 ILE C N 1
ATOM 2772 C CA . ILE C 1 148 ? 166.60400 316.04500 295.98300 1.000 42.91000 148 ILE C CA 1
ATOM 2773 C C . ILE C 1 148 ? 167.00000 314.71800 296.60700 1.000 42.91000 148 ILE C C 1
ATOM 2774 O O . ILE C 1 148 ? 167.94000 314.68200 297.40500 1.000 42.91000 148 ILE C O 1
ATOM 2779 N N . THR C 1 149 ? 166.31200 313.62800 296.27300 1.000 43.91000 149 THR C N 1
ATOM 2780 C CA . THR C 1 149 ? 166.59300 312.32700 296.86000 1.000 43.91000 149 THR C CA 1
ATOM 2781 C C . THR C 1 149 ? 167.47400 311.45100 295.98300 1.000 43.91000 149 THR C C 1
ATOM 2782 O O . THR C 1 149 ? 167.80300 310.33100 296.38500 1.000 43.91000 149 THR C O 1
ATOM 2786 N N . LYS C 1 150 ? 167.86100 311.92300 294.80100 1.000 43.31000 150 LYS C N 1
ATOM 2787 C CA . LYS C 1 150 ? 168.62200 311.11900 293.86100 1.000 43.31000 150 LYS C CA 1
ATOM 2788 C C . LYS C 1 150 ? 169.80600 311.93500 293.35700 1.000 43.31000 150 LYS C C 1
ATOM 2789 O O . LYS C 1 150 ? 169.64300 313.12000 293.02300 1.000 43.31000 150 LYS C O 1
ATOM 2795 N N . PRO C 1 151 ? 171.00000 311.35300 293.29500 1.000 44.40000 151 PRO C N 1
ATOM 2796 C CA . PRO C 1 151 ? 172.14800 312.09800 292.77100 1.000 44.40000 151 PRO C CA 1
ATOM 2797 C C . PRO C 1 151 ? 171.92700 312.46100 291.31300 1.000 44.40000 151 PRO C C 1
ATOM 2798 O O . PRO C 1 151 ? 171.32600 311.70300 290.55000 1.000 44.40000 151 PRO C O 1
ATOM 2802 N N . GLY C 1 152 ? 172.42000 313.63900 290.92600 1.000 43.81000 152 GLY C N 1
ATOM 2803 C CA . GLY C 1 152 ? 172.23100 314.11300 289.57100 1.000 43.81000 152 GLY C CA 1
ATOM 2804 C C . GLY C 1 152 ? 173.53800 314.59400 288.97600 1.000 43.81000 152 GLY C C 1
ATOM 2805 O O . GLY C 1 152 ? 174.42200 315.07000 289.68300 1.000 43.81000 152 GLY C O 1
ATOM 2806 N N . LYS C 1 153 ? 173.64500 314.46200 287.65800 1.000 39.49000 153 LYS C N 1
ATOM 2807 C CA . LYS C 1 153 ? 174.84200 314.88900 286.95200 1.000 39.49000 153 LYS C CA 1
ATOM 2808 C C . LYS C 1 153 ? 174.44100 315.60200 285.67000 1.000 39.49000 153 LYS C C 1
ATOM 2809 O O . LYS C 1 153 ? 173.47300 315.22200 285.00800 1.000 39.49000 153 LYS C O 1
ATOM 2815 N N . ARG C 1 154 ? 175.19500 316.64100 285.32700 1.000 36.93000 154 ARG C N 1
ATOM 2816 C CA . ARG C 1 154 ? 174.91600 317.40300 284.11400 1.000 36.93000 154 ARG C CA 1
ATOM 2817 C C . ARG C 1 154 ? 176.22800 317.96000 283.59000 1.000 36.93000 154 ARG C C 1
ATOM 2818 O O . ARG C 1 154 ? 177.07100 318.40000 284.37900 1.000 36.93000 154 ARG C O 1
ATOM 2826 N N . ALA C 1 155 ? 176.41100 317.93000 282.27500 1.000 34.87000 155 ALA C N 1
ATOM 2827 C CA . ALA C 1 155 ? 177.64300 318.38200 281.64300 1.000 34.87000 155 ALA C CA 1
ATOM 2828 C C . ALA C 1 155 ? 177.33400 319.53700 280.70100 1.000 34.87000 155 ALA C C 1
ATOM 2829 O O . ALA C 1 155 ? 176.56100 319.37800 279.75200 1.000 34.87000 155 ALA C O 1
ATOM 2831 N N . PHE C 1 156 ? 177.93800 320.69000 280.96400 1.000 33.17000 156 PHE C N 1
ATOM 2832 C CA . PHE C 1 156 ? 177.84200 321.85600 280.10200 1.000 33.17000 156 PHE C CA 1
ATOM 2833 C C . PHE C 1 156 ? 179.11800 321.97500 279.28400 1.000 33.17000 156 PHE C C 1
ATOM 2834 O O . PHE C 1 156 ? 180.21800 322.05700 279.84600 1.000 33.17000 156 PHE C O 1
ATOM 2842 N N . THR C 1 157 ? 178.96400 321.99000 277.96400 1.000 34.62000 157 THR C N 1
ATOM 2843 C CA . THR C 1 157 ? 180.08300 322.07700 277.04200 1.000 34.62000 157 THR C CA 1
ATOM 2844 C C . THR C 1 157 ? 180.44600 323.54300 276.81300 1.000 34.62000 157 THR C C 1
ATOM 2845 O O . THR C 1 157 ? 179.97300 324.44100 277.51300 1.000 34.62000 157 THR C O 1
ATOM 2849 N N . ALA C 1 158 ? 181.29800 323.79800 275.81900 1.000 34.38000 158 ALA C N 1
ATOM 2850 C CA . ALA C 1 158 ? 181.82900 325.14200 275.61900 1.000 34.38000 158 ALA C CA 1
ATOM 2851 C C . ALA C 1 158 ? 180.73600 326.12700 275.21900 1.000 34.38000 158 ALA C C 1
ATOM 2852 O O . ALA C 1 158 ? 180.62800 327.21400 275.79700 1.000 34.38000 158 ALA C O 1
ATOM 2854 N N . SER C 1 159 ? 179.91000 325.76100 274.23600 1.000 34.85000 159 SER C N 1
ATOM 2855 C CA . SER C 1 159 ? 178.97000 326.72200 273.66500 1.000 34.85000 159 SER C CA 1
ATOM 2856 C C . SER C 1 159 ? 177.90100 327.13200 274.67000 1.000 34.85000 159 SER C C 1
ATOM 2857 O O . SER C 1 159 ? 177.43100 328.27600 274.65300 1.000 34.85000 159 SER C O 1
ATOM 2860 N N . TYR C 1 160 ? 177.49900 326.21400 275.55000 1.000 36.87000 160 TYR C N 1
ATOM 2861 C CA . TYR C 1 160 ? 176.45500 326.51700 276.52300 1.000 36.87000 160 TYR C CA 1
ATOM 2862 C C . TYR C 1 160 ? 176.85200 327.62500 277.48700 1.000 36.87000 160 TYR C C 1
ATOM 2863 O O . TYR C 1 160 ? 175.98700 328.39700 277.91300 1.000 36.87000 160 TYR C O 1
ATOM 2872 N N . ILE C 1 161 ? 178.12900 327.72200 277.84400 1.000 36.22000 161 ILE C N 1
ATOM 2873 C CA . ILE C 1 161 ? 178.55200 328.63800 278.89600 1.000 36.22000 161 ILE C CA 1
ATOM 2874 C C . ILE C 1 161 ? 179.42100 329.74600 278.32500 1.000 36.22000 161 ILE C C 1
ATOM 2875 O O . ILE C 1 161 ? 180.25400 330.31800 279.03700 1.000 36.22000 161 ILE C O 1
ATOM 2880 N N . ASN C 1 162 ? 179.23400 330.06000 277.04300 1.000 37.18000 162 ASN C N 1
ATOM 2881 C CA . ASN C 1 162 ? 179.96200 331.14600 276.39200 1.000 37.18000 162 ASN C CA 1
ATOM 2882 C C . ASN C 1 162 ? 181.47000 330.98600 276.55900 1.000 37.18000 162 ASN C C 1
ATOM 2883 O O . ASN C 1 162 ? 182.18400 331.95300 276.82900 1.000 37.18000 162 ASN C O 1
ATOM 2888 N N . GLY C 1 163 ? 181.96200 329.75900 276.41800 1.000 38.16000 163 GLY C N 1
ATOM 2889 C CA . GLY C 1 163 ? 183.36500 329.47800 276.64500 1.000 38.16000 163 GLY C CA 1
ATOM 2890 C C . GLY C 1 163 ? 184.21100 329.46300 275.39200 1.000 38.16000 163 GLY C C 1
ATOM 2891 O O . GLY C 1 163 ? 185.36900 329.03900 275.42400 1.000 38.16000 163 GLY C O 1
ATOM 2892 N N . THR C 1 164 ? 183.65100 329.92400 274.27800 1.000 40.31000 164 THR C N 1
ATOM 2893 C CA . THR C 1 164 ? 184.38100 329.96900 273.02200 1.000 40.31000 164 THR C CA 1
ATOM 2894 C C . THR C 1 164 ? 185.20600 331.23700 272.85400 1.000 40.31000 164 THR C C 1
ATOM 2895 O O . THR C 1 164 ? 185.98400 331.32700 271.89900 1.000 40.31000 164 THR C O 1
ATOM 2899 N N . GLU C 1 165 ? 185.06600 332.20800 273.75300 1.000 42.22000 165 GLU C N 1
ATOM 2900 C CA . GLU C 1 165 ? 185.75600 333.48400 273.63800 1.000 42.22000 165 GLU C CA 1
ATOM 2901 C C . GLU C 1 165 ? 186.50500 333.78900 274.92400 1.000 42.22000 165 GLU C C 1
ATOM 2902 O O . GLU C 1 165 ? 185.94200 333.69800 276.01800 1.000 42.22000 165 GLU C O 1
ATOM 2908 N N . TRP C 1 166 ? 187.77600 334.15500 274.78400 1.000 37.50000 166 TRP C N 1
ATOM 2909 C CA . TRP C 1 166 ? 188.56700 334.54800 275.94000 1.000 37.50000 166 TRP C CA 1
ATOM 2910 C C . TRP C 1 166 ? 188.00500 335.82700 276.54200 1.000 37.50000 166 TRP C C 1
ATOM 2911 O O . TRP C 1 166 ? 187.60400 336.74600 275.82400 1.000 37.50000 166 TRP C O 1
ATOM 2922 N N . HIS C 1 167 ? 187.97900 335.88800 277.86800 1.000 37.19000 167 HIS C N 1
ATOM 2923 C CA . HIS C 1 167 ? 187.38800 337.00900 278.57900 1.000 37.19000 167 HIS C CA 1
ATOM 2924 C C . HIS C 1 167 ? 188.41600 337.66200 279.48800 1.000 37.19000 167 HIS C C 1
ATOM 2925 O O . HIS C 1 167 ? 189.31500 336.99600 280.00800 1.000 37.19000 167 HIS C O 1
ATOM 2932 N N . ASP C 1 168 ? 188.28000 338.97200 279.66800 1.000 41.18000 168 ASP C N 1
ATOM 2933 C CA . ASP C 1 168 ? 189.08300 339.68000 280.65100 1.000 41.18000 168 ASP C CA 1
ATOM 2934 C C . ASP C 1 168 ? 188.70800 339.21300 282.05300 1.000 41.18000 168 ASP C C 1
ATOM 2935 O O . ASP C 1 168 ? 187.55100 338.89200 282.33500 1.000 41.18000 168 ASP C O 1
ATOM 2940 N N . VAL C 1 169 ? 189.70400 339.17200 282.94100 1.000 38.52000 169 VAL C N 1
ATOM 2941 C CA . VAL C 1 169 ? 189.48900 338.64500 284.28400 1.000 38.52000 169 VAL C CA 1
ATOM 2942 C C . VAL C 1 169 ? 188.55200 339.49400 285.12500 1.000 38.52000 169 VAL C C 1
ATOM 2943 O O . VAL C 1 169 ? 188.12500 339.04900 286.19400 1.000 38.52000 169 VAL C O 1
ATOM 2947 N N . ALA C 1 170 ? 188.21900 340.69900 284.68100 1.000 39.42000 170 ALA C N 1
ATOM 2948 C CA . ALA C 1 170 ? 187.26800 341.53600 285.39600 1.000 39.42000 170 ALA C CA 1
ATOM 2949 C C . ALA C 1 170 ? 185.82900 341.28600 284.96700 1.000 39.42000 170 ALA C C 1
ATOM 2950 O O . ALA C 1 170 ? 184.92800 341.99400 285.42800 1.000 39.42000 170 ALA C O 1
ATOM 2952 N N . GLU C 1 171 ? 185.59400 340.30300 284.10100 1.000 39.89000 171 GLU C N 1
ATOM 2953 C CA . GLU C 1 171 ? 184.26600 339.99800 283.59700 1.000 39.89000 171 GLU C CA 1
ATOM 2954 C C . GLU C 1 171 ? 183.81500 338.64200 284.11500 1.000 39.89000 171 GLU C C 1
ATOM 2955 O O . GLU C 1 171 ? 184.60300 337.69700 284.20000 1.000 39.89000 171 GLU C O 1
ATOM 2961 N N . ASP C 1 172 ? 182.53500 338.55700 284.45600 1.000 40.56000 172 ASP C N 1
ATOM 2962 C CA . ASP C 1 172 ? 181.92200 337.30300 284.86300 1.000 40.56000 172 ASP C CA 1
ATOM 2963 C C . ASP C 1 172 ? 181.48000 336.54200 283.62100 1.000 40.56000 172 ASP C C 1
ATOM 2964 O O . ASP C 1 172 ? 180.63100 337.02100 282.86400 1.000 40.56000 172 ASP C O 1
ATOM 2969 N N . GLN C 1 173 ? 182.06400 335.36200 283.40900 1.000 34.76000 173 GLN C N 1
ATOM 2970 C CA . GLN C 1 173 ? 181.79400 334.62600 282.17900 1.000 34.76000 173 GLN C CA 1
ATOM 2971 C C . GLN C 1 173 ? 180.34300 334.16700 282.11400 1.000 34.76000 173 GLN C C 1
ATOM 2972 O O . GLN C 1 173 ? 179.65400 334.40100 281.11500 1.000 34.76000 173 GLN C O 1
ATOM 2978 N N . PHE C 1 174 ? 179.85700 333.52600 283.16800 1.000 34.75000 174 PHE C N 1
ATOM 2979 C CA . PHE C 1 174 ? 178.48400 333.03500 283.20100 1.000 34.75000 174 PHE C CA 1
ATOM 2980 C C . PHE C 1 174 ? 178.11900 332.74900 284.65100 1.000 34.75000 174 PHE C C 1
ATOM 2981 O O . PHE C 1 174 ? 178.92800 332.93700 285.56600 1.000 34.75000 174 PHE C O 1
ATOM 2989 N N . ARG C 1 175 ? 176.89000 332.28400 284.85500 1.000 36.04000 175 ARG C N 1
ATOM 2990 C CA . ARG C 1 175 ? 176.45400 331.96100 286.20200 1.000 36.04000 175 ARG C CA 1
ATOM 2991 C C . ARG C 1 175 ? 175.40000 330.86900 286.15500 1.000 36.04000 175 ARG C C 1
ATOM 2992 O O . ARG C 1 175 ? 174.77600 330.61300 285.12200 1.000 36.04000 175 ARG C O 1
ATOM 3000 N N . ILE C 1 176 ? 175.22500 330.21800 287.29900 1.000 36.37000 176 ILE C N 1
ATOM 3001 C CA . ILE C 1 176 ? 174.23600 329.16700 287.48800 1.000 36.37000 176 ILE C CA 1
ATOM 3002 C C . ILE C 1 176 ? 173.32000 329.61800 288.61400 1.000 36.37000 176 ILE C C 1
ATOM 3003 O O . ILE C 1 176 ? 173.77600 329.83500 289.74300 1.000 36.37000 176 ILE C O 1
ATOM 3008 N N . LEU C 1 177 ? 172.03800 329.76900 288.31500 1.000 39.62000 177 LEU C N 1
ATOM 3009 C CA . LEU C 1 177 ? 171.06800 330.12700 289.33400 1.000 39.62000 177 LEU C CA 1
ATOM 3010 C C . LEU C 1 177 ? 170.35700 328.87500 289.82000 1.000 39.62000 177 LEU C C 1
ATOM 3011 O O . LEU C 1 177 ? 169.90000 328.05200 289.02300 1.000 39.62000 177 LEU C O 1
ATOM 3016 N N . TYR C 1 178 ? 170.27100 328.72900 291.14000 1.000 38.87000 178 TYR C N 1
ATOM 3017 C CA . TYR C 1 178 ? 169.61900 327.56600 291.71600 1.000 38.87000 178 TYR C CA 1
ATOM 3018 C C . TYR C 1 178 ? 168.49200 328.03200 292.62300 1.000 38.87000 178 TYR C C 1
ATOM 3019 O O . TYR C 1 178 ? 168.62400 329.02600 293.34300 1.000 38.87000 178 TYR C O 1
ATOM 3028 N N . LYS C 1 179 ? 167.37700 327.30800 292.57000 1.000 39.10000 179 LYS C N 1
ATOM 3029 C CA . LYS C 1 179 ? 166.22200 327.62300 293.40600 1.000 39.10000 179 LYS C CA 1
ATOM 3030 C C . LYS C 1 179 ? 165.55900 326.32600 293.83300 1.000 39.10000 179 LYS C C 1
ATOM 3031 O O . LYS C 1 179 ? 165.33900 325.43900 293.00500 1.000 39.10000 179 LYS C O 1
ATOM 3037 N N . GLY C 1 180 ? 165.23600 326.21700 295.11700 1.000 41.52000 180 GLY C N 1
ATOM 3038 C CA . GLY C 1 180 ? 164.61500 325.02200 295.66100 1.000 41.52000 180 GLY C CA 1
ATOM 3039 C C . GLY C 1 180 ? 163.12700 325.22300 295.88400 1.000 41.52000 180 GLY C C 1
ATOM 3040 O O . GLY C 1 180 ? 162.67300 326.33300 296.16200 1.000 41.52000 180 GLY C O 1
ATOM 3041 N N . ASN C 1 181 ? 162.37200 324.13200 295.75300 1.000 40.94000 181 ASN C N 1
ATOM 3042 C CA . ASN C 1 181 ? 160.93400 324.14500 295.98500 1.000 40.94000 181 ASN C CA 1
ATOM 3043 C C . ASN C 1 181 ? 160.50800 323.11500 297.02400 1.000 40.94000 181 ASN C C 1
ATOM 3044 O O . ASN C 1 181 ? 159.33400 322.73600 297.07300 1.000 40.94000 181 ASN C O 1
ATOM 3049 N N . GLY C 1 182 ? 161.43500 322.65200 297.84900 1.000 43.57000 182 GLY C N 1
ATOM 3050 C CA . GLY C 1 182 ? 161.15000 321.67600 298.88100 1.000 43.57000 182 GLY C CA 1
ATOM 3051 C C . GLY C 1 182 ? 160.93100 322.30800 300.23700 1.000 43.57000 182 GLY C C 1
ATOM 3052 O O . GLY C 1 182 ? 160.47800 323.45000 300.35500 1.000 43.57000 182 GLY C O 1
ATOM 3053 N N . SER C 1 183 ? 161.25900 321.55100 301.27900 1.000 48.12000 183 SER C N 1
ATOM 3054 C CA . SER C 1 183 ? 161.14300 322.02700 302.64700 1.000 48.12000 183 SER C CA 1
ATOM 3055 C C . SER C 1 183 ? 162.37500 322.85700 303.00300 1.000 48.12000 183 SER C C 1
ATOM 3056 O O . SER C 1 183 ? 163.18900 323.20200 302.14300 1.000 48.12000 183 SER C O 1
ATOM 3059 N N . SER C 1 184 ? 162.52400 323.19000 304.28200 1.000 51.44000 184 SER C N 1
ATOM 3060 C CA . SER C 1 184 ? 163.66300 323.96800 304.74900 1.000 51.44000 184 SER C CA 1
ATOM 3061 C C . SER C 1 184 ? 164.80900 323.10300 305.25800 1.000 51.44000 184 SER C C 1
ATOM 3062 O O . SER C 1 184 ? 165.82800 323.64800 305.69600 1.000 51.44000 184 SER C O 1
ATOM 3065 N N . SER C 1 185 ? 164.67600 321.78100 305.20800 1.000 49.65000 185 SER C N 1
ATOM 3066 C CA . SER C 1 185 ? 165.73300 320.90400 305.68400 1.000 49.65000 185 SER C CA 1
ATOM 3067 C C . SER C 1 185 ? 166.86600 320.83200 304.66300 1.000 49.65000 185 SER C C 1
ATOM 3068 O O . SER C 1 185 ? 166.82900 321.46000 303.60200 1.000 49.65000 185 SER C O 1
ATOM 3071 N N . ILE C 1 186 ? 167.89000 320.04600 304.99700 1.000 46.65000 186 ILE C N 1
ATOM 3072 C CA . ILE C 1 186 ? 169.03600 319.90100 304.11000 1.000 46.65000 186 ILE C CA 1
ATOM 3073 C C . ILE C 1 186 ? 168.67500 319.00000 302.94000 1.000 46.65000 186 ILE C C 1
ATOM 3074 O O . ILE C 1 186 ? 168.09200 317.92200 303.11600 1.000 46.65000 186 ILE C O 1
ATOM 3079 N N . ALA C 1 187 ? 169.01900 319.44200 301.73400 1.000 48.15000 187 ALA C N 1
ATOM 3080 C CA . ALA C 1 187 ? 168.73500 318.69700 300.51500 1.000 48.15000 187 ALA C CA 1
ATOM 3081 C C . ALA C 1 187 ? 169.95200 317.99700 299.93600 1.000 48.15000 187 ALA C C 1
ATOM 3082 O O . ALA C 1 187 ? 169.85500 316.83500 299.54100 1.000 48.15000 187 ALA C O 1
ATOM 3084 N N . GLY C 1 188 ? 171.09700 318.66700 299.87500 1.000 46.50000 188 GLY C N 1
ATOM 3085 C CA . GLY C 1 188 ? 172.28000 318.03500 299.31300 1.000 46.50000 188 GLY C CA 1
ATOM 3086 C C . GLY C 1 188 ? 173.39900 319.03000 299.11000 1.000 46.50000 188 GLY C C 1
ATOM 3087 O O . GLY C 1 188 ? 173.41700 320.10400 299.72100 1.000 46.50000 188 GLY C O 1
ATOM 3088 N N . SER C 1 189 ? 174.33300 318.66000 298.23900 1.000 46.54000 189 SER C N 1
ATOM 3089 C CA . SER C 1 189 ? 175.49400 319.50000 297.98500 1.000 46.54000 189 SER C CA 1
ATOM 3090 C C . SER C 1 189 ? 175.71600 319.63800 296.48700 1.000 46.54000 189 SER C C 1
ATOM 3091 O O . SER C 1 189 ? 175.52600 318.68100 295.73000 1.000 46.54000 189 SER C O 1
ATOM 3094 N N . PHE C 1 190 ? 176.11600 320.83600 296.07200 1.000 41.44000 190 PHE C N 1
ATOM 3095 C CA . PHE C 1 190 ? 176.44400 321.11300 294.68000 1.000 41.44000 190 PHE C CA 1
ATOM 3096 C C . PHE C 1 190 ? 177.94800 320.97100 294.48900 1.000 41.44000 190 PHE C C 1
ATOM 3097 O O . PHE C 1 190 ? 178.71500 321.81600 294.95600 1.000 41.44000 190 PHE C O 1
ATOM 3105 N N . ARG C 1 191 ? 178.36800 319.91400 293.80400 1.000 40.40000 191 ARG C N 1
ATOM 3106 C CA . ARG C 1 191 ? 179.77400 319.69300 293.48800 1.000 40.40000 191 ARG C CA 1
ATOM 3107 C C . ARG C 1 191 ? 180.01000 320.14600 292.05200 1.000 40.40000 191 ARG C C 1
ATOM 3108 O O . ARG C 1 191 ? 179.42400 319.59500 291.11400 1.000 40.40000 191 ARG C O 1
ATOM 3116 N N . ILE C 1 192 ? 180.86400 321.14700 291.88200 1.000 34.86000 192 ILE C N 1
ATOM 3117 C CA . ILE C 1 192 ? 181.09400 321.77400 290.58900 1.000 34.86000 192 ILE C CA 1
ATOM 3118 C C . ILE C 1 192 ? 182.54100 321.53500 290.19300 1.000 34.86000 192 ILE C C 1
ATOM 3119 O O . ILE C 1 192 ? 183.46400 321.87400 290.94600 1.000 34.86000 192 ILE C O 1
ATOM 3124 N N . THR C 1 193 ? 182.73900 320.96000 289.01000 1.000 33.98000 193 THR C N 1
ATOM 3125 C CA . THR C 1 193 ? 184.06600 320.78200 288.43100 1.000 33.98000 193 THR C CA 1
ATOM 3126 C C . THR C 1 193 ? 184.15300 321.65700 287.19100 1.000 33.98000 193 THR C C 1
ATOM 3127 O O . THR C 1 193 ? 183.37900 321.47700 286.24800 1.000 33.98000 193 THR C O 1
ATOM 3131 N N . ILE C 1 194 ? 185.08600 322.60000 287.17900 1.000 32.64000 194 ILE C N 1
ATOM 3132 C CA . ILE C 1 194 ? 185.26800 323.49800 286.04800 1.000 32.64000 194 ILE C CA 1
ATOM 3133 C C . ILE C 1 194 ? 186.63200 323.22500 285.43500 1.000 32.64000 194 ILE C C 1
ATOM 3134 O O . ILE C 1 194 ? 187.66300 323.33300 286.11100 1.000 32.64000 194 ILE C O 1
ATOM 3139 N N . LYS C 1 195 ? 186.63400 322.85300 284.16100 1.000 34.40000 195 LYS C N 1
ATOM 3140 C CA . LYS C 1 195 ? 187.85400 322.64400 283.39500 1.000 34.40000 195 LYS C CA 1
ATOM 3141 C C . LYS C 1 195 ? 188.07700 323.89300 282.55100 1.000 34.40000 195 LYS C C 1
ATOM 3142 O O . LYS C 1 195 ? 187.24100 324.23100 281.70100 1.000 34.40000 195 LYS C O 1
ATOM 3148 N N . CYS C 1 196 ? 189.20400 324.56800 282.78400 1.000 35.72000 196 CYS C N 1
ATOM 3149 C CA . CYS C 1 196 ? 189.43100 325.91600 282.28800 1.000 35.72000 196 CYS C CA 1
ATOM 3150 C C . CYS C 1 196 ? 190.81400 326.04000 281.66300 1.000 35.72000 196 CYS C C 1
ATOM 3151 O O . CYS C 1 196 ? 191.70600 325.22000 281.89600 1.000 35.72000 196 CYS C O 1
ATOM 3154 N N . GLN C 1 197 ? 190.97700 327.09900 280.87000 1.000 37.86000 197 GLN C N 1
ATOM 3155 C CA . GLN C 1 197 ? 192.24300 327.44200 280.24100 1.000 37.86000 197 GLN C CA 1
ATOM 3156 C C . GLN C 1 197 ? 192.58500 328.89500 280.53500 1.000 37.86000 197 GLN C C 1
ATOM 3157 O O . GLN C 1 197 ? 191.69900 329.74300 280.67800 1.000 37.86000 197 GLN C O 1
ATOM 3163 N N . PHE C 1 198 ? 193.88400 329.17200 280.61400 1.000 39.44000 198 PHE C N 1
ATOM 3164 C CA . PHE C 1 198 ? 194.39400 330.49600 280.93300 1.000 39.44000 198 PHE C CA 1
ATOM 3165 C C . PHE C 1 198 ? 195.46300 330.89400 279.92600 1.000 39.44000 198 PHE C C 1
ATOM 3166 O O . PHE C 1 198 ? 196.17500 330.05100 279.37400 1.000 39.44000 198 PHE C O 1
ATOM 3174 N N . HIS C 1 199 ? 195.57800 332.20400 279.71400 1.000 39.40000 199 HIS C N 1
ATOM 3175 C CA . HIS C 1 199 ? 196.46500 332.76900 278.70900 1.000 39.40000 199 HIS C CA 1
ATOM 3176 C C . HIS C 1 199 ? 197.14700 334.00800 279.26800 1.000 39.40000 199 HIS C C 1
ATOM 3177 O O . HIS C 1 199 ? 196.69700 334.59900 280.25100 1.000 39.40000 199 HIS C O 1
ATOM 3184 N N . ASN C 1 200 ? 198.24600 334.39400 278.61600 1.000 38.07000 200 ASN C N 1
ATOM 3185 C CA . ASN C 1 200 ? 198.91500 335.67100 278.84100 1.000 38.07000 200 ASN C CA 1
ATOM 3186 C C . ASN C 1 200 ? 199.22600 335.90200 280.31400 1.000 38.07000 200 ASN C C 1
ATOM 3187 O O . ASN C 1 200 ? 198.55500 336.71100 280.96700 1.000 38.07000 200 ASN C O 1
ATOM 3192 N N . PRO C 1 201 ? 200.21400 335.20700 280.87500 1.000 36.77000 201 PRO C N 1
ATOM 3193 C CA . PRO C 1 201 ? 200.50200 335.35900 282.30600 1.000 36.77000 201 PRO C CA 1
ATOM 3194 C C . PRO C 1 201 ? 200.89400 336.78400 282.66300 1.000 36.77000 201 PRO C C 1
ATOM 3195 O O . PRO C 1 201 ? 201.60200 337.46500 281.91900 1.000 36.77000 201 PRO C O 1
ATOM 3199 N N . LYS C 1 202 ? 200.42600 337.22800 283.82600 1.000 39.26000 202 LYS C N 1
ATOM 3200 C CA . LYS C 1 202 ? 200.78200 338.54200 284.34300 1.000 39.26000 202 LYS C CA 1
ATOM 3201 C C . LYS C 1 202 ? 202.14100 338.48200 285.01900 1.000 39.26000 202 LYS C C 1
ATOM 3202 O O . LYS C 1 202 ? 202.99200 337.67400 284.65300 1.000 39.26000 202 LYS C O 1
#

Solvent-accessible surface area: 18190 Å² total; per-residue (Å²): 101,107,70,30,83,16,66,50,77,109,5,25,1,64,42,80,27,46,2,13,0,0,52,71,2,92,64,8,107,61,0,11,95,32,53,3,131,52,58,5,1,0,45,0,22,57,0,39,0,54,0,66,32,91,14,70,107,166,24,99,27,18,1,6,8,6,2,1,0,49,30,97,49,139,78,23,73,24,77,106,45,109,19,27,1,59,122,104,17,138,100,57,4,71,37,35,66,0,17,1,64,28,39,34,8,23,66,90,51,5,0,38,0,2,16,95,5,105,14,53,100,51,81,2,0,12,0,122,0,25,0,85,0,59,35,37,11,70,54,111,103,78,26,79,17,54,60,78,116,5,23,1,59,32,75,28,44,3,20,0,0,50,71,2,89,50,8,84,58,0,7,90,29,62,4,145,46,54,5,0,0,43,0,23,54,0,40,0,55,0,64,32,96,16,63,102,168,42,91,36,22,0,8,8,8,6,2,2,43,25,93,56,130,80,40,75,13,73,92,44,122,18,33,2,60,153,103,17,143,101,60,5,80,33,33,52,0,18,2,61,28,33,17,10,15,72,54,50,4,0,32,0,2,12,99,5,111,16,58,100,42,84,1,0,13,0,117,0,21,0,94,0,60,21,36,8,77,64,84,34,73,67,84,25,81,18,59,53,82,117,5,14,3,60,57,74,28,47,4,14,0,0,50,65,2,89,48,10,90,62,0,7,83,29,44,7,133,46,34,9,0,0,46,0,20,59,0,44,0,46,0,56,30,123,16,70,105,154,31,98,31,18,1,6,12,10,4,0,0,41,31,78,40,133,82,25,72,25,74,102,55,109,21,33,5,49,145,104,13,146,92,54,5,75,35,33,55,0,19,0,58,22,38,22,12,21,69,65,53,5,0,38,0,0,16,95,9,107,24,59,93,51,84,2,0,11,0,115,0,18,0,86,0,43,0,19,8,56,84

InterPro domains:
  IPR001517 Luteovirus group 1 coat protein [PF00894] (65-201)
  IPR002929 Potato leaf roll virus readthrough protein [PF01690] (209-612)

B-factor: mean 45.69, std 7.42, range [30.59, 65.08]

Secondary structure (DSSP, 8-state):
--EEEEEEEEEETT-EEEEEESTT-TT-TTIIIIIGGGEEEEEEEEEEEEEE--S-TT---EEEEEEETTS--SS-----SEEETTS-EEEEE-TTTTT-SS-EETTS--EEEEEEE-S-SSEEEEEEEEEEEEEEEE-/-EEEEEEEEEEETT-EEEEEESTT-TT-HHHHTTGGGTEEEEEEEEEEEEEE--S-TT---EEEEEEESS---SS----SSEEETTS-EEEEE-TTTTTTTS-EETTS--EEEEEEE-S-SSEEEEEEEEEEEEEEEE-/-EEEEEEEEEEEEESS--EEEEESTT-TT-HHHHTTGGGTEEEEEEEEEEEEEE--S-TT---EEEEEEESSS--SS-----SEEETTS-EEEEE-TGGGTTTS-EETTS--EEEEEEE-S-SSEEEEEEEEEEEEEEEE-

Nearest PDB structures (foldseek):
  6rtk-assembly1_B  TM=9.793E-01  e=1.511E-23  Beet western yellows virus-FL1
  7rlm-assembly6_F  TM=9.820E-01  e=4.093E-21  Potato leafroll virus
  6sco-assembly1_A  TM=9.822E-01  e=1.179E-19  Potato leafroll virus
  6scl-assembly1_C  TM=9.853E-01  e=1.575E-17  Barley yellow dwarf virus
  2izw-assembly1_B  TM=7.598E-01  e=1.205E-06  Ryegrass mottle virus